Protein AF-A0A8H4ATR8-F1 (afdb_monomer_lite)

pLDDT: mean 70.96, std 16.89, range [26.23, 93.31]

InterPro domains:
  IPR001841 Zinc finger, RING-type [PS50089] (352-404)
  IPR001841 Zinc finger, RING-type [SM00184] (352-403)
  IPR001841 Zinc finger, RING-type [SM00184] (529-582)
  IPR002867 IBR domain [PF01485] (425-488)
  IPR002867 IBR domain [SM00647] (424-488)
  IPR002867 IBR domain [SM00647] (512-579)
  IPR005036 CBM21 (carbohydrate binding type-21) domain [PF03370] (214-313)
  IPR005036 CBM21 (carbohydrate binding type-21) domain [PS51159] (212-318)
  IPR013083 Zinc finger, RING/FYVE/PHD-type [G3DSA:3.30.40.10] (346-435)
  IPR031127 E3 ubiquitin ligase RBR family [PTHR11685] (187-570)
  IPR038175 CBM21 domain superfamily [G3DSA:2.60.40.2440] (1-135)
  IPR038175 CBM21 domain superfamily [G3DSA:2.60.40.2440] (190-317)
  IPR044066 TRIAD supradomain [PS51873] (348-583)

Radius of gyration: 44.38 Å; chains: 1; bounding box: 94×62×126 Å

Secondary structure (DSSP, 8-state):
---EEEEEEEEEEEEETTEEEEEEEEEEE----S-EEEEEEEEESSS-----EEEEEEEEEETTEEEEEEEEEEEE-SSSSEEEEEEEEEEETTEEEEEEEEEEEEE-TT----EE-------------HHHHHHHHHHHHHHHHHHHHHHHHHHHHHHHHHHHHHHHHHHHHHHHHHHHHHHHHHHHHHHHHHHHHHHHHTTS------PPPEEEEEEEEEEEEETTEEEEEEEEEEE---S-EEEEEEEEESSS---EEEEEEEEEEEETTEEEEEEEEEEE--SSSPEEEEEEEEEEETTEEEEEEEEEEEE-TT---EEE-------SS----S-------S--EEE-TTT--EEEGGG---S-TT--S---S-HHHHHHHHHHHHHTS--SSPBPSSTT--PBPPHHHHHHHS-HHHHHHHHHHHHHHHHHTSTTEEE-S-TT---EEE-TTGGGS-EEE-TTT--EEETTTTEEGGGT-HHHHHHHHHHHHHHHHHHHHHHHHHHHHHHHHHHHHHHHT-EE-TTT--EE---SS-SEEE--STTT--EEETTT--BHHHHHHH-GGGS-TTSTT--

Structure (mmCIF, N/CA/C/O backbone):
data_AF-A0A8H4ATR8-F1
#
_entry.id   AF-A0A8H4ATR8-F1
#
loop_
_atom_site.group_PDB
_atom_site.id
_atom_site.type_symbol
_atom_site.label_atom_id
_atom_site.label_alt_id
_atom_site.label_comp_id
_atom_site.label_asym_id
_atom_site.label_entity_id
_atom_site.label_seq_id
_atom_site.pdbx_PDB_ins_code
_atom_site.Cartn_x
_atom_site.Cartn_y
_atom_site.Cartn_z
_atom_site.occupancy
_atom_site.B_iso_or_equiv
_atom_site.auth_seq_id
_atom_site.auth_comp_id
_atom_site.auth_asym_id
_atom_site.auth_atom_id
_atom_site.pdbx_PDB_model_num
ATOM 1 N N . MET A 1 1 ? 11.439 10.332 -51.685 1.00 36.06 1 MET A N 1
ATOM 2 C CA . MET A 1 1 ? 10.010 10.001 -51.817 1.00 36.06 1 MET A CA 1
ATOM 3 C C . MET A 1 1 ? 9.707 9.067 -50.670 1.00 36.06 1 MET A C 1
ATOM 5 O O . MET A 1 1 ? 10.170 7.937 -50.706 1.00 36.06 1 MET A O 1
ATOM 9 N N . SER A 1 2 ? 9.126 9.591 -49.595 1.00 39.44 2 SER A N 1
ATOM 10 C CA . SER A 1 2 ? 8.567 8.755 -48.537 1.00 39.44 2 SER A CA 1
ATOM 11 C C . SER A 1 2 ? 7.332 8.064 -49.109 1.00 39.44 2 SER A C 1
ATOM 13 O O . SER A 1 2 ? 6.555 8.700 -49.824 1.00 39.44 2 SER A O 1
ATOM 15 N N . ASP A 1 3 ? 7.203 6.763 -48.875 1.00 50.12 3 ASP A N 1
ATOM 16 C CA . ASP A 1 3 ? 5.959 6.066 -49.171 1.00 50.12 3 ASP A CA 1
ATOM 17 C C . ASP A 1 3 ? 4.920 6.588 -48.169 1.00 50.12 3 ASP A C 1
ATOM 19 O O . ASP A 1 3 ? 5.102 6.435 -46.963 1.00 50.12 3 ASP A O 1
ATOM 23 N N . ASN A 1 4 ? 3.880 7.262 -48.658 1.00 54.47 4 ASN A N 1
ATOM 24 C CA . ASN A 1 4 ? 2.837 7.852 -47.819 1.00 54.47 4 ASN A CA 1
ATOM 25 C C . ASN A 1 4 ? 1.527 7.084 -48.035 1.00 54.47 4 ASN A C 1
ATOM 27 O O . ASN A 1 4 ? 1.194 6.711 -49.166 1.00 54.47 4 ASN A O 1
ATOM 31 N N . ILE A 1 5 ? 0.783 6.843 -46.958 1.00 59.03 5 ILE A N 1
ATOM 32 C CA . ILE A 1 5 ? -0.498 6.134 -46.988 1.00 59.03 5 ILE A CA 1
ATOM 33 C C . ILE A 1 5 ? -1.596 7.122 -46.612 1.00 59.03 5 ILE A C 1
ATOM 35 O O . ILE A 1 5 ? -1.525 7.781 -45.583 1.00 59.03 5 ILE A O 1
ATOM 39 N N . PHE A 1 6 ? -2.631 7.207 -47.439 1.00 59.56 6 PHE A N 1
ATOM 40 C CA . PHE A 1 6 ? -3.750 8.117 -47.239 1.00 59.56 6 PHE A CA 1
ATOM 41 C C . PHE A 1 6 ? -5.046 7.317 -47.181 1.00 59.56 6 PHE A C 1
ATOM 43 O O . PHE A 1 6 ? -5.407 6.642 -48.144 1.00 59.56 6 PHE A O 1
ATOM 50 N N . ILE A 1 7 ? -5.789 7.397 -46.080 1.00 61.72 7 ILE A N 1
ATOM 51 C CA . ILE A 1 7 ? -7.163 6.883 -46.053 1.00 61.72 7 ILE A CA 1
ATOM 52 C C . ILE A 1 7 ? -8.027 7.876 -46.823 1.00 61.72 7 ILE A C 1
ATOM 54 O O . ILE A 1 7 ? -8.078 9.047 -46.482 1.00 61.72 7 ILE A O 1
ATOM 58 N N . LYS A 1 8 ? -8.699 7.425 -47.880 1.00 61.16 8 LYS A N 1
ATOM 59 C CA . LYS A 1 8 ? -9.522 8.286 -48.731 1.00 61.16 8 LYS A CA 1
ATOM 60 C C . LYS A 1 8 ? -10.892 8.541 -48.112 1.00 61.16 8 LYS A C 1
ATOM 62 O O . LYS A 1 8 ? -11.341 9.686 -48.078 1.00 61.16 8 LYS A O 1
ATOM 67 N N . TYR A 1 9 ? -11.554 7.474 -47.660 1.00 61.72 9 TYR A N 1
ATOM 68 C CA . TYR A 1 9 ? -12.760 7.579 -46.845 1.00 61.72 9 TYR A CA 1
ATOM 69 C C . TYR A 1 9 ? -13.067 6.311 -46.057 1.00 61.72 9 TYR A C 1
ATOM 71 O O . TYR A 1 9 ? -12.619 5.221 -46.415 1.00 61.72 9 TYR A O 1
ATOM 79 N N . ILE A 1 10 ? -13.892 6.472 -45.022 1.00 65.44 10 ILE A N 1
ATOM 80 C CA . ILE A 1 10 ? -14.523 5.390 -44.261 1.00 65.44 10 ILE A CA 1
ATOM 81 C C . ILE A 1 10 ? -16.026 5.673 -44.187 1.00 65.44 10 ILE A C 1
ATOM 83 O O . ILE A 1 10 ? -16.443 6.821 -44.013 1.00 65.44 10 ILE A O 1
ATOM 87 N N . LYS A 1 11 ? -16.836 4.628 -44.354 1.00 64.12 11 LYS A N 1
ATOM 88 C CA . LYS A 1 11 ? -18.296 4.664 -44.339 1.00 64.12 11 LYS A CA 1
ATOM 89 C C . LYS A 1 11 ? -18.851 3.528 -43.486 1.00 64.12 11 LYS A C 1
ATOM 91 O O . LYS A 1 11 ? -18.449 2.378 -43.641 1.00 64.12 11 LYS A O 1
ATOM 96 N N . ILE A 1 12 ? -19.828 3.850 -42.644 1.00 64.44 12 ILE A N 1
ATOM 97 C CA . ILE A 1 12 ? -20.625 2.867 -41.904 1.00 64.44 12 ILE A CA 1
ATOM 98 C C . ILE A 1 12 ? -21.710 2.316 -42.830 1.00 64.44 12 ILE A C 1
ATOM 100 O O . ILE A 1 12 ? -22.433 3.085 -43.466 1.00 64.44 12 ILE A O 1
ATOM 104 N N . ILE A 1 13 ? -21.824 0.992 -42.914 1.00 64.62 13 ILE A N 1
ATOM 105 C CA . ILE A 1 13 ? -22.815 0.328 -43.775 1.00 64.62 13 ILE A CA 1
ATOM 106 C C . ILE A 1 13 ? -23.976 -0.250 -42.968 1.00 64.62 13 ILE A C 1
ATOM 108 O O . ILE A 1 13 ? -25.095 -0.311 -43.476 1.00 64.62 13 ILE A O 1
ATOM 112 N N . ASN A 1 14 ? -23.742 -0.644 -41.717 1.00 58.12 14 ASN A N 1
ATOM 113 C CA . ASN A 1 14 ? -24.756 -1.272 -40.877 1.00 58.12 14 ASN A CA 1
ATOM 114 C C . ASN A 1 14 ? -24.450 -1.037 -39.390 1.00 58.12 14 ASN A C 1
ATOM 116 O O . ASN A 1 14 ? -23.295 -1.126 -38.978 1.00 58.12 14 ASN A O 1
ATOM 120 N N . GLU A 1 15 ? -25.485 -0.761 -38.596 1.00 61.97 15 GLU A N 1
ATOM 121 C CA . GLU A 1 15 ? -25.401 -0.585 -37.143 1.00 61.97 15 GLU A CA 1
ATOM 122 C C . GLU A 1 15 ? -26.541 -1.365 -36.476 1.00 61.97 15 GLU A C 1
ATOM 124 O O . GLU A 1 15 ? -27.722 -1.116 -36.735 1.00 61.97 15 GLU A O 1
ATOM 129 N N . ARG A 1 16 ? -26.202 -2.329 -35.614 1.00 59.81 16 ARG A N 1
ATOM 130 C CA . ARG A 1 16 ? -27.176 -3.080 -34.803 1.00 59.81 16 ARG A CA 1
ATOM 131 C C . ARG A 1 16 ? -26.591 -3.380 -33.432 1.00 59.81 16 ARG A C 1
ATOM 133 O O . ARG A 1 16 ? -25.487 -3.898 -33.353 1.00 59.81 16 ARG A O 1
ATOM 140 N N . ASN A 1 17 ? -27.330 -3.114 -32.352 1.00 54.56 17 ASN A N 1
ATOM 141 C CA . ASN A 1 17 ? -26.976 -3.522 -30.980 1.00 54.56 17 ASN A CA 1
ATOM 142 C C . ASN A 1 17 ? -25.489 -3.296 -30.609 1.00 54.56 17 ASN A C 1
ATOM 144 O O . ASN A 1 17 ? -24.822 -4.218 -30.142 1.00 54.56 17 ASN A O 1
ATOM 148 N N . SER A 1 18 ? -24.964 -2.090 -30.856 1.00 58.56 18 SER A N 1
ATOM 149 C CA . SER A 1 18 ? -23.566 -1.712 -30.562 1.00 58.56 18 SER A CA 1
ATOM 150 C C . SER A 1 18 ? -22.490 -2.453 -31.377 1.00 58.56 18 SER A C 1
ATOM 152 O O . SER A 1 18 ? -21.317 -2.429 -31.008 1.00 58.56 18 SER A O 1
ATOM 154 N N . THR A 1 19 ? -22.882 -3.091 -32.485 1.00 61.25 19 THR A N 1
ATOM 155 C CA . THR A 1 19 ? -21.986 -3.576 -33.546 1.00 61.25 19 THR A CA 1
ATOM 156 C C . THR A 1 19 ? -22.098 -2.693 -34.783 1.00 61.25 19 THR A C 1
ATOM 158 O O . THR A 1 19 ? -23.214 -2.351 -35.188 1.00 61.25 19 THR A O 1
ATOM 161 N N . ILE A 1 20 ? -20.954 -2.335 -35.368 1.00 67.00 20 ILE A N 1
ATOM 162 C CA . ILE A 1 20 ? -20.853 -1.470 -36.548 1.00 67.00 20 ILE A CA 1
ATOM 163 C C . ILE A 1 20 ? -20.049 -2.183 -37.642 1.00 67.00 20 ILE A C 1
ATOM 165 O O . ILE A 1 20 ? -18.953 -2.681 -37.383 1.00 67.00 20 ILE A O 1
ATOM 169 N N . ASP A 1 21 ? -20.586 -2.209 -38.864 1.00 67.50 21 ASP A N 1
ATOM 170 C CA . ASP A 1 21 ? -19.872 -2.654 -40.066 1.00 67.50 21 ASP A CA 1
ATOM 171 C C . ASP A 1 21 ? -19.343 -1.430 -40.838 1.00 67.50 21 ASP A C 1
ATOM 173 O O . ASP A 1 21 ? -20.097 -0.495 -41.136 1.00 67.50 21 ASP A O 1
ATOM 177 N N . LEU A 1 22 ? -18.055 -1.441 -41.189 1.00 70.75 22 LEU A N 1
ATOM 178 C CA . LEU A 1 22 ? -17.342 -0.348 -41.855 1.00 70.75 22 LEU A CA 1
ATOM 179 C C . LEU A 1 22 ? -16.826 -0.787 -43.231 1.00 70.75 22 LEU A C 1
ATOM 181 O O . LEU A 1 22 ? -16.336 -1.900 -43.399 1.00 70.75 22 LEU A O 1
ATOM 185 N N . ARG A 1 23 ? -16.839 0.116 -44.213 1.00 70.88 23 ARG A N 1
ATOM 186 C CA . ARG A 1 23 ? -16.041 -0.010 -45.444 1.00 70.88 23 ARG A CA 1
ATOM 187 C C . ARG A 1 23 ? -15.253 1.253 -45.704 1.00 70.88 23 ARG A C 1
ATOM 189 O O . ARG A 1 23 ? -15.739 2.346 -45.427 1.00 70.88 23 ARG A O 1
ATOM 196 N N . GLY A 1 24 ? -14.079 1.116 -46.299 1.00 71.06 24 GLY A N 1
ATOM 197 C CA . GLY A 1 24 ? -13.259 2.266 -46.640 1.00 71.06 24 GLY A CA 1
ATOM 198 C C . GLY A 1 24 ? -12.330 2.036 -47.818 1.00 71.06 24 GLY A C 1
ATOM 199 O O . GLY A 1 24 ? -12.227 0.936 -48.361 1.00 71.06 24 GLY A O 1
ATOM 200 N N . GLN A 1 25 ? -11.667 3.119 -48.208 1.00 69.31 25 GLN A N 1
ATOM 201 C CA . GLN A 1 25 ? -10.676 3.155 -49.275 1.00 69.31 25 GLN A CA 1
ATOM 202 C C . GLN A 1 25 ? -9.355 3.709 -48.753 1.00 69.31 25 GLN A C 1
ATOM 204 O O . GLN A 1 25 ? -9.346 4.737 -48.078 1.00 69.31 25 GLN A O 1
ATOM 209 N N . VAL A 1 26 ? -8.243 3.075 -49.123 1.00 69.62 26 VAL A N 1
ATOM 210 C CA . VAL A 1 26 ? -6.881 3.523 -48.802 1.00 69.62 26 VAL A CA 1
ATOM 211 C C . VAL A 1 26 ? -6.091 3.710 -50.090 1.00 69.62 26 VAL A C 1
ATOM 213 O O . VAL A 1 26 ? -6.126 2.869 -50.986 1.00 69.62 26 VAL A O 1
ATOM 216 N N . ILE A 1 27 ? -5.380 4.826 -50.190 1.00 66.94 27 ILE A N 1
ATOM 217 C CA . ILE A 1 27 ? -4.448 5.143 -51.264 1.00 66.94 27 ILE A CA 1
ATOM 218 C C . ILE A 1 27 ? -3.039 4.971 -50.721 1.00 66.94 27 ILE A C 1
ATOM 220 O O . ILE A 1 27 ? -2.670 5.581 -49.723 1.00 66.94 27 ILE A O 1
ATOM 224 N N . ILE A 1 28 ? -2.232 4.175 -51.406 1.00 65.56 28 ILE A N 1
ATOM 225 C CA . ILE A 1 28 ? -0.817 4.021 -51.085 1.00 65.56 28 ILE A CA 1
ATOM 226 C C . ILE A 1 28 ? -0.019 4.716 -52.178 1.00 65.56 28 ILE A C 1
ATOM 228 O O . ILE A 1 28 ? -0.065 4.300 -53.340 1.00 65.56 28 ILE A O 1
ATOM 232 N N . GLN A 1 29 ? 0.719 5.762 -51.809 1.00 64.06 29 GLN A N 1
ATOM 233 C CA . GLN A 1 29 ? 1.672 6.421 -52.688 1.00 64.06 29 GLN A CA 1
ATOM 234 C C . GLN A 1 29 ? 3.008 5.679 -52.609 1.00 64.06 29 GLN A C 1
ATOM 236 O O . GLN A 1 29 ? 3.773 5.868 -51.670 1.00 64.06 29 GLN A O 1
ATOM 241 N N . ASN A 1 30 ? 3.271 4.802 -53.577 1.00 59.84 30 ASN A N 1
ATOM 242 C CA . ASN A 1 30 ? 4.488 4.002 -53.648 1.00 59.84 30 ASN A CA 1
ATOM 243 C C . ASN A 1 30 ? 4.960 3.859 -55.104 1.00 59.84 30 ASN A C 1
ATOM 245 O O . ASN A 1 30 ? 4.169 3.619 -56.016 1.00 59.84 30 ASN A O 1
ATOM 249 N N . SER A 1 31 ? 6.269 3.981 -55.315 1.00 51.47 31 SER A N 1
ATOM 250 C CA . SER A 1 31 ? 6.924 3.943 -56.633 1.00 51.47 31 SER A CA 1
ATOM 251 C C . SER A 1 31 ? 7.266 2.528 -57.146 1.00 51.47 31 SER A C 1
ATOM 253 O O . SER A 1 31 ? 7.773 2.376 -58.260 1.00 51.47 31 SER A O 1
ATOM 255 N N . CYS A 1 32 ? 6.988 1.470 -56.375 1.00 53.50 32 CYS A N 1
ATOM 256 C CA . CYS A 1 32 ? 7.328 0.087 -56.714 1.00 53.50 32 CYS A CA 1
ATOM 257 C C . CYS A 1 32 ? 6.134 -0.693 -57.313 1.00 53.50 32 CYS A C 1
ATOM 259 O O . CYS A 1 32 ? 5.079 -0.808 -56.690 1.00 53.50 32 CYS A O 1
ATOM 261 N N . ASN A 1 33 ? 6.320 -1.285 -58.502 1.00 53.16 33 ASN A N 1
ATOM 262 C CA . ASN A 1 33 ? 5.323 -2.073 -59.260 1.00 53.16 33 ASN A CA 1
ATOM 263 C C . ASN A 1 33 ? 5.272 -3.577 -58.878 1.00 53.16 33 ASN A C 1
ATOM 265 O O . ASN A 1 33 ? 4.955 -4.416 -59.720 1.00 53.16 33 ASN A O 1
ATOM 269 N N . LYS A 1 34 ? 5.648 -3.958 -57.653 1.00 54.97 34 LYS A N 1
ATOM 270 C CA . LYS A 1 34 ? 5.620 -5.369 -57.206 1.00 54.97 34 LYS A CA 1
ATOM 271 C C . LYS A 1 34 ? 4.271 -5.736 -56.574 1.00 54.97 34 LYS A C 1
ATOM 273 O O . LYS A 1 34 ? 3.508 -4.834 -56.243 1.00 54.97 34 LYS A O 1
ATOM 278 N N . GLU A 1 35 ? 3.990 -7.034 -56.414 1.00 53.81 35 GLU A N 1
ATOM 279 C CA . GLU A 1 35 ? 2.843 -7.521 -55.626 1.00 53.81 35 GLU A CA 1
ATOM 280 C C . GLU A 1 35 ? 2.943 -7.022 -54.178 1.00 53.81 35 GLU A C 1
ATOM 282 O O . GLU A 1 35 ? 4.023 -7.053 -53.581 1.00 53.81 35 GLU A O 1
ATOM 287 N N . LYS A 1 36 ? 1.819 -6.533 -53.645 1.00 61.69 36 LYS A N 1
ATOM 288 C CA . LYS A 1 36 ? 1.713 -5.925 -52.315 1.00 61.69 36 LYS A CA 1
ATOM 289 C C . LYS A 1 36 ? 0.570 -6.584 -51.564 1.00 61.69 36 LYS A C 1
ATOM 291 O O . LYS A 1 36 ? -0.520 -6.729 -52.120 1.00 61.69 36 LYS A O 1
ATOM 296 N N . THR A 1 37 ? 0.805 -6.915 -50.303 1.00 58.84 37 THR A N 1
ATOM 297 C CA . THR A 1 37 ? -0.268 -7.305 -49.384 1.00 58.84 37 THR A CA 1
ATOM 298 C C . THR A 1 37 ? -0.520 -6.143 -48.441 1.00 58.84 37 THR A C 1
ATOM 300 O O . THR A 1 37 ? 0.412 -5.680 -47.783 1.00 58.84 37 THR A O 1
ATOM 303 N N . VAL A 1 38 ? -1.761 -5.657 -48.404 1.00 62.41 38 VAL A N 1
ATOM 304 C CA . VAL A 1 38 ? -2.169 -4.542 -47.546 1.00 62.41 38 VAL A CA 1
ATOM 305 C C . VAL A 1 38 ? -3.076 -5.077 -46.448 1.00 62.41 38 VAL A C 1
ATOM 307 O O . VAL A 1 38 ? -4.172 -5.571 -46.721 1.00 62.41 38 VAL A O 1
ATOM 310 N N . THR A 1 39 ? -2.619 -4.955 -45.208 1.00 62.62 39 THR A N 1
ATOM 311 C CA . THR A 1 39 ? -3.364 -5.367 -44.016 1.00 62.62 39 THR A CA 1
ATOM 312 C C . THR A 1 39 ? -3.722 -4.133 -43.209 1.00 62.62 39 THR A C 1
ATOM 314 O O . THR A 1 39 ? -2.872 -3.278 -42.972 1.00 62.62 39 THR A O 1
ATOM 317 N N . ILE A 1 40 ? -4.978 -4.040 -42.788 1.00 66.06 40 ILE A N 1
ATOM 318 C CA . ILE A 1 40 ? -5.476 -2.966 -41.938 1.00 66.06 40 ILE A CA 1
ATOM 319 C C . ILE A 1 40 ? -5.766 -3.559 -40.566 1.00 66.06 40 ILE A C 1
ATOM 321 O O . ILE A 1 40 ? -6.562 -4.491 -40.419 1.00 66.06 40 ILE A O 1
ATOM 325 N N . GLU A 1 41 ? -5.094 -3.004 -39.570 1.00 63.62 41 GLU A N 1
ATOM 326 C CA . GLU A 1 41 ? -5.353 -3.258 -38.161 1.00 63.62 41 GLU A CA 1
ATOM 327 C C . GLU A 1 41 ? -6.098 -2.055 -37.584 1.00 63.62 41 GLU A C 1
ATOM 329 O O . GLU A 1 41 ? -5.852 -0.912 -37.979 1.00 63.62 41 GLU A O 1
ATOM 334 N N . TYR A 1 42 ? -7.036 -2.315 -36.678 1.00 65.31 42 TYR A N 1
ATOM 335 C CA . TYR A 1 42 ? -7.777 -1.268 -35.990 1.00 65.31 42 TYR A CA 1
ATOM 336 C C . TYR A 1 42 ? -7.909 -1.595 -34.505 1.00 65.31 42 TYR A C 1
ATOM 338 O O . TYR A 1 42 ? -7.971 -2.766 -34.125 1.00 65.31 42 TYR A O 1
ATOM 346 N N . THR A 1 43 ? -7.971 -0.562 -33.673 1.00 59.88 43 THR A N 1
ATOM 347 C CA . THR A 1 43 ? -8.200 -0.687 -32.229 1.00 59.88 43 THR A CA 1
ATOM 348 C C . THR A 1 43 ? -9.395 0.167 -31.801 1.00 59.88 43 THR A C 1
ATOM 350 O O . THR A 1 43 ? -9.709 1.187 -32.416 1.00 59.88 43 THR A O 1
ATOM 353 N N . THR A 1 44 ? -10.090 -0.280 -30.751 1.00 58.78 44 THR A N 1
ATOM 354 C CA . THR A 1 44 ? -11.181 0.451 -30.084 1.00 58.78 44 THR A CA 1
ATOM 355 C C . THR A 1 44 ? -10.926 0.531 -28.582 1.00 58.78 44 THR A C 1
ATOM 357 O O . THR A 1 44 ? -10.254 -0.344 -28.031 1.00 58.78 44 THR A O 1
ATOM 360 N N . ASP A 1 45 ? -11.530 1.511 -27.898 1.00 52.91 45 ASP A N 1
ATOM 361 C CA . ASP A 1 45 ? -11.468 1.709 -26.435 1.00 52.91 45 ASP A CA 1
ATOM 362 C C . ASP A 1 45 ? -12.211 0.616 -25.630 1.00 52.91 45 ASP A C 1
ATOM 364 O O . ASP A 1 45 ? -13.191 0.854 -24.924 1.00 52.91 45 ASP A O 1
ATOM 368 N N . SER A 1 46 ? -11.796 -0.635 -25.796 1.00 43.84 46 SER A N 1
ATOM 369 C CA . SER A 1 46 ? -11.952 -1.809 -24.925 1.00 43.84 46 SER A CA 1
ATOM 370 C C . SER A 1 46 ? -11.349 -2.979 -25.703 1.00 43.84 46 SER A C 1
ATOM 372 O O . SER A 1 46 ? -11.866 -3.372 -26.744 1.00 43.84 46 SER A O 1
ATOM 374 N N . TRP A 1 47 ? -10.199 -3.470 -25.249 1.00 40.38 47 TRP A N 1
ATOM 375 C CA . TRP A 1 47 ? -9.386 -4.438 -25.980 1.00 40.38 47 TRP A CA 1
ATOM 376 C C . TRP A 1 47 ? -10.076 -5.804 -26.024 1.00 40.38 47 TRP A C 1
ATOM 378 O O . TRP A 1 47 ? -10.129 -6.476 -24.999 1.00 40.38 47 TRP A O 1
ATOM 388 N N . ASP A 1 48 ? -10.597 -6.182 -27.194 1.00 44.81 48 ASP A N 1
ATOM 389 C CA . ASP A 1 48 ? -10.302 -7.462 -27.858 1.00 44.81 48 ASP A CA 1
ATOM 390 C C . ASP A 1 48 ? -10.899 -7.442 -29.280 1.00 44.81 48 ASP A C 1
ATOM 392 O O . ASP A 1 48 ? -12.094 -7.677 -29.477 1.00 44.81 48 ASP A O 1
ATOM 396 N N . THR A 1 49 ? -10.096 -7.128 -30.298 1.00 46.22 49 THR A N 1
ATOM 397 C CA . THR A 1 49 ? -10.475 -7.406 -31.692 1.00 46.22 49 THR A CA 1
ATOM 398 C C . THR A 1 49 ? -9.300 -8.027 -32.427 1.00 46.22 49 THR A C 1
ATOM 400 O O . THR A 1 49 ? -8.507 -7.344 -33.064 1.00 46.22 49 THR A O 1
ATOM 403 N N . ASP A 1 50 ? -9.251 -9.354 -32.390 1.00 45.97 50 ASP A N 1
ATOM 404 C CA . ASP A 1 50 ? -8.370 -10.240 -33.168 1.00 45.97 50 ASP A CA 1
ATOM 405 C C . ASP A 1 50 ? -8.663 -10.208 -34.694 1.00 45.97 50 ASP A C 1
ATOM 407 O O . ASP A 1 50 ? -8.279 -11.094 -35.460 1.00 45.97 50 ASP A O 1
ATOM 411 N N . ASN A 1 51 ? -9.385 -9.188 -35.169 1.00 55.56 51 ASN A N 1
ATOM 412 C CA . ASN A 1 51 ? -9.878 -9.102 -36.537 1.00 55.56 51 ASN A CA 1
ATOM 413 C C . ASN A 1 51 ? -8.949 -8.230 -37.379 1.00 55.56 51 ASN A C 1
ATOM 415 O O . ASN A 1 51 ? -9.123 -7.019 -37.498 1.00 55.56 51 ASN A O 1
ATOM 419 N N . ARG A 1 52 ? -7.977 -8.874 -38.023 1.00 56.47 52 ARG A N 1
ATOM 420 C CA . ARG A 1 52 ? -7.214 -8.268 -39.118 1.00 56.47 52 ARG A CA 1
ATOM 421 C C . ARG A 1 52 ? -8.074 -8.210 -40.371 1.00 56.47 52 ARG A C 1
ATOM 423 O O . ARG A 1 52 ? -8.604 -9.235 -40.803 1.00 56.47 52 ARG A O 1
ATOM 430 N N . VAL A 1 53 ? -8.186 -7.032 -40.979 1.00 62.16 53 VAL A N 1
ATOM 431 C CA . VAL A 1 53 ? -8.929 -6.859 -42.228 1.00 62.16 53 VAL A CA 1
ATOM 432 C C . VAL A 1 53 ? -7.956 -6.658 -43.372 1.00 62.16 53 VAL A C 1
ATOM 434 O O . VAL A 1 53 ? -7.179 -5.708 -43.402 1.00 62.16 53 VAL A O 1
ATOM 437 N N . ASN A 1 54 ? -8.013 -7.561 -44.343 1.00 62.81 54 ASN A N 1
ATOM 438 C CA . ASN A 1 54 ? -7.200 -7.450 -45.544 1.00 62.81 54 ASN A CA 1
ATOM 439 C C . ASN A 1 54 ? -7.857 -6.467 -46.513 1.00 62.81 54 ASN A C 1
ATOM 441 O O . ASN A 1 54 ? -9.047 -6.581 -46.813 1.00 62.81 54 ASN A O 1
ATOM 445 N N . ALA A 1 55 ? -7.074 -5.521 -47.023 1.00 65.06 55 ALA A N 1
ATOM 446 C CA . ALA A 1 55 ? -7.528 -4.621 -48.067 1.00 65.06 55 ALA A CA 1
ATOM 447 C C . ALA A 1 55 ? -7.282 -5.264 -49.437 1.00 65.06 55 ALA A C 1
ATOM 449 O O . ALA A 1 55 ? -6.197 -5.766 -49.737 1.00 65.06 55 ALA A O 1
ATOM 450 N N . THR A 1 56 ? -8.300 -5.250 -50.288 1.00 67.44 56 THR A N 1
ATOM 451 C CA . THR A 1 56 ? -8.221 -5.775 -51.653 1.00 67.44 56 THR A CA 1
ATOM 452 C C . THR A 1 56 ? -7.801 -4.677 -52.618 1.00 67.44 56 THR A C 1
ATOM 454 O O . THR A 1 56 ? -8.328 -3.564 -52.568 1.00 67.44 56 THR A O 1
ATOM 457 N N . TRP A 1 57 ? -6.843 -4.973 -53.501 1.00 69.12 57 TRP A N 1
ATOM 458 C CA . TRP A 1 57 ? -6.444 -4.028 -54.543 1.00 69.12 57 TRP A CA 1
ATOM 459 C C . TRP A 1 57 ? -7.624 -3.740 -55.471 1.00 69.12 57 TRP A C 1
ATOM 461 O O . TRP A 1 57 ? -8.269 -4.662 -55.970 1.00 69.12 57 TRP A O 1
ATOM 471 N N . SER A 1 58 ? -7.880 -2.456 -55.704 1.00 71.38 58 SER A N 1
ATOM 472 C CA . SER A 1 58 ? -9.005 -1.984 -56.506 1.00 71.38 58 SER A CA 1
ATOM 473 C C . SER A 1 58 ? -8.542 -1.529 -57.886 1.00 71.38 58 SER A C 1
ATOM 475 O O . SER A 1 58 ? -8.913 -2.114 -58.903 1.00 71.38 58 SER A O 1
ATOM 477 N N . ARG A 1 59 ? -7.709 -0.477 -57.943 1.00 65.81 59 ARG A N 1
ATOM 478 C CA . ARG A 1 59 ? -7.189 0.093 -59.198 1.00 65.81 59 ARG A CA 1
ATOM 479 C C . ARG A 1 59 ? -6.012 1.037 -58.972 1.00 65.81 59 ARG A C 1
ATOM 481 O O . ARG A 1 59 ? -5.823 1.564 -57.882 1.00 65.81 59 ARG A O 1
ATOM 488 N N . LYS A 1 60 ? -5.277 1.343 -60.039 1.00 67.69 60 LYS A N 1
ATOM 489 C CA . LYS A 1 60 ? -4.210 2.353 -60.036 1.00 67.69 60 LYS A CA 1
ATOM 490 C C . LYS A 1 60 ? -4.781 3.757 -60.294 1.00 67.69 60 LYS A C 1
ATOM 492 O O . LYS A 1 60 ? -5.551 3.922 -61.239 1.00 67.69 60 LYS A O 1
ATOM 497 N N . LEU A 1 61 ? -4.441 4.746 -59.459 1.00 65.06 61 LEU A N 1
ATOM 498 C CA . LEU A 1 61 ? -4.906 6.141 -59.591 1.00 65.06 61 LEU A CA 1
ATOM 499 C C . LEU A 1 61 ? -3.901 7.024 -60.343 1.00 65.06 61 LEU A C 1
ATOM 501 O O . LEU A 1 61 ? -4.304 7.851 -61.154 1.00 65.06 61 LEU A O 1
ATOM 505 N N . SER A 1 62 ? -2.602 6.823 -60.111 1.00 62.84 62 SER A N 1
ATOM 506 C CA . SER A 1 62 ? -1.505 7.525 -60.794 1.00 62.84 62 SER A CA 1
ATOM 507 C C . SER A 1 62 ? -0.265 6.611 -60.876 1.00 62.84 62 SER A C 1
ATOM 509 O O . SER A 1 62 ? -0.282 5.523 -60.293 1.00 62.84 62 SER A O 1
ATOM 511 N N . PRO A 1 63 ? 0.825 6.972 -61.592 1.00 59.25 63 PRO A N 1
ATOM 512 C CA . PRO A 1 63 ? 1.993 6.095 -61.768 1.00 59.25 63 PRO A CA 1
ATOM 513 C C . PRO A 1 63 ? 2.573 5.550 -60.455 1.00 59.25 63 PRO A C 1
ATOM 515 O O . PRO A 1 63 ? 3.058 4.416 -60.438 1.00 59.25 63 PRO A O 1
ATOM 518 N N . ASN A 1 64 ? 2.435 6.325 -59.376 1.00 63.81 64 ASN A N 1
ATOM 519 C CA . ASN A 1 64 ? 2.944 6.025 -58.042 1.00 63.81 64 ASN A CA 1
ATOM 520 C C . ASN A 1 64 ? 1.829 5.929 -56.984 1.00 63.81 64 ASN A C 1
ATOM 522 O O . ASN A 1 64 ? 2.139 6.053 -55.806 1.00 63.81 64 ASN A O 1
ATOM 526 N N . GLN A 1 65 ? 0.551 5.774 -57.355 1.00 67.50 65 GLN A N 1
ATOM 527 C CA . GLN A 1 65 ? -0.550 5.635 -56.390 1.00 67.50 65 GLN A CA 1
ATOM 528 C C . GLN A 1 65 ? -1.485 4.482 -56.749 1.00 67.50 65 GLN A C 1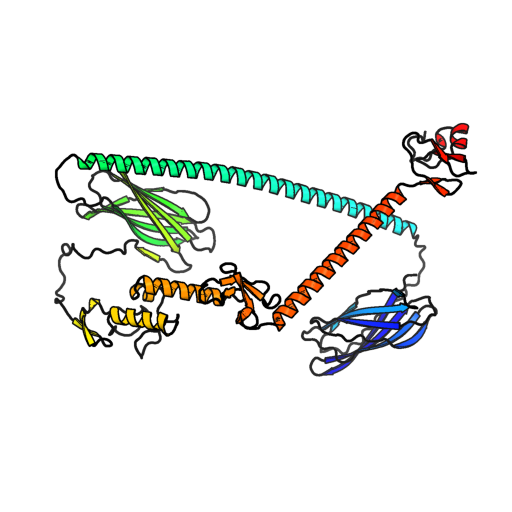
ATOM 530 O O . GLN A 1 65 ? -2.080 4.460 -57.830 1.00 67.50 65 GLN A O 1
ATOM 535 N N . ASP A 1 66 ? -1.675 3.580 -55.791 1.00 68.38 66 ASP A N 1
ATOM 536 C CA . ASP A 1 66 ? -2.591 2.445 -55.879 1.00 68.38 66 ASP A CA 1
ATOM 537 C C . ASP A 1 66 ? -3.746 2.624 -54.877 1.00 68.38 66 ASP A C 1
ATOM 539 O O . ASP A 1 66 ? -3.525 3.065 -53.749 1.00 68.38 66 ASP A O 1
ATOM 543 N N . LEU A 1 67 ? -4.973 2.285 -55.282 1.00 73.19 67 LEU A N 1
ATOM 544 C CA . LEU A 1 67 ? -6.182 2.328 -54.455 1.00 73.19 67 LEU A CA 1
ATOM 545 C C . LEU A 1 67 ? -6.574 0.916 -54.009 1.00 73.19 67 LEU A C 1
ATOM 547 O O . LEU A 1 67 ? -6.671 0.009 -54.841 1.00 73.19 67 LEU A O 1
ATOM 551 N N . TYR A 1 68 ? -6.875 0.769 -52.723 1.00 72.06 68 TYR A N 1
ATOM 552 C CA . TYR A 1 68 ? -7.341 -0.461 -52.088 1.00 72.06 68 TYR A CA 1
ATOM 553 C C . TYR A 1 68 ? -8.692 -0.229 -51.402 1.00 72.06 68 TYR A C 1
ATOM 555 O O . TYR A 1 68 ? -8.891 0.807 -50.767 1.00 72.06 68 TYR A O 1
ATOM 563 N N . ASP A 1 69 ? -9.601 -1.195 -51.520 1.00 70.75 69 ASP A N 1
ATOM 564 C CA . ASP A 1 69 ? -10.895 -1.234 -50.830 1.00 70.75 69 ASP A CA 1
ATOM 565 C C . ASP A 1 69 ? -10.829 -2.234 -49.663 1.00 70.75 69 ASP A C 1
ATOM 567 O O . ASP A 1 69 ? -10.273 -3.325 -49.816 1.00 70.75 69 ASP A O 1
ATOM 571 N N . PHE A 1 70 ? -11.414 -1.894 -48.511 1.00 74.69 70 PHE A N 1
ATOM 572 C CA . PHE A 1 70 ? -11.477 -2.780 -47.343 1.00 74.69 70 PHE A CA 1
ATOM 573 C C . PHE A 1 70 ? -12.855 -2.786 -46.670 1.00 74.69 70 PHE A C 1
ATOM 575 O O . PHE A 1 70 ? -13.614 -1.816 -46.758 1.00 74.69 70 PHE A O 1
ATOM 582 N N . GLU A 1 71 ? -13.164 -3.882 -45.973 1.00 71.81 71 GLU A N 1
ATOM 583 C CA . GLU A 1 71 ? -14.422 -4.088 -45.250 1.00 71.81 71 GLU A CA 1
ATOM 584 C C . GLU A 1 71 ? -14.173 -4.708 -43.872 1.00 71.81 71 GLU A C 1
ATOM 586 O O . GLU A 1 71 ? -13.625 -5.801 -43.769 1.00 71.81 71 GLU A O 1
ATOM 591 N N . ILE A 1 72 ? -14.606 -4.015 -42.819 1.00 71.12 72 ILE A N 1
ATOM 592 C CA . ILE A 1 72 ? -14.521 -4.457 -41.428 1.00 71.12 72 ILE A CA 1
ATOM 593 C C . ILE A 1 72 ? -15.923 -4.799 -40.945 1.00 71.12 72 ILE A C 1
ATOM 595 O O . ILE A 1 72 ? -16.805 -3.942 -40.931 1.00 71.12 72 ILE A O 1
ATOM 599 N N . LEU A 1 73 ? -16.127 -6.044 -40.530 1.00 65.69 73 LEU A N 1
ATOM 600 C CA . LEU A 1 73 ? -17.415 -6.518 -40.039 1.00 65.69 73 LEU A CA 1
ATOM 601 C C . LEU A 1 73 ? -17.397 -6.640 -38.513 1.00 65.69 73 LEU A C 1
ATOM 603 O O . LEU A 1 73 ? -16.430 -7.128 -37.931 1.00 65.69 73 LEU A O 1
ATOM 607 N N . SER A 1 74 ? -18.512 -6.273 -37.881 1.00 61.78 74 SER A N 1
ATOM 608 C CA . SER A 1 74 ? -18.806 -6.522 -36.465 1.00 61.78 74 SER A CA 1
ATOM 609 C C . SER A 1 74 ? -17.864 -5.843 -35.459 1.00 61.78 74 SER A C 1
ATOM 611 O O . SER A 1 74 ? -17.435 -6.466 -34.486 1.00 61.78 74 SER A O 1
ATOM 613 N N . VAL A 1 75 ? -17.589 -4.546 -35.629 1.00 65.69 75 VAL A N 1
ATOM 614 C CA . VAL A 1 75 ? -16.860 -3.745 -34.630 1.00 65.69 75 VAL A CA 1
ATOM 615 C C . VAL A 1 75 ? -17.759 -3.499 -33.416 1.00 65.69 75 VAL A C 1
ATOM 617 O O . VAL A 1 75 ? -18.776 -2.815 -33.532 1.00 65.69 75 VAL A O 1
ATOM 620 N N . LYS A 1 76 ? -17.411 -4.063 -32.253 1.00 57.41 76 LYS A N 1
ATOM 621 C CA . LYS A 1 76 ? -18.115 -3.840 -30.979 1.00 57.41 76 LYS A CA 1
ATOM 622 C C . LYS A 1 76 ? -17.439 -2.722 -30.197 1.00 57.41 76 LYS A C 1
ATOM 624 O O . LYS A 1 76 ? -16.245 -2.805 -29.954 1.00 57.41 76 LYS A O 1
ATOM 629 N N . SER A 1 77 ? -18.204 -1.738 -29.728 1.00 58.34 77 SER A N 1
ATOM 630 C CA . SER A 1 77 ? -17.719 -0.788 -28.719 1.00 58.34 77 SER A CA 1
ATOM 631 C C . SER A 1 77 ? -18.630 -0.767 -27.501 1.00 58.34 77 SER A C 1
ATOM 633 O O . SER A 1 77 ? -19.857 -0.779 -27.621 1.00 58.34 77 SER A O 1
ATOM 635 N N . SER A 1 78 ? -18.012 -0.723 -26.321 1.00 54.09 78 SER A N 1
ATOM 636 C CA . SER A 1 78 ? -18.690 -0.614 -25.028 1.00 54.09 78 SER A CA 1
ATOM 637 C C . SER A 1 78 ? -18.951 0.838 -24.595 1.00 54.09 78 SER A C 1
ATOM 639 O O . SER A 1 78 ? -19.706 1.056 -23.647 1.00 54.09 78 SER A O 1
ATOM 641 N N . LYS A 1 79 ? -18.365 1.835 -25.283 1.00 54.00 79 LYS A N 1
ATOM 642 C CA . LYS A 1 79 ? -18.449 3.267 -24.940 1.00 54.00 79 LYS A CA 1
ATOM 643 C C . LYS A 1 79 ? -18.731 4.140 -26.173 1.00 54.00 79 LYS A C 1
ATOM 645 O O . LYS A 1 79 ? -18.271 3.842 -27.275 1.00 54.00 79 LYS A O 1
ATOM 650 N N . LEU A 1 80 ? -19.496 5.216 -25.971 1.00 51.28 80 LEU A N 1
ATOM 651 C CA . LEU A 1 80 ? -19.719 6.302 -26.937 1.00 51.28 80 LEU A CA 1
ATOM 652 C C . LEU A 1 80 ? -19.076 7.593 -26.390 1.00 51.28 80 LEU A C 1
ATOM 654 O O . LEU A 1 80 ? -19.233 7.839 -25.189 1.00 51.28 80 LEU A O 1
ATOM 658 N N . PRO A 1 81 ? -18.403 8.422 -27.215 1.00 52.69 81 PRO A N 1
ATOM 659 C CA . PRO A 1 81 ? -18.161 8.270 -28.657 1.00 52.69 81 PRO A CA 1
ATOM 660 C C . PRO A 1 81 ? -17.152 7.157 -28.982 1.00 52.69 81 PRO A C 1
ATOM 662 O O . PRO A 1 81 ? -16.282 6.834 -28.176 1.00 52.69 81 PRO A O 1
ATOM 665 N N . LEU A 1 82 ? -17.301 6.545 -30.159 1.00 56.03 82 LEU A N 1
ATOM 666 C CA . LEU A 1 82 ? -16.391 5.499 -30.640 1.00 56.03 82 LEU A CA 1
ATOM 667 C C . LEU A 1 82 ? -15.090 6.135 -31.130 1.00 56.03 82 LEU A C 1
ATOM 669 O O . LEU A 1 82 ? -15.148 6.999 -32.005 1.00 56.03 82 LEU A O 1
ATOM 673 N N . TYR A 1 83 ? -13.957 5.666 -30.611 1.00 57.25 83 TYR A N 1
ATOM 674 C CA . TYR A 1 83 ? -12.624 6.004 -31.104 1.00 57.25 83 TYR A CA 1
ATOM 675 C C . TYR A 1 83 ? -12.054 4.816 -31.869 1.00 57.25 83 TYR A C 1
ATOM 677 O O . TYR A 1 83 ? -12.049 3.691 -31.363 1.00 57.25 83 TYR A O 1
ATOM 685 N N . LEU A 1 84 ? -11.623 5.077 -33.100 1.00 59.25 84 LEU A N 1
ATOM 686 C CA . LEU A 1 84 ? -10.970 4.104 -33.964 1.00 59.25 84 LEU A CA 1
ATOM 687 C C . LEU A 1 84 ? -9.601 4.647 -34.347 1.00 59.25 84 LEU A C 1
ATOM 689 O O . LEU A 1 84 ? -9.517 5.754 -34.881 1.00 59.25 84 LEU A O 1
ATOM 693 N N . GLU A 1 85 ? -8.567 3.855 -34.093 1.00 59.69 85 GLU A N 1
ATOM 694 C CA . GLU A 1 85 ? -7.221 4.081 -34.610 1.00 59.69 85 GLU A CA 1
ATOM 695 C C . GLU A 1 85 ? -6.928 3.011 -35.663 1.00 59.69 85 GLU A C 1
ATOM 697 O O . GLU A 1 85 ? -7.177 1.827 -35.434 1.00 59.69 85 GLU A O 1
ATOM 702 N N . PHE A 1 86 ? -6.427 3.425 -36.828 1.00 60.50 86 PHE A N 1
ATOM 703 C CA . PHE A 1 86 ? -6.102 2.527 -37.938 1.00 60.50 86 PHE A CA 1
ATOM 704 C C . PHE A 1 86 ? -4.598 2.480 -38.171 1.00 60.50 86 PHE A C 1
ATOM 706 O O . PHE A 1 86 ? -3.950 3.519 -38.249 1.00 60.50 86 PHE A O 1
ATOM 713 N N . THR A 1 87 ? -4.063 1.277 -38.362 1.00 58.31 87 THR A N 1
ATOM 714 C CA . THR A 1 87 ? -2.685 1.052 -38.809 1.00 58.31 87 THR A CA 1
ATOM 715 C C . THR A 1 87 ? -2.701 0.253 -40.105 1.00 58.31 87 THR A C 1
ATOM 717 O O . THR A 1 87 ? -3.363 -0.781 -40.200 1.00 58.31 87 THR A O 1
ATOM 720 N N . VAL A 1 88 ? -1.974 0.726 -41.121 1.00 59.62 88 VAL A N 1
ATOM 721 C CA . VAL A 1 88 ? -1.890 0.063 -42.429 1.00 59.62 88 VAL A CA 1
ATOM 722 C C . VAL A 1 88 ? -0.501 -0.539 -42.611 1.00 59.62 88 VAL A C 1
ATOM 724 O O . VAL A 1 88 ? 0.505 0.164 -42.657 1.00 59.62 88 VAL A O 1
ATOM 727 N N . LEU A 1 89 ? -0.451 -1.857 -42.754 1.00 58.31 89 LEU A N 1
ATOM 728 C CA . LEU A 1 89 ? 0.765 -2.624 -42.993 1.00 58.31 89 LEU A CA 1
ATOM 729 C C . LEU A 1 89 ? 0.847 -2.986 -44.475 1.00 58.31 89 LEU A C 1
ATOM 731 O O . LEU A 1 89 ? -0.098 -3.542 -45.036 1.00 58.31 89 LEU A O 1
ATOM 735 N N . CYS A 1 90 ? 1.981 -2.689 -45.107 1.00 57.28 90 CYS A N 1
ATOM 736 C CA . CYS A 1 90 ? 2.240 -3.032 -46.503 1.00 57.28 90 CYS A CA 1
ATOM 737 C C . CYS A 1 90 ? 3.458 -3.959 -46.586 1.00 57.28 90 CYS A C 1
ATOM 739 O O . CYS A 1 90 ? 4.583 -3.544 -46.295 1.00 57.28 90 CYS A O 1
ATOM 741 N N . ASP A 1 91 ? 3.240 -5.216 -46.978 1.00 55.91 91 ASP A N 1
ATOM 742 C CA . ASP A 1 91 ? 4.327 -6.154 -47.274 1.00 55.91 91 ASP A CA 1
ATOM 743 C C . ASP A 1 91 ? 4.677 -6.087 -48.762 1.00 55.91 91 ASP A C 1
ATOM 745 O O . ASP A 1 91 ? 3.830 -6.325 -49.631 1.00 55.91 91 ASP A O 1
ATOM 749 N N . ILE A 1 92 ? 5.938 -5.758 -49.047 1.00 54.84 92 ILE A N 1
ATOM 750 C CA . ILE A 1 92 ? 6.502 -5.729 -50.393 1.00 54.84 92 ILE A CA 1
ATOM 751 C C . ILE A 1 92 ? 7.599 -6.793 -50.455 1.00 54.84 92 ILE A C 1
ATOM 753 O O . ILE A 1 92 ? 8.725 -6.575 -50.008 1.00 54.84 92 ILE A O 1
ATOM 757 N N . ALA A 1 93 ? 7.284 -7.936 -51.067 1.00 47.41 93 ALA A N 1
ATOM 758 C CA . ALA A 1 93 ? 8.230 -9.026 -51.321 1.00 47.41 93 ALA A CA 1
ATOM 759 C C . ALA A 1 93 ? 8.997 -9.533 -50.072 1.00 47.41 93 ALA A C 1
ATOM 761 O O . ALA A 1 93 ? 10.204 -9.777 -50.147 1.00 47.41 93 ALA A O 1
ATOM 762 N N . GLY A 1 94 ? 8.305 -9.716 -48.940 1.00 46.50 94 GLY A N 1
ATOM 763 C CA . GLY A 1 94 ? 8.854 -10.340 -47.729 1.00 46.50 94 GLY A CA 1
ATOM 764 C C . GLY A 1 94 ? 9.659 -9.388 -46.842 1.00 46.50 94 GLY A C 1
ATOM 765 O O . GLY A 1 94 ? 10.425 -9.836 -45.990 1.00 46.50 94 GLY A O 1
ATOM 766 N N . SER A 1 95 ? 9.517 -8.080 -47.057 1.00 42.84 95 SER A N 1
ATOM 767 C CA . SER A 1 95 ? 10.048 -7.025 -46.193 1.00 42.84 95 SER A CA 1
ATOM 768 C C . SER A 1 95 ? 8.875 -6.191 -45.685 1.00 42.84 95 SER A C 1
ATOM 770 O O . SER A 1 95 ? 8.241 -5.472 -46.456 1.00 42.84 95 SER A O 1
ATOM 772 N N . ILE A 1 96 ? 8.591 -6.294 -44.385 1.00 45.75 96 ILE A N 1
ATOM 773 C CA . ILE A 1 96 ? 7.513 -5.547 -43.730 1.00 45.75 96 ILE A CA 1
ATOM 774 C C . ILE A 1 96 ? 7.983 -4.102 -43.537 1.00 45.75 96 ILE A C 1
ATOM 776 O O . ILE A 1 96 ? 8.867 -3.834 -42.720 1.00 45.75 96 ILE A O 1
ATOM 780 N N . LEU A 1 97 ? 7.400 -3.172 -44.291 1.00 44.06 97 LEU A N 1
ATOM 781 C CA . LEU A 1 97 ? 7.552 -1.740 -44.055 1.00 44.06 97 LEU A CA 1
ATOM 782 C C . LEU A 1 97 ? 6.434 -1.285 -43.113 1.00 44.06 97 LEU A C 1
ATOM 784 O O . LEU A 1 97 ? 5.252 -1.370 -43.441 1.00 44.06 97 LEU A O 1
ATOM 788 N N . TRP A 1 98 ? 6.824 -0.813 -41.929 1.00 45.12 98 TRP A N 1
ATOM 789 C CA . TRP A 1 98 ? 5.917 -0.192 -40.967 1.00 45.12 98 TRP A CA 1
ATOM 790 C C . TRP A 1 98 ? 5.701 1.264 -41.371 1.00 45.12 98 TRP A C 1
ATOM 792 O O . TRP A 1 98 ? 6.638 2.060 -41.317 1.00 45.12 98 TRP A O 1
ATOM 802 N N . ILE A 1 99 ? 4.483 1.615 -41.774 1.00 49.34 99 ILE A N 1
ATOM 803 C CA . ILE A 1 99 ? 4.075 3.008 -41.962 1.00 49.34 99 ILE A CA 1
ATOM 804 C C . ILE A 1 99 ? 2.871 3.221 -41.046 1.00 49.34 99 ILE A C 1
ATOM 806 O O . ILE A 1 99 ? 1.737 2.918 -41.400 1.00 49.34 99 ILE A O 1
ATOM 810 N N . SER A 1 100 ? 3.139 3.662 -39.817 1.00 40.75 100 SER A N 1
ATOM 811 C CA . SER A 1 100 ? 2.103 4.019 -38.851 1.00 40.75 100 SER A CA 1
ATOM 812 C C . SER A 1 100 ? 1.726 5.485 -39.048 1.00 40.75 100 SER A C 1
ATOM 814 O O . SER A 1 100 ? 2.350 6.363 -38.455 1.00 40.75 100 SER A O 1
ATOM 816 N N . ASP A 1 101 ? 0.727 5.752 -39.881 1.00 47.59 101 ASP A N 1
ATOM 817 C CA . ASP A 1 101 ? -0.059 6.979 -39.743 1.00 47.59 101 ASP A CA 1
ATOM 818 C C . ASP A 1 101 ? -1.357 6.590 -39.036 1.00 47.59 101 ASP A C 1
ATOM 820 O O . ASP A 1 101 ? -2.256 5.995 -39.632 1.00 47.59 101 ASP A O 1
ATOM 824 N N . GLY A 1 102 ? -1.397 6.847 -37.728 1.00 42.88 102 GLY A N 1
ATOM 825 C CA . GLY A 1 102 ? -2.576 6.634 -36.900 1.00 42.88 102 GLY A CA 1
ATOM 826 C C . GLY A 1 102 ? -3.578 7.756 -37.145 1.00 42.88 102 GLY A C 1
ATOM 827 O O . GLY A 1 102 ? -3.280 8.930 -36.922 1.00 42.88 102 GLY A O 1
ATOM 828 N N . PHE A 1 103 ? -4.772 7.405 -37.613 1.00 52.22 103 PHE A N 1
ATOM 829 C CA . PHE A 1 103 ? -5.868 8.357 -37.780 1.00 52.22 103 PHE A CA 1
ATOM 830 C C . PHE A 1 103 ? -6.904 8.133 -36.686 1.00 52.22 103 PHE A C 1
ATOM 832 O O . PHE A 1 103 ? -7.515 7.070 -36.645 1.00 52.22 103 PHE A O 1
ATOM 839 N N . ASN A 1 104 ? -7.128 9.150 -35.850 1.00 49.59 104 ASN A N 1
ATOM 840 C CA . ASN A 1 104 ? -8.151 9.132 -34.806 1.00 49.59 104 ASN A CA 1
ATOM 841 C C . ASN A 1 104 ? -9.438 9.778 -35.325 1.00 49.59 104 ASN A C 1
ATOM 843 O O . ASN A 1 104 ? -9.443 10.964 -35.666 1.00 49.59 104 ASN A O 1
ATOM 847 N N . CYS A 1 105 ? -10.542 9.031 -35.350 1.00 53.59 105 CYS A N 1
ATOM 848 C CA . CYS A 1 105 ? -11.868 9.590 -35.615 1.00 53.59 105 CYS A CA 1
ATOM 849 C C . CYS A 1 105 ? -12.841 9.296 -34.467 1.00 53.59 105 CYS A C 1
ATOM 851 O O . CYS A 1 105 ? -12.833 8.202 -33.906 1.00 53.59 105 CYS A O 1
ATOM 853 N N . SER A 1 106 ? -13.667 10.290 -34.116 1.00 51.69 106 SER A N 1
ATOM 854 C CA . SER A 1 106 ? -14.755 10.155 -33.144 1.00 51.69 106 SER A CA 1
ATOM 855 C C . SER A 1 106 ? -16.103 10.035 -33.860 1.00 51.69 106 SER A C 1
ATOM 857 O O . SER A 1 106 ? -16.402 10.790 -34.793 1.00 51.69 106 SER A O 1
ATOM 859 N N . TYR A 1 107 ? -16.923 9.072 -33.438 1.00 53.75 107 TYR A N 1
ATOM 860 C CA . TYR A 1 107 ? -18.263 8.846 -33.988 1.00 53.75 107 TYR A CA 1
ATOM 861 C C . TYR A 1 107 ? -19.376 9.130 -32.967 1.00 53.75 107 TYR A C 1
ATOM 863 O O . TYR A 1 107 ? -19.347 8.588 -31.861 1.00 53.75 107 TYR A O 1
ATOM 871 N N . ASP A 1 108 ? -20.386 9.900 -33.403 1.00 52.47 108 ASP A N 1
ATOM 872 C CA . ASP A 1 108 ? -21.645 10.174 -32.696 1.00 52.47 108 ASP A CA 1
ATOM 873 C C . ASP A 1 108 ? -22.852 9.656 -33.502 1.00 52.47 108 ASP A C 1
ATOM 875 O O . ASP A 1 108 ? -22.955 9.881 -34.714 1.00 52.47 108 ASP A O 1
ATOM 879 N N . LYS A 1 109 ? -23.783 9.000 -32.795 1.00 44.47 109 LYS A N 1
ATOM 880 C CA . LYS A 1 109 ? -24.897 8.169 -33.306 1.00 44.47 109 LYS A CA 1
ATOM 881 C C . LYS A 1 109 ? -25.845 8.834 -34.318 1.00 44.47 109 LYS A C 1
ATOM 883 O O . LYS A 1 109 ? -26.514 8.142 -35.076 1.00 44.47 109 LYS A O 1
ATOM 888 N N . ASP A 1 110 ? -25.892 10.163 -34.363 1.00 41.53 110 ASP A N 1
ATOM 889 C CA . ASP A 1 110 ? -26.935 10.912 -35.080 1.00 41.53 110 ASP A CA 1
ATOM 890 C C . ASP A 1 110 ? -26.492 11.494 -36.435 1.00 41.53 110 ASP A C 1
ATOM 892 O O . ASP A 1 110 ? -27.241 12.240 -37.067 1.00 41.53 110 ASP A O 1
ATOM 896 N N . THR A 1 111 ? -25.291 11.160 -36.931 1.00 40.38 111 THR A N 1
ATOM 897 C CA . THR A 1 111 ? -24.836 11.634 -38.253 1.00 40.38 111 THR A CA 1
ATOM 898 C C . THR A 1 111 ? -24.256 10.515 -39.127 1.00 40.38 111 THR A C 1
ATOM 900 O O . THR A 1 111 ? -23.167 10.021 -38.838 1.00 40.38 111 THR A O 1
ATOM 903 N N . PRO A 1 112 ? -24.910 10.125 -40.242 1.00 36.84 112 PRO A N 1
ATOM 904 C CA . PRO A 1 112 ? -24.254 9.311 -41.258 1.00 36.84 112 PRO A CA 1
ATOM 905 C C . PRO A 1 112 ? -23.174 10.163 -41.938 1.00 36.84 112 PRO A C 1
ATOM 907 O O . PRO A 1 112 ? -23.485 11.125 -42.641 1.00 36.84 112 PRO A O 1
ATOM 910 N N . LYS A 1 113 ? -21.898 9.842 -41.704 1.00 47.69 113 LYS A N 1
ATOM 911 C CA . LYS A 1 113 ? -20.759 10.571 -42.276 1.00 47.69 113 LYS A CA 1
ATOM 912 C C . LYS A 1 113 ? -19.942 9.662 -43.186 1.00 47.69 113 LYS A C 1
ATOM 914 O O . LYS A 1 113 ? -19.439 8.625 -42.766 1.00 47.69 113 LYS A O 1
ATOM 919 N N . GLU A 1 114 ? -19.811 10.073 -44.442 1.00 45.00 114 GLU A N 1
ATOM 920 C CA . GLU A 1 114 ? -18.671 9.702 -45.275 1.00 45.00 114 GLU A CA 1
ATOM 921 C C . GLU A 1 114 ? -17.536 10.657 -44.896 1.00 45.00 114 GLU A C 1
ATOM 923 O O . GLU A 1 114 ? -17.664 11.874 -45.046 1.00 45.00 114 GLU A O 1
ATOM 928 N N . PHE A 1 115 ? -16.452 10.128 -44.332 1.00 46.84 115 PHE A N 1
ATOM 929 C CA . PHE A 1 115 ? -15.299 10.945 -43.959 1.00 46.84 115 PHE A CA 1
ATOM 930 C C . PHE A 1 115 ? -14.391 11.097 -45.174 1.00 46.84 115 PHE A C 1
ATOM 932 O O . PHE A 1 115 ? -13.670 10.167 -45.502 1.00 46.84 115 PHE A O 1
ATOM 939 N N . PHE A 1 116 ? -14.449 12.231 -45.871 1.00 41.66 116 PHE A N 1
ATOM 940 C CA . PHE A 1 116 ? -13.537 12.515 -46.981 1.00 41.66 116 PHE A CA 1
ATOM 941 C C . PHE A 1 116 ? -12.264 13.171 -46.457 1.00 41.66 116 PHE A C 1
ATOM 943 O O . PHE A 1 116 ? -12.322 14.242 -45.853 1.00 41.66 116 PHE A O 1
ATOM 950 N N . PHE A 1 117 ? -11.114 12.567 -46.737 1.00 48.53 117 PHE A N 1
ATOM 951 C CA . PHE A 1 117 ? -9.814 13.171 -46.465 1.00 48.53 117 PHE A CA 1
ATOM 952 C C . PHE A 1 117 ? -9.278 13.745 -47.782 1.00 48.53 117 PHE A C 1
ATOM 954 O O . PHE A 1 117 ? -8.664 13.042 -48.584 1.00 48.53 117 PHE A O 1
ATOM 961 N N . ASN A 1 118 ? -9.585 15.015 -48.059 1.00 33.19 118 ASN A N 1
ATOM 962 C CA . ASN A 1 118 ? -9.049 15.704 -49.233 1.00 33.19 118 ASN A CA 1
ATOM 963 C C . ASN A 1 118 ? -7.666 16.270 -48.904 1.00 33.19 118 ASN A C 1
ATOM 965 O O . ASN A 1 118 ? -7.551 17.200 -48.109 1.00 33.19 118 ASN A O 1
ATOM 969 N N . TYR A 1 119 ? -6.635 15.744 -49.561 1.00 35.75 119 TYR A N 1
ATOM 970 C CA . TYR A 1 119 ? -5.372 16.452 -49.725 1.00 35.75 119 TYR A CA 1
ATOM 971 C C . TYR A 1 119 ? -5.517 17.357 -50.951 1.00 35.75 119 TYR A C 1
ATOM 973 O O . TYR A 1 119 ? -5.679 16.868 -52.069 1.00 35.75 119 TYR A O 1
ATOM 981 N N . THR A 1 120 ? -5.546 18.671 -50.747 1.00 29.64 120 THR A N 1
ATOM 982 C CA . THR A 1 120 ? -5.366 19.630 -51.838 1.00 29.64 120 THR A CA 1
ATOM 983 C C . THR A 1 120 ? -3.891 19.623 -52.218 1.00 29.64 120 THR A C 1
ATOM 985 O O . THR A 1 120 ? -3.039 19.930 -51.388 1.00 29.64 120 THR A O 1
ATOM 988 N N . GLU A 1 121 ? -3.596 19.227 -53.457 1.00 37.41 121 GLU A N 1
ATOM 989 C CA . GLU A 1 121 ? -2.296 19.470 -54.080 1.00 37.41 121 GLU A CA 1
ATOM 990 C C . GLU A 1 121 ? -2.109 20.988 -54.184 1.00 37.41 121 GLU A C 1
ATOM 992 O O . GLU A 1 121 ? -2.663 21.627 -55.076 1.00 37.41 121 GLU A O 1
ATOM 997 N N . ASP A 1 122 ? -1.361 21.575 -53.250 1.00 29.92 122 ASP A N 1
ATOM 998 C CA . ASP A 1 122 ? -0.760 22.888 -53.465 1.00 29.92 122 ASP A CA 1
ATOM 999 C C . ASP A 1 122 ? 0.408 22.706 -54.447 1.00 29.92 122 ASP A C 1
ATOM 1001 O O . ASP A 1 122 ? 1.566 22.502 -54.072 1.00 29.92 122 ASP A O 1
ATOM 1005 N N . ASP A 1 123 ? 0.071 22.749 -55.735 1.00 35.72 123 ASP A N 1
ATOM 1006 C CA . ASP A 1 123 ? 0.978 23.224 -56.774 1.00 35.72 123 ASP A CA 1
ATOM 1007 C C . ASP A 1 123 ? 1.336 24.683 -56.444 1.00 35.72 123 ASP A C 1
ATOM 1009 O O . ASP A 1 123 ? 0.487 25.565 -56.523 1.00 35.72 123 ASP A O 1
ATOM 1013 N N . ASP A 1 124 ? 2.578 24.938 -56.026 1.00 33.09 124 ASP A N 1
ATOM 1014 C CA . ASP A 1 124 ? 3.451 25.904 -56.706 1.00 33.09 124 ASP A CA 1
ATOM 1015 C C . ASP A 1 124 ? 4.791 26.095 -55.964 1.00 33.09 124 ASP A C 1
ATOM 1017 O O . ASP A 1 124 ? 4.935 26.808 -54.974 1.00 33.09 124 ASP A O 1
ATOM 1021 N N . ASN A 1 125 ? 5.826 25.485 -56.544 1.00 40.50 125 ASN A N 1
ATOM 1022 C CA . ASN A 1 125 ? 7.042 26.193 -56.938 1.00 40.50 125 ASN A CA 1
ATOM 1023 C C . ASN A 1 125 ? 7.748 27.049 -55.858 1.00 40.50 125 ASN A C 1
ATOM 1025 O O . ASN A 1 125 ? 7.772 28.278 -55.920 1.00 40.50 125 ASN A O 1
ATOM 1029 N N . SER A 1 126 ? 8.472 26.411 -54.934 1.00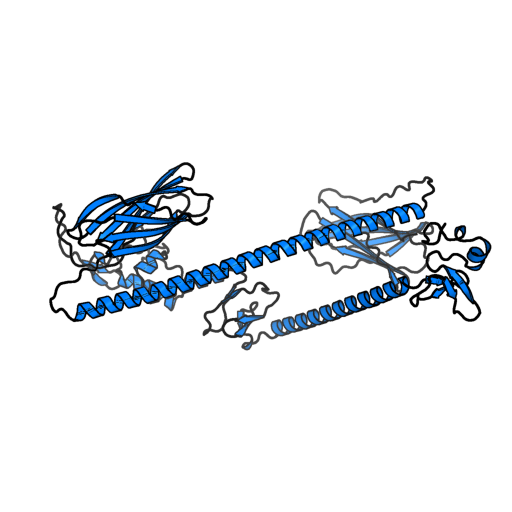 36.44 126 SER A N 1
ATOM 1030 C CA . SER A 1 126 ? 9.645 27.065 -54.344 1.00 36.44 126 SER A CA 1
ATOM 1031 C C . SER A 1 126 ? 10.790 26.083 -54.125 1.00 36.44 126 SER A C 1
ATOM 1033 O O . SER A 1 126 ? 10.633 24.946 -53.691 1.00 36.44 126 SER A O 1
ATOM 1035 N N . ASN A 1 127 ? 11.968 26.542 -54.518 1.00 42.53 127 ASN A N 1
ATOM 1036 C CA . ASN A 1 127 ? 13.240 25.845 -54.513 1.00 42.53 127 ASN A CA 1
ATOM 1037 C C . ASN A 1 127 ? 13.671 25.549 -53.057 1.00 42.53 127 ASN A C 1
ATOM 1039 O O . ASN A 1 127 ? 14.417 26.323 -52.462 1.00 42.53 127 ASN A O 1
ATOM 1043 N N . TYR A 1 128 ? 13.152 24.476 -52.453 1.00 39.56 128 TYR A N 1
ATOM 1044 C CA . TYR A 1 128 ? 13.437 24.102 -51.065 1.00 39.56 128 TYR A CA 1
ATOM 1045 C C . TYR A 1 128 ? 14.758 23.324 -50.983 1.00 39.56 128 TYR A C 1
ATOM 1047 O O . TYR A 1 128 ? 14.872 22.172 -51.403 1.00 39.56 128 TYR A O 1
ATOM 1055 N N . SER A 1 129 ? 15.798 23.981 -50.471 1.00 51.62 129 SER A N 1
ATOM 1056 C CA . SER A 1 129 ? 17.121 23.385 -50.297 1.00 51.62 129 SER A CA 1
ATOM 1057 C C . SER A 1 129 ? 17.149 22.488 -49.055 1.00 51.62 129 SER A C 1
ATOM 1059 O O . SER A 1 129 ? 17.112 22.975 -47.925 1.00 51.62 129 SER A O 1
ATOM 1061 N N . MET A 1 130 ? 17.287 21.174 -49.262 1.00 45.09 130 MET A N 1
ATOM 1062 C CA . MET A 1 130 ? 17.467 20.151 -48.212 1.00 45.09 130 MET A CA 1
ATOM 1063 C C . MET A 1 130 ? 18.608 20.468 -47.221 1.00 45.09 130 MET A C 1
ATOM 1065 O O . MET A 1 130 ? 18.624 19.961 -46.097 1.00 45.09 130 MET A O 1
ATOM 1069 N N . ASP A 1 131 ? 19.565 21.317 -47.610 1.00 51.03 131 ASP A N 1
ATOM 1070 C CA . ASP A 1 131 ? 20.665 21.754 -46.747 1.00 51.03 131 ASP A CA 1
ATOM 1071 C C . ASP A 1 131 ? 20.219 22.742 -45.659 1.00 51.03 131 ASP A C 1
ATOM 1073 O O . ASP A 1 131 ? 20.825 22.784 -44.585 1.00 51.03 131 ASP A O 1
ATOM 1077 N N . GLU A 1 132 ? 19.168 23.533 -45.894 1.00 56.22 132 GLU A N 1
ATOM 1078 C CA . GLU A 1 132 ? 18.631 24.444 -44.877 1.00 56.22 132 GLU A CA 1
ATOM 1079 C C . GLU A 1 132 ? 17.829 23.695 -43.817 1.00 56.22 132 GLU A C 1
ATOM 1081 O O . GLU A 1 132 ? 17.983 23.975 -42.628 1.00 56.22 132 GLU A O 1
ATOM 1086 N N . GLU A 1 133 ? 17.038 22.698 -44.209 1.00 58.94 133 GLU A N 1
ATOM 1087 C CA . GLU A 1 133 ? 16.333 21.838 -43.254 1.00 58.94 133 GLU A CA 1
ATOM 1088 C C . GLU A 1 133 ? 17.296 20.970 -42.448 1.00 58.94 133 GLU A C 1
ATOM 1090 O O . GLU A 1 133 ? 17.137 20.853 -41.235 1.00 58.94 133 GLU A O 1
ATOM 1095 N N . ARG A 1 134 ? 18.358 20.439 -43.070 1.00 60.75 134 ARG A N 1
ATOM 1096 C CA . ARG A 1 134 ? 19.406 19.709 -42.344 1.00 60.75 134 ARG A CA 1
ATOM 1097 C C . ARG A 1 134 ? 20.113 20.601 -41.319 1.00 60.75 134 ARG A C 1
ATOM 1099 O O . ARG A 1 134 ? 20.340 20.160 -40.198 1.00 60.75 134 ARG A O 1
ATOM 1106 N N . LYS A 1 135 ? 20.397 21.866 -41.654 1.00 68.75 135 LYS A N 1
ATOM 1107 C CA . LYS A 1 135 ? 20.952 22.842 -40.696 1.00 68.75 135 LYS A CA 1
ATOM 1108 C C . LYS A 1 135 ? 19.977 23.174 -39.569 1.00 68.75 135 LYS A C 1
ATOM 1110 O O . LYS A 1 135 ? 20.408 23.258 -38.424 1.00 68.75 135 LYS A O 1
ATOM 1115 N N . LYS A 1 136 ? 18.684 23.337 -39.873 1.00 74.88 136 LYS A N 1
ATOM 1116 C CA . LYS A 1 136 ? 17.639 23.555 -38.858 1.00 74.88 136 LYS A CA 1
ATOM 1117 C C . LYS A 1 136 ? 17.509 22.348 -37.927 1.00 74.88 136 LYS A C 1
ATOM 1119 O O . LYS A 1 136 ? 17.402 22.531 -36.721 1.00 74.88 136 LYS A O 1
ATOM 1124 N N . LEU A 1 137 ? 17.586 21.129 -38.461 1.00 67.56 137 LEU A N 1
ATOM 1125 C CA . LEU A 1 137 ? 17.528 19.897 -37.678 1.00 67.56 137 LEU A CA 1
ATOM 1126 C C . LEU A 1 137 ? 18.772 19.712 -36.799 1.00 67.56 137 LEU A C 1
ATOM 1128 O O . LEU A 1 137 ? 18.643 19.335 -35.638 1.00 67.56 137 LEU A O 1
ATOM 1132 N N . ASP A 1 138 ? 19.966 19.995 -37.321 1.00 72.94 138 ASP A N 1
ATOM 1133 C CA . ASP A 1 138 ? 21.208 19.944 -36.542 1.00 72.94 138 ASP A CA 1
ATOM 1134 C C . ASP A 1 138 ? 21.221 21.004 -35.428 1.00 72.94 138 ASP A C 1
ATOM 1136 O O . ASP A 1 138 ? 21.706 20.738 -34.329 1.00 72.94 138 ASP A O 1
ATOM 1140 N N . GLU A 1 139 ? 20.653 22.185 -35.681 1.00 81.81 139 GLU A N 1
ATOM 1141 C CA . GLU A 1 139 ? 20.494 23.230 -34.668 1.00 81.81 139 GLU A CA 1
ATOM 1142 C C . GLU A 1 139 ? 19.480 22.829 -33.590 1.00 81.81 139 GLU A C 1
ATOM 1144 O O . GLU A 1 139 ? 19.765 22.952 -32.400 1.00 81.81 139 GLU A O 1
ATOM 1149 N N . LEU A 1 140 ? 18.344 22.246 -33.982 1.00 82.06 140 LEU A N 1
ATOM 1150 C CA . LEU A 1 140 ? 17.347 21.729 -33.044 1.00 82.06 140 LEU A CA 1
ATOM 1151 C C . LEU A 1 140 ? 17.917 20.589 -32.183 1.00 82.06 140 LEU A C 1
ATOM 1153 O O . LEU A 1 140 ? 17.671 20.529 -30.981 1.00 82.06 140 LEU A O 1
ATOM 1157 N N . ARG A 1 141 ? 18.737 19.706 -32.769 1.00 75.69 141 ARG A N 1
ATOM 1158 C CA . ARG A 1 141 ? 19.440 18.644 -32.031 1.00 75.69 141 ARG A CA 1
ATOM 1159 C C . ARG A 1 141 ? 20.399 19.208 -30.985 1.00 75.69 141 ARG A C 1
ATOM 1161 O O . ARG A 1 141 ? 20.441 18.676 -29.880 1.00 75.69 141 ARG A O 1
ATOM 1168 N N . ARG A 1 142 ? 21.126 20.290 -31.295 1.00 84.44 142 ARG A N 1
ATOM 1169 C CA . ARG A 1 142 ? 21.978 20.975 -30.306 1.00 84.44 142 ARG A CA 1
ATOM 1170 C C . ARG A 1 142 ? 21.158 21.593 -29.182 1.00 84.44 142 ARG A C 1
ATOM 1172 O O . ARG A 1 142 ? 21.518 21.426 -28.024 1.00 84.44 142 ARG A O 1
ATOM 1179 N N . GLN A 1 143 ? 20.049 22.252 -29.515 1.00 86.56 143 GLN A N 1
ATOM 1180 C CA . GLN A 1 143 ? 19.158 22.844 -28.515 1.00 86.56 143 GLN A CA 1
ATOM 1181 C C . GLN A 1 143 ? 18.597 21.781 -27.563 1.00 86.56 143 GLN A C 1
ATOM 1183 O O . GLN A 1 143 ? 18.639 21.969 -26.349 1.00 86.56 143 GLN A O 1
ATOM 1188 N N . LEU A 1 144 ? 18.171 20.633 -28.097 1.00 81.50 144 LEU A N 1
ATOM 1189 C CA . LEU A 1 144 ? 17.699 19.503 -27.296 1.00 81.50 144 LEU A CA 1
ATOM 1190 C C . LEU A 1 144 ? 18.809 18.880 -26.436 1.00 81.50 144 LEU A C 1
ATOM 1192 O O . LEU A 1 144 ? 18.556 18.490 -25.298 1.00 81.50 144 LEU A O 1
ATOM 1196 N N . GLU A 1 145 ? 20.044 18.783 -26.936 1.00 84.94 145 GLU A N 1
ATOM 1197 C CA . GLU A 1 145 ? 21.177 18.318 -26.123 1.00 84.94 145 GLU A CA 1
ATOM 1198 C C . GLU A 1 145 ? 21.524 19.289 -24.989 1.00 84.94 145 GLU A C 1
ATOM 1200 O O . GLU A 1 145 ? 21.844 18.841 -23.884 1.00 84.94 145 GLU A O 1
ATOM 1205 N N . ASP A 1 146 ? 21.436 20.595 -25.230 1.00 89.81 146 ASP A N 1
ATOM 1206 C CA . ASP A 1 146 ? 21.674 21.614 -24.209 1.00 89.81 146 ASP A CA 1
ATOM 1207 C C . ASP A 1 146 ? 20.547 21.653 -23.165 1.00 89.81 146 ASP A C 1
ATOM 1209 O O . ASP A 1 146 ? 20.830 21.764 -21.970 1.00 89.81 146 ASP A O 1
ATOM 1213 N N . GLU A 1 147 ? 19.283 21.487 -23.564 1.00 87.31 147 GLU A N 1
ATOM 1214 C CA . GLU A 1 147 ? 18.173 21.297 -22.620 1.00 87.31 147 GLU A CA 1
ATOM 1215 C C . GLU A 1 147 ? 18.337 20.024 -21.793 1.00 87.31 147 GLU A C 1
ATOM 1217 O O . GLU A 1 147 ? 18.178 20.066 -20.572 1.00 87.31 147 GLU A O 1
ATOM 1222 N N . ARG A 1 148 ? 18.728 18.905 -22.417 1.00 83.31 148 ARG A N 1
ATOM 1223 C CA . ARG A 1 148 ? 18.956 17.645 -21.698 1.00 83.31 148 ARG A CA 1
ATOM 1224 C C . ARG A 1 148 ? 20.043 17.794 -20.635 1.00 83.31 148 ARG A C 1
ATOM 1226 O O . ARG A 1 148 ? 19.859 17.310 -19.522 1.00 83.31 148 ARG A O 1
ATOM 1233 N N . LYS A 1 149 ? 21.140 18.498 -20.945 1.00 88.38 149 LYS A N 1
ATOM 1234 C CA . LYS A 1 149 ? 22.207 18.795 -19.972 1.00 88.38 149 LYS A CA 1
ATOM 1235 C C . LYS A 1 149 ? 21.709 19.658 -18.817 1.00 88.38 149 LYS A C 1
ATOM 1237 O O . LYS A 1 149 ? 21.992 19.328 -17.671 1.00 88.38 149 LYS A O 1
ATOM 1242 N N . LYS A 1 150 ? 20.930 20.710 -19.093 1.00 89.50 150 LYS A N 1
ATOM 1243 C CA . LYS A 1 150 ? 20.331 21.552 -18.040 1.00 89.50 150 LYS A CA 1
ATOM 1244 C C . LYS A 1 150 ? 19.416 20.743 -17.121 1.00 89.50 150 LYS A C 1
ATOM 1246 O O . LYS A 1 150 ? 19.449 20.918 -15.906 1.00 89.50 150 LYS A O 1
ATOM 1251 N N . LEU A 1 151 ? 18.623 19.834 -17.690 1.00 81.62 151 LEU A N 1
ATOM 1252 C CA . LEU A 1 151 ? 17.732 18.963 -16.924 1.00 81.62 151 LEU A CA 1
ATOM 1253 C C . LEU A 1 151 ? 18.516 17.961 -16.061 1.00 81.62 151 LEU A C 1
ATOM 1255 O O . LEU A 1 151 ? 18.147 17.684 -14.921 1.00 81.62 151 LEU A O 1
ATOM 1259 N N . GLU A 1 152 ? 19.616 17.428 -16.592 1.00 85.75 152 GLU A N 1
ATOM 1260 C CA . GLU A 1 152 ? 20.513 16.522 -15.875 1.00 85.75 152 GLU A CA 1
ATOM 1261 C C . GLU A 1 152 ? 21.241 17.234 -14.722 1.00 85.75 152 GLU A C 1
ATOM 1263 O O . GLU A 1 152 ? 21.319 16.693 -13.619 1.00 85.75 152 GLU A O 1
ATOM 1268 N N . GLU A 1 153 ? 21.696 18.473 -14.927 1.00 89.06 153 GLU A N 1
ATOM 1269 C CA . GLU A 1 153 ? 22.261 19.329 -13.876 1.00 89.06 153 GLU A CA 1
ATOM 1270 C C . GLU A 1 153 ? 21.240 19.624 -12.769 1.00 89.06 153 GLU A C 1
ATOM 1272 O O . GLU A 1 153 ? 21.545 19.415 -11.593 1.00 89.06 153 GLU A O 1
ATOM 1277 N N . TYR A 1 154 ? 20.009 20.002 -13.130 1.00 84.62 154 TYR A N 1
ATOM 1278 C CA . TYR A 1 154 ? 18.922 20.235 -12.174 1.00 84.62 154 TYR A CA 1
ATOM 1279 C C . TYR A 1 154 ? 18.603 18.984 -11.338 1.00 84.62 154 TYR A C 1
ATOM 1281 O O . TYR A 1 154 ? 18.514 19.044 -10.110 1.00 84.62 154 TYR A O 1
ATOM 1289 N N . ASN A 1 155 ? 18.505 17.819 -11.985 1.00 78.62 155 ASN A N 1
ATOM 1290 C CA . ASN A 1 155 ? 18.262 16.549 -11.299 1.00 78.62 155 ASN A CA 1
ATOM 1291 C C . ASN A 1 155 ? 19.421 16.156 -10.372 1.00 78.62 155 ASN A C 1
ATOM 1293 O O . ASN A 1 155 ? 19.195 15.635 -9.276 1.00 78.62 155 ASN A O 1
ATOM 1297 N N . ASN A 1 156 ? 20.665 16.413 -10.779 1.00 83.56 156 ASN A N 1
ATOM 1298 C CA . ASN A 1 156 ? 21.840 16.163 -9.948 1.00 83.56 156 ASN A CA 1
ATOM 1299 C C . ASN A 1 156 ? 21.890 17.098 -8.731 1.00 83.56 156 ASN A C 1
ATOM 1301 O O . ASN A 1 156 ? 22.256 16.656 -7.639 1.00 83.56 156 ASN A O 1
ATOM 1305 N N . GLU A 1 157 ? 21.476 18.357 -8.883 1.00 89.75 157 GLU A N 1
ATOM 1306 C CA . GLU A 1 157 ? 21.342 19.296 -7.768 1.00 89.75 157 GLU A CA 1
ATOM 1307 C C . GLU A 1 157 ? 20.242 18.859 -6.788 1.00 89.75 157 GLU A C 1
ATOM 1309 O O . GLU A 1 157 ? 20.477 18.823 -5.579 1.00 89.75 157 GLU A O 1
ATOM 1314 N N . GLY A 1 158 ? 19.079 18.427 -7.291 1.00 85.38 158 GLY A N 1
ATOM 1315 C CA . GLY A 1 158 ? 18.008 17.860 -6.465 1.00 85.38 158 GLY A CA 1
ATOM 1316 C C . GLY A 1 158 ? 18.467 16.632 -5.671 1.00 85.38 158 GLY A C 1
ATOM 1317 O O . GLY A 1 158 ? 18.233 16.536 -4.466 1.00 85.38 158 GLY A O 1
ATOM 1318 N N . ARG A 1 159 ? 19.224 15.727 -6.309 1.00 80.25 159 ARG A N 1
ATOM 1319 C CA . ARG A 1 159 ? 19.836 14.568 -5.634 1.00 80.25 159 ARG A CA 1
ATOM 1320 C C . ARG A 1 159 ? 20.853 14.970 -4.565 1.00 80.25 159 ARG A C 1
ATOM 1322 O O . ARG A 1 159 ? 20.943 14.286 -3.546 1.00 80.25 159 ARG A O 1
ATOM 1329 N N . ARG A 1 160 ? 21.621 16.049 -4.766 1.00 87.56 160 ARG A N 1
ATOM 1330 C CA . ARG A 1 160 ? 22.533 16.576 -3.734 1.00 87.56 160 ARG A CA 1
ATOM 1331 C C . ARG A 1 160 ? 21.768 17.112 -2.528 1.00 87.56 160 ARG A C 1
ATOM 1333 O O . ARG A 1 160 ? 22.114 16.726 -1.417 1.00 87.56 160 ARG A O 1
ATOM 1340 N N . LYS A 1 161 ? 20.721 17.914 -2.750 1.00 89.25 161 LYS A N 1
ATOM 1341 C CA . LYS A 1 161 ? 19.879 18.469 -1.676 1.00 89.25 161 LYS A CA 1
ATOM 1342 C C . LYS A 1 161 ? 19.238 17.364 -0.836 1.00 89.25 161 LYS A C 1
ATOM 1344 O O . LYS A 1 161 ? 19.416 17.355 0.374 1.00 89.25 161 LYS A O 1
ATOM 1349 N N . LEU A 1 162 ? 18.638 16.359 -1.479 1.00 82.81 162 LEU A N 1
ATOM 1350 C CA . LEU A 1 162 ? 18.070 15.192 -0.784 1.00 82.81 162 LEU A CA 1
ATOM 1351 C C . LEU A 1 162 ? 19.117 14.403 0.016 1.00 82.81 162 LEU A C 1
ATOM 1353 O O . LEU A 1 162 ? 18.828 13.869 1.084 1.00 82.81 162 LEU A O 1
ATOM 1357 N N . LYS A 1 163 ? 20.353 14.307 -0.488 1.00 88.62 163 LYS A N 1
ATOM 1358 C CA . LYS A 1 163 ? 21.442 13.629 0.225 1.00 88.62 163 LYS A CA 1
ATOM 1359 C C . LYS A 1 163 ? 21.913 14.424 1.447 1.00 88.62 163 LYS A C 1
ATOM 1361 O O . LYS A 1 163 ? 22.271 13.807 2.448 1.00 88.62 163 LYS A O 1
ATOM 1366 N N . GLU A 1 164 ? 21.932 15.751 1.361 1.00 91.31 164 GLU A N 1
ATOM 1367 C CA . GLU A 1 164 ? 22.256 16.647 2.479 1.00 91.31 164 GLU A CA 1
ATOM 1368 C C . GLU A 1 164 ? 21.148 16.628 3.544 1.00 91.31 164 GLU A C 1
ATOM 1370 O O . GLU A 1 164 ? 21.454 16.433 4.716 1.00 91.31 164 GLU A O 1
ATOM 1375 N N . GLU A 1 165 ? 19.878 16.689 3.142 1.00 90.38 165 GLU A N 1
ATOM 1376 C CA . GLU A 1 165 ? 18.714 16.582 4.035 1.00 90.38 165 GLU A CA 1
ATOM 1377 C C . GLU A 1 165 ? 18.669 15.227 4.757 1.00 90.38 165 GLU A C 1
ATOM 1379 O O . GLU A 1 165 ? 18.553 15.165 5.979 1.00 90.38 165 GLU A O 1
ATOM 1384 N N . ARG A 1 166 ? 18.892 14.120 4.035 1.00 85.50 166 ARG A N 1
ATOM 1385 C CA . ARG A 1 166 ? 18.999 12.789 4.652 1.00 85.50 166 ARG A CA 1
ATOM 1386 C C . ARG A 1 166 ? 20.136 12.715 5.673 1.00 85.50 166 ARG A C 1
ATOM 1388 O O . ARG A 1 166 ? 20.012 12.008 6.667 1.00 85.50 166 ARG A O 1
ATOM 1395 N N . LYS A 1 167 ? 21.250 13.409 5.425 1.00 92.25 167 LYS A N 1
ATOM 1396 C CA . LYS A 1 167 ? 22.371 13.456 6.368 1.00 92.25 167 LYS A CA 1
ATOM 1397 C C . LYS A 1 167 ? 21.996 14.237 7.632 1.00 92.25 167 LYS A C 1
ATOM 1399 O O . LYS A 1 167 ? 22.333 13.784 8.718 1.00 92.25 167 LYS A O 1
ATOM 1404 N N . GLN A 1 168 ? 21.281 15.353 7.492 1.00 92.19 168 GLN A N 1
ATOM 1405 C CA . GLN A 1 168 ? 20.783 16.133 8.629 1.00 92.19 168 GLN A CA 1
ATOM 1406 C C . GLN A 1 168 ? 19.798 15.327 9.481 1.00 92.19 168 GLN A C 1
ATOM 1408 O O . GLN A 1 168 ? 19.972 15.257 10.692 1.00 92.19 168 GLN A O 1
ATOM 1413 N N . LEU A 1 169 ? 18.842 14.636 8.854 1.00 86.31 169 LEU A N 1
ATOM 1414 C CA . LEU A 1 169 ? 17.890 13.773 9.566 1.00 86.31 169 LEU A CA 1
ATOM 1415 C C . LEU A 1 169 ? 18.580 12.616 10.301 1.00 86.31 169 LEU A C 1
ATOM 1417 O O . LEU A 1 169 ? 18.170 12.231 11.392 1.00 86.31 169 LEU A O 1
ATOM 1421 N N . GLU A 1 170 ? 19.643 12.055 9.723 1.00 90.62 170 GLU A N 1
ATOM 1422 C CA . GLU A 1 170 ? 20.441 11.017 10.380 1.00 90.62 170 GLU A CA 1
ATOM 1423 C C . GLU A 1 170 ? 21.207 11.570 11.596 1.00 90.62 170 GLU A C 1
ATOM 1425 O O . GLU A 1 170 ? 21.287 10.908 12.630 1.00 90.62 170 GLU A O 1
ATOM 1430 N N . GLU A 1 171 ? 21.756 12.786 11.489 1.00 93.31 171 GLU A N 1
ATOM 1431 C CA . GLU A 1 171 ? 22.413 13.487 12.600 1.00 93.31 171 GLU A CA 1
ATOM 1432 C C . GLU A 1 171 ? 21.408 13.796 13.729 1.00 93.31 171 GLU A C 1
ATOM 1434 O O . GLU A 1 171 ? 21.706 13.522 14.891 1.00 93.31 171 GLU A O 1
ATOM 1439 N N . GLU A 1 172 ? 20.199 14.260 13.401 1.00 91.38 172 GLU A N 1
ATOM 1440 C CA . GLU A 1 172 ? 19.114 14.513 14.361 1.00 91.38 172 GLU A CA 1
ATOM 1441 C C . GLU A 1 172 ? 18.628 13.225 15.043 1.00 91.38 172 GLU A C 1
ATOM 1443 O O . GLU A 1 172 ? 18.497 13.178 16.267 1.00 91.38 172 GLU A O 1
ATOM 1448 N N . ARG A 1 173 ? 18.453 12.132 14.286 1.00 87.69 173 ARG A N 1
ATOM 1449 C CA . ARG A 1 173 ? 18.089 10.823 14.854 1.00 87.69 173 ARG A CA 1
ATOM 1450 C C . ARG A 1 173 ? 19.125 10.345 15.870 1.00 87.69 173 ARG A C 1
ATOM 1452 O O . ARG A 1 173 ? 18.754 9.849 16.930 1.00 87.69 173 ARG A O 1
ATOM 1459 N N . ASN A 1 174 ? 20.412 10.504 15.563 1.00 90.75 174 ASN A N 1
ATOM 1460 C CA . ASN A 1 174 ? 21.482 10.106 16.477 1.00 90.75 174 ASN A CA 1
ATOM 1461 C C . ASN A 1 174 ? 21.478 10.950 17.763 1.00 90.75 174 ASN A C 1
ATOM 1463 O O . ASN A 1 174 ? 21.688 10.395 18.839 1.00 90.75 174 ASN A O 1
ATOM 1467 N N . GLN A 1 175 ? 21.188 12.254 17.670 1.00 91.69 175 GLN A N 1
ATOM 1468 C CA . GLN A 1 175 ? 21.030 13.120 18.846 1.00 91.69 175 GLN A CA 1
ATOM 1469 C C . GLN A 1 175 ? 19.838 12.691 19.710 1.00 91.69 175 GLN A C 1
ATOM 1471 O O . GLN A 1 175 ? 19.970 12.566 20.926 1.00 91.69 175 GLN A O 1
ATOM 1476 N N . LEU A 1 176 ? 18.687 12.398 19.096 1.00 84.94 176 LEU A N 1
ATOM 1477 C CA . LEU A 1 176 ? 17.507 11.905 19.815 1.00 84.94 176 LEU A CA 1
ATOM 1478 C C . LEU A 1 176 ? 17.769 10.561 20.506 1.00 84.94 176 LEU A C 1
ATOM 1480 O O . LEU A 1 176 ? 17.291 10.321 21.614 1.00 84.94 176 LEU A O 1
ATOM 1484 N N . GLU A 1 177 ? 18.551 9.685 19.880 1.00 90.38 177 GLU A N 1
ATOM 1485 C CA . GLU A 1 177 ? 18.915 8.399 20.466 1.00 90.38 177 GLU A CA 1
ATOM 1486 C C . GLU A 1 177 ? 19.876 8.542 21.658 1.00 90.38 177 GLU A C 1
ATOM 1488 O O . GLU A 1 177 ? 19.791 7.772 22.616 1.00 90.38 177 GLU A O 1
ATOM 1493 N N . GLU A 1 178 ? 20.745 9.555 21.648 1.00 92.88 178 GLU A N 1
ATOM 1494 C CA . GLU A 1 178 ? 21.585 9.915 22.794 1.00 92.88 178 GLU A CA 1
ATOM 1495 C C . GLU A 1 178 ? 20.746 10.469 23.957 1.00 92.88 178 GLU A C 1
ATOM 1497 O O . GLU A 1 178 ? 20.881 9.996 25.086 1.00 92.88 178 GLU A O 1
ATOM 1502 N N . VAL A 1 179 ? 19.792 11.365 23.675 1.00 90.69 179 VAL A N 1
ATOM 1503 C CA . VAL A 1 179 ? 18.835 11.875 24.677 1.00 90.69 179 VAL A CA 1
ATOM 1504 C C . VAL A 1 179 ? 18.011 10.738 25.285 1.00 90.69 179 VAL A C 1
ATOM 1506 O O . VAL A 1 179 ? 17.848 10.671 26.503 1.00 90.69 179 VAL A O 1
ATOM 1509 N N . ARG A 1 180 ? 17.533 9.794 24.465 1.00 87.25 180 ARG A N 1
ATOM 1510 C CA . ARG A 1 180 ? 16.789 8.620 24.944 1.00 87.25 180 ARG A CA 1
ATOM 1511 C C . ARG A 1 180 ? 17.619 7.765 25.903 1.00 87.25 180 ARG A C 1
ATOM 1513 O O . ARG A 1 180 ? 17.090 7.311 26.914 1.00 87.25 180 ARG A O 1
ATOM 1520 N N . LYS A 1 181 ? 18.900 7.537 25.595 1.00 90.56 181 LYS A N 1
ATOM 1521 C CA . LYS A 1 181 ? 19.806 6.781 26.476 1.00 90.56 181 LYS A CA 1
ATOM 1522 C C . LYS A 1 181 ? 20.022 7.497 27.803 1.00 90.56 181 LYS A C 1
ATOM 1524 O O . LYS A 1 181 ? 19.981 6.834 28.835 1.00 90.56 181 LYS A O 1
ATOM 1529 N N . GLN A 1 182 ? 20.183 8.820 27.775 1.00 88.88 182 GLN A N 1
ATOM 1530 C CA . GLN A 1 182 ? 20.308 9.617 28.994 1.00 88.88 182 GLN A CA 1
ATOM 1531 C C . GLN A 1 182 ? 19.052 9.502 29.864 1.00 88.88 182 GLN A C 1
ATOM 1533 O O . GLN A 1 182 ? 19.159 9.180 31.040 1.00 88.88 182 GLN A O 1
ATOM 1538 N N . LEU A 1 183 ? 17.861 9.656 29.277 1.00 84.06 183 LEU A N 1
ATOM 1539 C CA . LEU A 1 183 ? 16.589 9.503 29.994 1.00 84.06 183 LEU A CA 1
ATOM 1540 C C . LEU A 1 183 ? 16.418 8.107 30.607 1.00 84.06 183 LEU A C 1
ATOM 1542 O O . LEU A 1 183 ? 15.872 7.960 31.698 1.00 84.06 183 LEU A O 1
ATOM 1546 N N . GLU A 1 184 ? 16.879 7.065 29.919 1.00 86.50 184 GLU A N 1
ATOM 1547 C CA . GLU A 1 184 ? 16.822 5.697 30.430 1.00 86.50 184 GLU A CA 1
ATOM 1548 C C . GLU A 1 184 ? 17.814 5.456 31.580 1.00 86.50 184 GLU A C 1
ATOM 1550 O O . GLU A 1 184 ? 17.521 4.694 32.505 1.00 86.50 184 GLU A O 1
ATOM 1555 N N . GLU A 1 185 ? 18.966 6.125 31.559 1.00 89.94 185 GLU A N 1
ATOM 1556 C CA . GLU A 1 185 ? 19.925 6.115 32.662 1.00 89.94 185 GLU A CA 1
ATOM 1557 C C . GLU A 1 185 ? 19.413 6.912 33.867 1.00 89.94 185 GLU A C 1
ATOM 1559 O O . GLU A 1 185 ? 19.464 6.401 34.988 1.00 89.94 185 GLU A O 1
ATOM 1564 N N . ASP A 1 186 ? 18.817 8.082 33.639 1.00 82.94 186 ASP A N 1
ATOM 1565 C CA . ASP A 1 186 ? 18.164 8.892 34.671 1.00 82.94 186 ASP A CA 1
ATOM 1566 C C . ASP A 1 186 ? 17.006 8.116 35.318 1.00 82.94 186 ASP A C 1
ATOM 1568 O O . ASP A 1 186 ? 16.904 8.065 36.545 1.00 82.94 186 ASP A O 1
ATOM 1572 N N . ARG A 1 187 ? 16.194 7.402 34.519 1.00 79.31 187 ARG A N 1
ATOM 1573 C CA . ARG A 1 187 ? 15.142 6.504 35.027 1.00 79.31 187 ARG A CA 1
ATOM 1574 C C . ARG A 1 187 ? 15.721 5.411 35.924 1.00 79.31 187 ARG A C 1
ATOM 1576 O O . ARG A 1 187 ? 15.203 5.180 37.011 1.00 79.31 187 ARG A O 1
ATOM 1583 N N . ARG A 1 188 ? 16.819 4.763 35.517 1.00 82.94 188 ARG A N 1
ATOM 1584 C CA . ARG A 1 188 ? 17.486 3.733 36.338 1.00 82.94 188 ARG A CA 1
ATOM 1585 C C . ARG A 1 188 ? 18.084 4.300 37.622 1.00 82.94 188 ARG A C 1
ATOM 1587 O O . ARG A 1 188 ? 18.091 3.612 38.641 1.00 82.94 188 ARG A O 1
ATOM 1594 N N . GLN A 1 189 ? 18.632 5.513 37.585 1.00 81.44 189 GLN A N 1
ATOM 1595 C CA . GLN A 1 189 ? 19.136 6.182 38.785 1.00 81.44 189 GLN A CA 1
ATOM 1596 C C . GLN A 1 189 ? 17.993 6.522 39.741 1.00 81.44 189 GLN A C 1
ATOM 1598 O O . GLN A 1 189 ? 18.117 6.272 40.938 1.00 81.44 189 GLN A O 1
ATOM 1603 N N . PHE A 1 190 ? 16.869 7.001 39.210 1.00 72.69 190 PHE A N 1
ATOM 1604 C CA . PHE A 1 190 ? 15.662 7.265 39.983 1.00 72.69 190 PHE A CA 1
ATOM 1605 C C . PHE A 1 190 ? 15.096 5.982 40.612 1.00 72.69 190 PHE A C 1
ATOM 1607 O O . PHE A 1 190 ? 14.850 5.946 41.813 1.00 72.69 190 PHE A O 1
ATOM 1614 N N . GLU A 1 191 ? 14.985 4.888 39.851 1.00 71.06 191 GLU A N 1
ATOM 1615 C CA . GLU A 1 191 ? 14.564 3.573 40.364 1.00 71.06 191 GLU A CA 1
ATOM 1616 C C . GLU A 1 191 ? 15.480 3.069 41.493 1.00 71.06 191 GLU A C 1
ATOM 1618 O O . GLU A 1 191 ? 14.997 2.551 42.501 1.00 71.06 191 GLU A O 1
ATOM 1623 N N . LYS A 1 192 ? 16.802 3.259 41.368 1.00 75.75 192 LYS A N 1
ATOM 1624 C CA . LYS A 1 192 ? 17.762 2.918 42.431 1.00 75.75 192 LYS A CA 1
ATOM 1625 C C . LYS A 1 192 ? 17.596 3.787 43.674 1.00 75.75 192 LYS A C 1
ATOM 1627 O O . LYS A 1 192 ? 17.601 3.242 44.772 1.00 75.75 192 LYS A O 1
ATOM 1632 N N . GLN A 1 193 ? 17.418 5.099 43.515 1.00 71.88 193 GLN A N 1
ATOM 1633 C CA . GLN A 1 193 ? 17.144 5.996 44.642 1.00 71.88 193 GLN A CA 1
ATOM 1634 C C . GLN A 1 193 ? 15.846 5.607 45.359 1.00 71.88 193 GLN A C 1
ATOM 1636 O O . GLN A 1 193 ? 15.818 5.571 46.584 1.00 71.88 193 GLN A O 1
ATOM 1641 N N . MET A 1 194 ? 14.801 5.228 44.619 1.00 59.94 194 MET A N 1
ATOM 1642 C CA . MET A 1 194 ? 13.540 4.752 45.199 1.00 59.94 194 MET A CA 1
ATOM 1643 C C . MET A 1 194 ? 13.710 3.422 45.954 1.00 59.94 194 MET A C 1
ATOM 1645 O O . MET A 1 194 ? 13.117 3.240 47.016 1.00 59.94 194 MET A O 1
ATOM 1649 N N . MET A 1 195 ? 14.559 2.507 45.469 1.00 62.38 195 MET A N 1
ATOM 1650 C CA . MET A 1 195 ? 14.908 1.284 46.210 1.00 62.38 195 MET A CA 1
ATOM 1651 C C . MET A 1 195 ? 15.729 1.567 47.478 1.00 62.38 195 MET A C 1
ATOM 1653 O O . MET A 1 195 ? 15.513 0.910 48.494 1.00 62.38 195 MET A O 1
ATOM 1657 N N . GLU A 1 196 ? 16.649 2.535 47.450 1.00 62.28 196 GLU A N 1
ATOM 1658 C CA . GLU A 1 196 ? 17.436 2.940 48.626 1.00 62.28 196 GLU A CA 1
ATOM 1659 C C . GLU A 1 196 ? 16.580 3.653 49.686 1.00 62.28 196 GLU A C 1
ATOM 1661 O O . GLU A 1 196 ? 16.795 3.444 50.881 1.00 62.28 196 GLU A O 1
ATOM 1666 N N . ILE A 1 197 ? 15.572 4.429 49.268 1.00 58.22 197 ILE A N 1
ATOM 1667 C CA . ILE A 1 197 ? 14.576 5.032 50.167 1.00 58.22 197 ILE A CA 1
ATOM 1668 C C . ILE A 1 197 ? 13.750 3.937 50.858 1.00 58.22 197 ILE A C 1
ATOM 1670 O O . ILE A 1 197 ? 13.657 3.935 52.085 1.00 58.22 197 ILE A O 1
ATOM 1674 N N . ASN A 1 198 ? 13.257 2.945 50.108 1.00 50.03 198 ASN A N 1
ATOM 1675 C CA . ASN A 1 198 ? 12.504 1.821 50.680 1.00 50.03 198 ASN A CA 1
ATOM 1676 C C . ASN A 1 198 ? 13.350 0.962 51.644 1.00 50.03 198 ASN A C 1
ATOM 1678 O O . ASN A 1 198 ? 12.837 0.476 52.646 1.00 50.03 198 ASN A O 1
ATOM 1682 N N . TYR A 1 199 ? 14.660 0.819 51.407 1.00 44.09 199 TYR A N 1
ATOM 1683 C CA . TYR A 1 199 ? 15.556 0.061 52.296 1.00 44.09 199 TYR A CA 1
ATOM 1684 C C . TYR A 1 199 ? 15.836 0.770 53.637 1.00 44.09 199 TYR A C 1
ATOM 1686 O O . TYR A 1 199 ? 16.201 0.127 54.624 1.00 44.09 199 TYR A O 1
ATOM 1694 N N . HIS A 1 200 ? 15.671 2.096 53.698 1.00 45.59 200 HIS A N 1
ATOM 1695 C CA . HIS A 1 200 ? 15.822 2.864 54.936 1.00 45.59 200 HIS A CA 1
ATOM 1696 C C . HIS A 1 200 ? 14.538 2.937 55.778 1.00 45.59 200 HIS A C 1
ATOM 1698 O O . HIS A 1 200 ? 14.643 3.148 56.988 1.00 45.59 200 HIS A O 1
ATOM 1704 N N . GLU A 1 201 ? 13.362 2.695 55.192 1.00 45.12 201 GLU A N 1
ATOM 1705 C CA . GLU A 1 201 ? 12.090 2.619 55.930 1.00 45.12 201 GLU A CA 1
ATOM 1706 C C . GLU A 1 201 ? 11.914 1.291 56.693 1.00 45.12 201 GLU A C 1
ATOM 1708 O O . GLU A 1 201 ? 11.280 1.268 57.749 1.00 45.12 201 GLU A O 1
ATOM 1713 N N . ASP A 1 202 ? 12.582 0.213 56.267 1.00 39.59 202 ASP A N 1
ATOM 1714 C CA . ASP A 1 202 ? 12.481 -1.119 56.891 1.00 39.59 202 ASP A CA 1
ATOM 1715 C C . ASP A 1 202 ? 13.178 -1.252 58.265 1.00 39.59 202 ASP A C 1
ATOM 1717 O O . ASP A 1 202 ? 13.090 -2.298 58.912 1.00 39.59 202 ASP A O 1
ATOM 1721 N N . ASN A 1 203 ? 13.866 -0.211 58.758 1.00 42.50 203 ASN A N 1
ATOM 1722 C CA . ASN A 1 203 ? 14.609 -0.263 60.028 1.00 42.50 203 ASN A CA 1
ATOM 1723 C C . ASN A 1 203 ? 14.157 0.730 61.110 1.00 42.50 203 ASN A C 1
ATOM 1725 O O . ASN A 1 203 ? 14.826 0.876 62.137 1.00 42.50 203 ASN A O 1
ATOM 1729 N N . THR A 1 204 ? 12.989 1.355 60.958 1.00 38.47 204 THR A N 1
ATOM 1730 C CA . THR A 1 204 ? 12.336 2.085 62.055 1.00 38.47 204 THR A CA 1
ATOM 1731 C C . THR A 1 204 ? 10.907 1.603 62.243 1.00 38.47 204 THR A C 1
ATOM 1733 O O . THR A 1 204 ? 9.982 1.976 61.535 1.00 38.47 204 THR A O 1
ATOM 1736 N N . ASN A 1 205 ? 10.751 0.742 63.241 1.00 40.09 205 ASN A N 1
ATOM 1737 C CA . ASN A 1 205 ? 9.502 0.124 63.641 1.00 40.09 205 ASN A CA 1
ATOM 1738 C C . ASN A 1 205 ? 8.548 1.148 64.290 1.00 40.09 205 ASN A C 1
ATOM 1740 O O . ASN A 1 205 ? 8.722 1.496 65.459 1.00 40.09 205 ASN A O 1
ATOM 1744 N N . SER A 1 206 ? 7.525 1.585 63.552 1.00 35.00 206 SER A N 1
ATOM 1745 C CA . SER A 1 206 ? 6.231 2.032 64.093 1.00 35.00 206 SER A CA 1
ATOM 1746 C C . SER A 1 206 ? 5.190 2.152 62.969 1.00 35.00 206 SER A C 1
ATOM 1748 O O . SER A 1 206 ? 5.370 2.960 62.065 1.00 35.00 206 SER A O 1
ATOM 1750 N N . ASN A 1 207 ? 4.100 1.374 63.051 1.00 40.66 207 ASN A N 1
ATOM 1751 C CA . ASN A 1 207 ? 2.885 1.499 62.221 1.00 40.66 207 ASN A CA 1
ATOM 1752 C C . ASN A 1 207 ? 2.451 2.969 62.054 1.00 40.66 207 ASN A C 1
ATOM 1754 O O . ASN A 1 207 ? 2.389 3.687 63.058 1.00 40.66 207 ASN A O 1
ATOM 1758 N N . PRO A 1 208 ? 2.067 3.396 60.836 1.00 36.88 208 PRO A N 1
ATOM 1759 C CA . PRO A 1 208 ? 0.634 3.523 60.540 1.00 36.88 208 PRO A CA 1
ATOM 1760 C C . PRO A 1 208 ? 0.251 3.240 59.067 1.00 36.88 208 PRO A C 1
ATOM 1762 O O . PRO A 1 208 ? 1.072 3.246 58.160 1.00 36.88 208 PRO A O 1
ATOM 1765 N N . SER A 1 209 ? -1.046 3.022 58.852 1.00 44.59 209 SER A N 1
ATOM 1766 C CA . SER A 1 209 ? -1.789 3.130 57.587 1.00 44.59 209 SER A CA 1
ATOM 1767 C C . SER A 1 209 ? -1.171 4.076 56.538 1.00 44.59 209 SER A C 1
ATOM 1769 O O . SER A 1 209 ? -1.260 5.295 56.686 1.00 44.59 209 SER A O 1
ATOM 1771 N N . GLN A 1 210 ? -0.600 3.532 55.461 1.00 41.16 210 GLN A N 1
ATOM 1772 C CA . GLN A 1 210 ? -0.143 4.314 54.308 1.00 41.16 210 GLN A CA 1
ATOM 1773 C C . GLN A 1 210 ? -1.304 4.517 53.322 1.00 41.16 210 GLN A C 1
ATOM 1775 O O . GLN A 1 210 ? -1.634 3.631 52.537 1.00 41.16 210 GLN A O 1
ATOM 1780 N N . LEU A 1 211 ? -1.927 5.697 53.369 1.00 42.28 211 LEU A N 1
ATOM 1781 C CA . LEU A 1 211 ? -2.640 6.257 52.222 1.00 42.28 211 LEU A CA 1
ATOM 1782 C C . LEU A 1 211 ? -1.590 6.716 51.204 1.00 42.28 211 LEU A C 1
ATOM 1784 O O . LEU A 1 211 ? -0.724 7.531 51.521 1.00 42.28 211 LEU A O 1
ATOM 1788 N N . SER A 1 212 ? -1.636 6.172 49.991 1.00 53.53 212 SER A N 1
ATOM 1789 C CA . SER A 1 212 ? -0.724 6.548 48.912 1.00 53.53 212 SER A CA 1
ATOM 1790 C C . SER A 1 212 ? -1.030 7.967 48.430 1.00 53.53 212 SER A C 1
ATOM 1792 O O . SER A 1 212 ? -2.127 8.227 47.930 1.00 53.53 212 SER A O 1
ATOM 1794 N N . ASN A 1 213 ? -0.054 8.869 48.539 1.00 62.03 213 ASN A N 1
ATOM 1795 C CA . ASN A 1 213 ? -0.105 10.180 47.897 1.00 62.03 213 ASN A CA 1
ATOM 1796 C C . ASN A 1 213 ? -0.326 10.002 46.385 1.00 62.03 213 ASN A C 1
ATOM 1798 O O . ASN A 1 213 ? 0.496 9.371 45.721 1.00 62.03 213 ASN A O 1
ATOM 1802 N N . SER A 1 214 ? -1.413 10.544 45.835 1.00 65.81 214 SER A N 1
ATOM 1803 C CA . SER A 1 214 ? -1.755 10.386 44.417 1.00 65.81 214 SER A CA 1
ATOM 1804 C C . SER A 1 214 ? -2.259 11.688 43.796 1.00 65.81 214 SER A C 1
ATOM 1806 O O . SER A 1 214 ? -2.821 12.554 44.469 1.00 65.81 214 SER A O 1
ATOM 1808 N N . ILE A 1 215 ? -2.021 11.846 42.496 1.00 70.81 215 ILE A N 1
ATOM 1809 C CA . ILE A 1 215 ? -2.598 12.906 41.672 1.00 70.81 215 ILE A CA 1
ATOM 1810 C C . ILE A 1 215 ? -3.292 12.255 40.487 1.00 70.81 215 ILE A C 1
ATOM 1812 O O . ILE A 1 215 ? -2.726 11.384 39.830 1.00 70.81 215 ILE A O 1
ATOM 1816 N N . PHE A 1 216 ? -4.515 12.680 40.211 1.00 69.12 216 PHE A N 1
ATOM 1817 C CA . PHE A 1 216 ? -5.261 12.230 39.048 1.00 69.12 216 PHE A CA 1
ATOM 1818 C C . PHE A 1 216 ? -6.090 13.379 38.497 1.00 69.12 216 PHE A C 1
ATOM 1820 O O . PHE A 1 216 ? -6.546 14.276 39.218 1.00 69.12 216 PHE A O 1
ATOM 1827 N N . VAL A 1 217 ? -6.264 13.374 37.183 1.00 70.88 217 VAL A N 1
ATOM 1828 C CA . VAL A 1 217 ? -7.179 14.306 36.540 1.00 70.88 217 VAL A CA 1
ATOM 1829 C C . VAL A 1 217 ? -8.581 13.750 36.710 1.00 70.88 217 VAL A C 1
ATOM 1831 O O . VAL A 1 217 ? -8.796 12.550 36.661 1.00 70.88 217 VAL A O 1
ATOM 1834 N N . LYS A 1 218 ? -9.532 14.616 37.037 1.00 70.62 218 LYS A N 1
ATOM 1835 C CA . LYS A 1 218 ? -10.913 14.225 37.310 1.00 70.62 218 LYS A CA 1
ATOM 1836 C C . LYS A 1 218 ? -11.792 14.467 36.102 1.00 70.62 218 LYS A C 1
ATOM 1838 O O . LYS A 1 218 ? -12.596 13.601 35.779 1.00 70.62 218 LYS A O 1
ATOM 1843 N N . SER A 1 219 ? -11.644 15.612 35.440 1.00 73.06 219 SER A N 1
ATOM 1844 C CA . SER A 1 219 ? -12.399 15.896 34.223 1.00 73.06 219 SER A CA 1
ATOM 1845 C C . SER A 1 219 ? -11.760 16.945 33.324 1.00 73.06 219 SER A C 1
ATOM 1847 O O . SER A 1 219 ? -10.993 17.784 33.795 1.00 73.06 219 SER A O 1
ATOM 1849 N N . ILE A 1 220 ? -12.108 16.915 32.035 1.00 72.38 220 ILE A N 1
ATOM 1850 C CA . ILE A 1 220 ? -11.817 17.963 31.047 1.00 72.38 220 ILE A CA 1
ATOM 1851 C C . ILE A 1 220 ? -13.063 18.196 30.194 1.00 72.38 220 ILE A C 1
ATOM 1853 O O . ILE A 1 220 ? -13.681 17.260 29.698 1.00 72.38 220 ILE A O 1
ATOM 1857 N N . LYS A 1 221 ? -13.431 19.458 30.006 1.00 71.12 221 LYS A N 1
ATOM 1858 C CA . LYS A 1 221 ? -14.622 19.904 29.289 1.00 71.12 221 LYS A CA 1
ATOM 1859 C C . LYS A 1 221 ? -14.272 20.967 28.261 1.00 71.12 221 LYS A C 1
ATOM 1861 O O . LYS A 1 221 ? -13.553 21.919 28.565 1.00 71.12 221 LYS A O 1
ATOM 1866 N N . VAL A 1 222 ? -14.880 20.867 27.081 1.00 71.94 222 VAL A N 1
ATOM 1867 C CA . VAL A 1 222 ? -14.931 21.963 26.104 1.00 71.94 222 VAL A CA 1
ATOM 1868 C C . VAL A 1 222 ? -16.010 22.967 26.519 1.00 71.94 222 VAL A C 1
ATOM 1870 O O . VAL A 1 222 ? -17.186 22.620 26.624 1.00 71.94 222 VAL A O 1
ATOM 1873 N N . VAL A 1 223 ? -15.618 24.215 26.772 1.00 69.06 223 VAL A N 1
ATOM 1874 C CA . VAL A 1 223 ? -16.513 25.259 27.308 1.00 69.06 223 VAL A CA 1
ATOM 1875 C C . VAL A 1 223 ? -16.917 26.280 26.251 1.00 69.06 223 VAL A C 1
ATOM 1877 O O . VAL A 1 223 ? -18.013 26.832 26.331 1.00 69.06 223 VAL A O 1
ATOM 1880 N N . ASN A 1 224 ? -16.063 26.541 25.261 1.00 67.31 224 ASN A N 1
ATOM 1881 C CA . ASN A 1 224 ? -16.372 27.468 24.177 1.00 67.31 224 ASN A CA 1
ATOM 1882 C C . ASN A 1 224 ? -15.596 27.114 22.903 1.00 67.31 224 ASN A C 1
ATOM 1884 O O . ASN A 1 224 ? -14.458 26.655 22.980 1.00 67.31 224 ASN A O 1
ATOM 1888 N N . GLU A 1 225 ? -16.196 27.391 21.749 1.00 68.44 225 GLU A N 1
ATOM 1889 C CA . GLU A 1 225 ? -15.558 27.307 20.439 1.00 68.44 225 GLU A CA 1
ATOM 1890 C C . GLU A 1 225 ? -15.923 28.557 19.632 1.00 68.44 225 GLU A C 1
ATOM 1892 O O . GLU A 1 225 ? -17.089 28.797 19.317 1.00 68.44 225 GLU A O 1
ATOM 1897 N N . TYR A 1 226 ? -14.925 29.379 19.303 1.00 66.50 226 TYR A N 1
ATOM 1898 C CA . TYR A 1 226 ? -15.131 30.577 18.493 1.00 66.50 226 TYR A CA 1
ATOM 1899 C C . TYR A 1 226 ? -13.927 30.829 17.586 1.00 66.50 226 TYR A C 1
ATOM 1901 O O . TYR A 1 226 ? -12.791 30.883 18.052 1.00 66.50 226 TYR A O 1
ATOM 1909 N N . ASN A 1 227 ? -14.166 31.002 16.282 1.00 65.00 227 ASN A N 1
ATOM 1910 C CA . ASN A 1 227 ? -13.132 31.291 15.277 1.00 65.00 227 ASN A CA 1
ATOM 1911 C C . ASN A 1 227 ? -11.937 30.311 15.282 1.00 65.00 227 ASN A C 1
ATOM 1913 O O . ASN A 1 227 ? -10.793 30.725 15.109 1.00 65.00 227 ASN A O 1
ATOM 1917 N N . GLY A 1 228 ? -12.190 29.015 15.493 1.00 65.12 228 GLY A N 1
ATOM 1918 C CA . GLY A 1 228 ? -11.137 27.992 15.536 1.00 65.12 228 GLY A CA 1
ATOM 1919 C C . GLY A 1 228 ? -10.308 27.987 16.825 1.00 65.12 228 GLY A C 1
ATOM 1920 O O . GLY A 1 228 ? -9.331 27.250 16.902 1.00 65.12 228 GLY A O 1
ATOM 1921 N N . VAL A 1 229 ? -10.683 28.772 17.841 1.00 69.50 229 VAL A N 1
ATOM 1922 C CA . VAL A 1 229 ? -10.135 28.687 19.202 1.00 69.50 229 VAL A CA 1
ATOM 1923 C C . VAL A 1 229 ? -11.093 27.886 20.080 1.00 69.50 229 VAL A C 1
ATOM 1925 O O . VAL A 1 229 ? -12.287 28.187 20.126 1.00 69.50 229 VAL A O 1
ATOM 1928 N N . ILE A 1 230 ? -10.561 26.881 20.772 1.00 72.62 230 ILE A N 1
ATOM 1929 C CA . ILE A 1 230 ? -11.281 25.985 21.677 1.00 72.62 230 ILE A CA 1
ATOM 1930 C C . ILE A 1 230 ? -10.818 26.272 23.111 1.00 72.62 230 ILE A C 1
ATOM 1932 O O . ILE A 1 230 ? -9.633 26.154 23.425 1.00 72.62 230 ILE A O 1
ATOM 1936 N N . ASP A 1 231 ? -11.759 26.642 23.981 1.00 72.69 231 ASP A N 1
ATOM 1937 C CA . ASP A 1 231 ? -11.526 26.819 25.416 1.00 72.69 231 ASP A CA 1
ATOM 1938 C C . ASP A 1 231 ? -11.834 25.515 26.162 1.00 72.69 231 ASP A C 1
ATOM 1940 O O . ASP A 1 231 ? -12.974 25.042 26.173 1.00 72.69 231 ASP A O 1
ATOM 1944 N N . LEU A 1 232 ? -10.829 24.979 26.846 1.00 74.19 232 LEU A N 1
ATOM 1945 C CA . LEU A 1 232 ? -10.905 23.800 27.698 1.00 74.19 232 LEU A CA 1
ATOM 1946 C C . LEU A 1 232 ? -10.874 24.210 29.171 1.00 74.19 232 LEU A C 1
ATOM 1948 O O . LEU A 1 232 ? -10.096 25.078 29.571 1.00 74.19 232 LEU A O 1
ATOM 1952 N N . GLN A 1 233 ? -11.692 23.560 29.991 1.00 76.06 233 GLN A N 1
ATOM 1953 C CA . GLN A 1 233 ? -11.598 23.615 31.447 1.00 76.06 233 GLN A CA 1
ATOM 1954 C C . GLN A 1 233 ? -11.453 22.211 31.998 1.00 76.06 233 GLN A C 1
ATOM 1956 O O . GLN A 1 233 ? -12.141 21.310 31.537 1.00 76.06 233 GLN A O 1
ATOM 1961 N N . GLY A 1 234 ? -10.609 22.023 33.004 1.00 75.44 234 GLY A N 1
ATOM 1962 C CA . GLY A 1 234 ? -10.499 20.728 33.661 1.00 75.44 234 GLY A CA 1
ATOM 1963 C C . GLY A 1 234 ? -10.301 20.826 35.161 1.00 75.44 234 GLY A C 1
ATOM 1964 O O . GLY A 1 234 ? -9.992 21.894 35.699 1.00 75.44 234 GLY A O 1
ATOM 1965 N N . GLN A 1 235 ? -10.516 19.696 35.825 1.00 76.25 235 GLN A N 1
ATOM 1966 C CA . GLN A 1 235 ? -10.390 19.512 37.262 1.00 76.25 235 GLN A CA 1
ATOM 1967 C C . GLN A 1 235 ? -9.309 18.469 37.543 1.00 76.25 235 GLN A C 1
ATOM 1969 O O . GLN A 1 235 ? -9.355 17.369 36.999 1.00 76.25 235 GLN A O 1
ATOM 1974 N N . VAL A 1 236 ? -8.368 18.794 38.425 1.00 75.50 236 VAL A N 1
ATOM 1975 C CA . VAL A 1 236 ? -7.335 17.886 38.939 1.00 75.50 236 VAL A CA 1
ATOM 1976 C C . VAL A 1 236 ? -7.549 17.709 40.432 1.00 75.50 236 VAL A C 1
ATOM 1978 O O . VAL A 1 236 ? -7.796 18.686 41.143 1.00 75.50 236 VAL A O 1
ATOM 1981 N N . VAL A 1 237 ? -7.462 16.471 40.908 1.00 75.06 237 VAL A N 1
ATOM 1982 C CA . VAL A 1 237 ? -7.570 16.152 42.330 1.00 75.06 237 VAL A CA 1
ATOM 1983 C C . VAL A 1 237 ? -6.227 15.636 42.819 1.00 75.06 237 VAL A C 1
ATOM 1985 O O . VAL A 1 237 ? -5.604 14.768 42.209 1.00 75.06 237 VAL A O 1
ATOM 1988 N N . VAL A 1 238 ? -5.777 16.210 43.928 1.00 72.50 238 VAL A N 1
ATOM 1989 C CA . VAL A 1 238 ? -4.526 15.853 44.588 1.00 72.50 238 VAL A CA 1
ATOM 1990 C C . VAL A 1 238 ? -4.869 15.263 45.945 1.00 72.50 238 VAL A C 1
ATOM 1992 O O . VAL A 1 238 ? -5.398 15.965 46.805 1.00 72.50 238 VAL A O 1
ATOM 1995 N N . GLN A 1 239 ? -4.554 13.987 46.141 1.00 73.31 239 GLN A N 1
ATOM 1996 C CA . GLN A 1 239 ? -4.695 13.284 47.409 1.00 73.31 239 GLN A CA 1
ATOM 1997 C C . GLN A 1 239 ? -3.349 13.289 48.138 1.00 73.31 239 GLN A C 1
ATOM 1999 O O . GLN A 1 239 ? -2.516 12.420 47.892 1.00 73.31 239 GLN A O 1
ATOM 2004 N N . THR A 1 240 ? -3.102 14.297 48.981 1.00 63.62 240 THR A N 1
ATOM 2005 C CA . THR A 1 240 ? -1.840 14.449 49.731 1.00 63.62 240 THR A CA 1
ATOM 2006 C C . THR A 1 240 ? -2.006 15.207 51.050 1.00 63.62 240 THR A C 1
ATOM 2008 O O . THR A 1 240 ? -2.877 16.071 51.191 1.00 63.62 240 THR A O 1
ATOM 2011 N N . ILE A 1 241 ? -1.096 14.952 51.997 1.00 55.09 241 ILE A N 1
ATOM 2012 C CA . ILE A 1 241 ? -0.991 15.651 53.288 1.00 55.09 241 ILE A CA 1
ATOM 2013 C C . ILE A 1 241 ? 0.117 16.721 53.197 1.00 55.09 241 ILE A C 1
ATOM 2015 O O . ILE A 1 241 ? 1.283 16.388 53.007 1.00 55.09 241 ILE A O 1
ATOM 2019 N N . GLY A 1 242 ? -0.225 18.011 53.324 1.00 55.19 242 GLY A N 1
ATOM 2020 C CA . GLY A 1 242 ? 0.743 19.124 53.295 1.00 55.19 242 GLY A CA 1
ATOM 2021 C C . GLY A 1 242 ? 0.107 20.483 52.967 1.00 55.19 242 GLY A C 1
ATOM 2022 O O . GLY A 1 242 ? -0.985 20.521 52.412 1.00 55.19 242 GLY A O 1
ATOM 2023 N N . SER A 1 243 ? 0.763 21.597 53.325 1.00 53.56 243 SER A N 1
ATOM 2024 C CA . SER A 1 243 ? 0.192 22.957 53.222 1.00 53.56 243 SER A CA 1
ATOM 2025 C C . SER A 1 243 ? 0.555 23.733 51.949 1.00 53.56 243 SER A C 1
ATOM 2027 O O . SER A 1 243 ? -0.217 24.599 51.550 1.00 53.56 243 SER A O 1
ATOM 2029 N N . ASP A 1 244 ? 1.682 23.420 51.300 1.00 56.75 244 ASP A N 1
ATOM 2030 C CA . ASP A 1 244 ? 2.133 24.106 50.081 1.00 56.75 244 ASP A CA 1
ATOM 2031 C C . ASP A 1 244 ? 2.074 23.158 48.885 1.00 56.75 244 ASP A C 1
ATOM 2033 O O . ASP A 1 244 ? 2.865 22.219 48.774 1.00 56.75 244 ASP A O 1
ATOM 2037 N N . LYS A 1 245 ? 1.103 23.410 48.004 1.00 66.50 245 LYS A N 1
ATOM 2038 C CA . LYS A 1 245 ? 0.805 22.592 46.829 1.00 66.50 245 LYS A CA 1
ATOM 2039 C C . LYS A 1 245 ? 0.664 23.501 45.611 1.00 66.50 245 LYS A C 1
ATOM 2041 O O . LYS A 1 245 ? -0.290 24.276 45.521 1.00 66.50 245 LYS A O 1
ATOM 2046 N N . SER A 1 246 ? 1.599 23.407 44.671 1.00 68.38 246 SER A N 1
ATOM 2047 C CA . SER A 1 246 ? 1.452 24.008 43.342 1.00 68.38 246 SER A CA 1
ATOM 2048 C C . SER A 1 246 ? 1.138 22.915 42.332 1.00 68.38 246 SER A C 1
ATOM 2050 O O . SER A 1 246 ? 1.810 21.885 42.306 1.00 68.38 246 SER A O 1
ATOM 2052 N N . VAL A 1 247 ? 0.098 23.132 41.525 1.00 70.62 247 VAL A N 1
ATOM 2053 C CA . VAL A 1 247 ? -0.301 22.213 40.456 1.00 70.62 247 VAL A CA 1
ATOM 2054 C C . VAL A 1 247 ? -0.075 22.899 39.116 1.00 70.62 247 VAL A C 1
ATOM 2056 O O . VAL A 1 247 ? -0.624 23.972 38.857 1.00 70.62 247 VAL A O 1
ATOM 2059 N N . ILE A 1 248 ? 0.756 22.287 38.282 1.00 73.25 248 ILE A N 1
ATOM 2060 C CA . ILE A 1 248 ? 1.121 22.760 36.947 1.00 73.25 248 ILE A CA 1
ATOM 2061 C C . ILE A 1 248 ? 0.641 21.718 35.950 1.00 73.25 248 ILE A C 1
ATOM 2063 O O . ILE A 1 248 ? 0.814 20.524 36.172 1.00 73.25 248 ILE A O 1
ATOM 2067 N N . ILE A 1 249 ? 0.029 22.169 34.864 1.00 73.62 249 ILE A N 1
ATOM 2068 C CA . ILE A 1 249 ? -0.468 21.295 33.809 1.00 73.62 249 ILE A CA 1
ATOM 2069 C C . ILE A 1 249 ? 0.270 21.632 32.534 1.00 73.62 249 ILE A C 1
ATOM 2071 O O . ILE A 1 249 ? 0.221 22.771 32.072 1.00 73.62 249 ILE A O 1
ATOM 2075 N N . GLU A 1 250 ? 0.950 20.638 31.985 1.00 72.81 250 GLU A N 1
ATOM 2076 C CA . GLU A 1 250 ? 1.583 20.707 30.676 1.00 72.81 250 GLU A CA 1
ATOM 2077 C C . GLU A 1 250 ? 0.674 20.024 29.662 1.00 72.81 250 GLU A C 1
ATOM 2079 O O . GLU A 1 250 ? 0.071 18.998 29.972 1.00 72.81 250 GLU A O 1
ATOM 2084 N N . TYR A 1 251 ? 0.547 20.598 28.467 1.00 71.19 251 TYR A N 1
ATOM 2085 C CA . TYR A 1 251 ? -0.232 19.990 27.394 1.00 71.19 251 TYR A CA 1
ATOM 2086 C C . TYR A 1 251 ? 0.436 20.153 26.029 1.00 71.19 251 TYR A C 1
ATOM 2088 O O . TYR A 1 251 ? 1.152 21.131 25.791 1.00 71.19 251 TYR A O 1
ATOM 2096 N N . THR A 1 252 ? 0.170 19.209 25.127 1.00 67.00 252 THR A N 1
ATOM 2097 C CA . THR A 1 252 ? 0.650 19.214 23.736 1.00 67.00 252 THR A CA 1
ATOM 2098 C C . THR A 1 252 ? -0.489 18.878 22.768 1.00 67.00 252 THR A C 1
ATOM 2100 O O . THR A 1 252 ? -1.468 18.234 23.143 1.00 67.00 252 THR A O 1
ATOM 2103 N N . THR A 1 253 ? -0.386 19.348 21.520 1.00 64.69 253 THR A N 1
ATOM 2104 C CA . THR A 1 253 ? -1.355 19.074 20.442 1.00 64.69 253 THR A CA 1
ATOM 2105 C C . THR A 1 253 ? -0.642 18.623 19.173 1.00 64.69 253 THR A C 1
ATOM 2107 O O . THR A 1 253 ? 0.512 19.001 18.956 1.00 64.69 253 THR A O 1
ATOM 2110 N N . ASP A 1 254 ? -1.346 17.926 18.279 1.00 60.31 254 ASP A N 1
ATOM 2111 C CA . ASP A 1 254 ? -0.828 17.529 16.962 1.00 60.31 254 ASP A CA 1
ATOM 2112 C C . ASP A 1 254 ? -0.585 18.737 16.040 1.00 60.31 254 ASP A C 1
ATOM 2114 O O . ASP A 1 254 ? -1.433 19.126 15.237 1.00 60.31 254 ASP A O 1
ATOM 2118 N N . SER A 1 255 ? 0.586 19.356 16.197 1.00 47.75 255 SER A N 1
ATOM 2119 C CA . SER A 1 255 ? 1.374 20.168 15.254 1.00 47.75 255 SER A CA 1
ATOM 2120 C C . SER A 1 255 ? 2.443 20.918 16.065 1.00 47.75 255 SER A C 1
ATOM 2122 O O . SER A 1 255 ? 2.319 22.113 16.304 1.00 47.75 255 SER A O 1
ATOM 2124 N N . TRP A 1 256 ? 3.507 20.197 16.436 1.00 39.81 256 TRP A N 1
ATOM 2125 C CA . TRP A 1 256 ? 4.765 20.684 17.032 1.00 39.81 256 TRP A CA 1
ATOM 2126 C C . TRP A 1 256 ? 4.709 21.290 18.452 1.00 39.81 256 TRP A C 1
ATOM 2128 O O . TRP A 1 256 ? 3.727 21.861 18.911 1.00 39.81 256 TRP A O 1
ATOM 2138 N N . ILE A 1 257 ? 5.838 21.108 19.146 1.00 46.81 257 ILE A N 1
ATOM 2139 C CA . ILE A 1 257 ? 6.072 21.297 20.582 1.00 46.81 257 ILE A CA 1
ATOM 2140 C C . ILE A 1 257 ? 5.954 22.776 20.975 1.00 46.81 257 ILE A C 1
ATOM 2142 O O . ILE A 1 257 ? 6.884 23.560 20.789 1.00 46.81 257 ILE A O 1
ATOM 2146 N N . THR A 1 258 ? 4.849 23.140 21.614 1.00 44.00 258 THR A N 1
ATOM 2147 C CA . THR A 1 258 ? 4.851 24.207 22.618 1.00 44.00 258 THR A CA 1
ATOM 2148 C C . THR A 1 258 ? 4.233 23.639 23.885 1.00 44.00 258 THR A C 1
ATOM 2150 O O . THR A 1 258 ? 3.010 23.580 23.992 1.00 44.00 258 THR A O 1
ATOM 2153 N N . ASN A 1 259 ? 5.076 23.192 24.823 1.00 51.72 259 ASN A N 1
ATOM 2154 C CA . ASN A 1 259 ? 4.663 22.824 26.177 1.00 51.72 259 ASN A CA 1
ATOM 2155 C C . ASN A 1 259 ? 4.197 24.097 26.884 1.00 51.72 259 ASN A C 1
ATOM 2157 O O . ASN A 1 259 ? 4.966 24.774 27.568 1.00 51.72 259 ASN A O 1
ATOM 2161 N N . ASN A 1 260 ? 2.946 24.472 26.660 1.00 64.00 260 ASN A N 1
ATOM 2162 C CA . ASN A 1 260 ? 2.356 25.581 27.378 1.00 64.00 260 ASN A CA 1
ATOM 2163 C C . ASN A 1 260 ? 1.957 25.054 28.752 1.00 64.00 260 ASN A C 1
ATOM 2165 O O . ASN A 1 260 ? 1.103 24.178 28.870 1.00 64.00 260 ASN A O 1
ATOM 2169 N N . SER A 1 261 ? 2.595 25.577 29.793 1.00 65.12 261 SER A N 1
ATOM 2170 C CA . SER A 1 261 ? 2.234 25.257 31.164 1.00 65.12 261 SER A CA 1
ATOM 2171 C C . SER A 1 261 ? 1.132 26.193 31.653 1.00 65.12 261 SER A C 1
ATOM 2173 O O . SER A 1 261 ? 1.177 27.411 31.458 1.00 65.12 261 SER A O 1
ATOM 2175 N N . VAL A 1 262 ? 0.117 25.621 32.293 1.00 73.38 262 VAL A N 1
ATOM 2176 C CA . VAL A 1 262 ? -0.951 26.364 32.962 1.00 73.38 262 VAL A CA 1
ATOM 2177 C C . VAL A 1 262 ? -0.944 26.004 34.435 1.00 73.38 262 VAL A C 1
ATOM 2179 O O . VAL A 1 262 ? -1.018 24.836 34.808 1.00 73.38 262 VAL A O 1
ATOM 2182 N N . ASN A 1 263 ? -0.885 27.024 35.287 1.00 74.12 263 ASN A N 1
ATOM 2183 C CA . ASN A 1 263 ? -1.049 26.835 36.721 1.00 74.12 263 ASN A CA 1
ATOM 2184 C C . ASN A 1 263 ? -2.522 26.564 37.013 1.00 74.12 263 ASN A C 1
ATOM 2186 O O . ASN A 1 263 ? -3.384 27.397 36.716 1.00 74.12 263 ASN A O 1
ATOM 2190 N N . ALA A 1 264 ? -2.805 25.416 37.617 1.00 76.12 264 ALA A N 1
ATOM 2191 C CA . ALA A 1 264 ? -4.140 25.123 38.089 1.00 76.12 264 ALA A CA 1
ATOM 2192 C C . ALA A 1 264 ? -4.398 25.926 39.371 1.00 76.12 264 ALA A C 1
ATOM 2194 O O . ALA A 1 264 ? -3.602 25.939 40.312 1.00 76.12 264 ALA A O 1
ATOM 2195 N N . THR A 1 265 ? -5.519 26.632 39.401 1.00 75.00 265 THR A N 1
ATOM 2196 C CA . THR A 1 265 ? -5.951 27.407 40.557 1.00 75.00 265 THR A CA 1
ATOM 2197 C C . THR A 1 265 ? -6.606 26.480 41.567 1.00 75.00 265 THR A C 1
ATOM 2199 O O . THR A 1 265 ? -7.553 25.766 41.225 1.00 75.00 265 THR A O 1
ATOM 2202 N N . TRP A 1 266 ? -6.117 26.498 42.808 1.00 76.38 266 TRP A N 1
ATOM 2203 C CA . TRP A 1 266 ? -6.785 25.820 43.915 1.00 76.38 266 TRP A CA 1
ATOM 2204 C C . TRP A 1 266 ? -8.211 26.350 44.047 1.00 76.38 266 TRP A C 1
ATOM 2206 O O . TRP A 1 266 ? -8.440 27.560 43.994 1.00 76.38 266 TRP A O 1
ATOM 2216 N N . SER A 1 267 ? -9.165 25.438 44.197 1.00 73.69 267 SER A N 1
ATOM 2217 C CA . SER A 1 267 ? -10.566 25.791 44.389 1.00 73.69 267 SER A CA 1
ATOM 2218 C C . SER A 1 267 ? -11.009 25.528 45.815 1.00 73.69 267 SER A C 1
ATOM 2220 O O . SER A 1 267 ? -11.451 26.458 46.483 1.00 73.69 267 SER A O 1
ATOM 2222 N N . HIS A 1 268 ? -10.932 24.274 46.258 1.00 60.00 268 HIS A N 1
ATOM 2223 C CA . HIS A 1 268 ? -11.360 23.872 47.591 1.00 60.00 268 HIS A CA 1
ATOM 2224 C C . HIS A 1 268 ? -10.865 22.466 47.931 1.00 60.00 268 HIS A C 1
ATOM 2226 O O . HIS A 1 268 ? -10.495 21.675 47.061 1.00 60.00 268 HIS A O 1
ATOM 2232 N N . THR A 1 269 ? -10.922 22.161 49.217 1.00 68.50 269 THR A N 1
ATOM 2233 C CA . THR A 1 269 ? -10.608 20.858 49.792 1.00 68.50 269 THR A CA 1
ATOM 2234 C C . THR A 1 269 ? -11.851 19.961 49.742 1.00 68.50 269 THR A C 1
ATOM 2236 O O . THR A 1 269 ? -12.906 20.342 50.250 1.00 68.50 269 THR A O 1
ATOM 2239 N N . LEU A 1 270 ? -11.748 18.797 49.094 1.00 61.84 270 LEU A N 1
ATOM 2240 C CA . LEU A 1 270 ? -12.824 17.804 48.945 1.00 61.84 270 LEU A CA 1
ATOM 2241 C C . LEU A 1 270 ? -12.955 16.905 50.188 1.00 61.84 270 LEU A C 1
ATOM 2243 O O . LEU A 1 270 ? -14.058 16.490 50.534 1.00 61.84 270 LEU A O 1
ATOM 2247 N N . SER A 1 271 ? -11.843 16.614 50.867 1.00 61.09 271 SER A N 1
ATOM 2248 C CA . SER A 1 271 ? -11.783 15.837 52.116 1.00 61.09 271 SER A CA 1
ATOM 2249 C C . SER A 1 271 ? -10.543 16.232 52.925 1.00 61.09 271 SER A C 1
ATOM 2251 O O . SER A 1 271 ? -9.724 16.998 52.433 1.00 61.09 271 SER A O 1
ATOM 2253 N N . SER A 1 272 ? -10.344 15.702 54.139 1.00 56.97 272 SER A N 1
ATOM 2254 C CA . SER A 1 272 ? -9.162 16.020 54.970 1.00 56.97 272 SER A CA 1
ATOM 2255 C C . SER A 1 272 ? -7.808 15.792 54.280 1.00 56.97 272 SER A C 1
ATOM 2257 O O . SER A 1 272 ? -6.796 16.289 54.765 1.00 56.97 272 SER A O 1
ATOM 2259 N N . GLU A 1 273 ? -7.788 15.052 53.169 1.00 64.31 273 GLU A N 1
ATOM 2260 C CA . GLU A 1 273 ? -6.582 14.640 52.451 1.00 64.31 273 GLU A CA 1
ATOM 2261 C C . GLU A 1 273 ? -6.663 14.876 50.931 1.00 64.31 273 GLU A C 1
ATOM 2263 O O . GLU A 1 273 ? -5.709 14.562 50.224 1.00 64.31 273 GLU A O 1
ATOM 2268 N N . GLN A 1 274 ? -7.769 15.425 50.404 1.00 72.31 274 GLN A N 1
ATOM 2269 C CA . GLN A 1 274 ? -7.950 15.679 48.968 1.00 72.31 274 GLN A CA 1
ATOM 2270 C C . GLN A 1 274 ? -8.236 17.148 48.675 1.00 72.31 274 GLN A C 1
ATOM 2272 O O . GLN A 1 274 ? -9.198 17.716 49.188 1.00 72.31 274 GLN A O 1
ATOM 2277 N N . ASP A 1 275 ? -7.468 17.726 47.757 1.00 73.19 275 ASP A N 1
ATOM 2278 C CA . ASP A 1 275 ? -7.671 19.078 47.243 1.00 73.19 275 ASP A CA 1
ATOM 2279 C C . ASP A 1 275 ? -8.031 19.065 45.760 1.00 73.19 275 ASP A C 1
ATOM 2281 O O . ASP A 1 275 ? -7.494 18.286 44.973 1.00 73.19 275 ASP A O 1
ATOM 2285 N N . SER A 1 276 ? -8.932 19.967 45.373 1.00 76.88 276 SER A N 1
ATOM 2286 C CA . SER A 1 276 ? -9.347 20.173 43.990 1.00 76.88 276 SER A CA 1
ATOM 2287 C C . SER A 1 276 ? -8.715 21.431 43.404 1.00 76.88 276 SER A C 1
ATOM 2289 O O . SER A 1 276 ? -8.839 22.531 43.951 1.00 76.88 276 SER A O 1
ATOM 2291 N N . TYR A 1 277 ? -8.162 21.283 42.206 1.00 76.56 277 TYR A N 1
ATOM 2292 C CA . TYR A 1 277 ? -7.587 22.349 41.394 1.00 76.56 277 TYR A CA 1
ATOM 2293 C C . TYR A 1 277 ? -8.300 22.419 40.047 1.00 76.56 277 TYR A C 1
ATOM 2295 O O . TYR A 1 277 ? -8.662 21.389 39.484 1.00 76.56 277 TYR A O 1
ATOM 2303 N N . TYR A 1 278 ? -8.497 23.626 39.523 1.00 73.81 278 TYR A N 1
ATOM 2304 C CA . TYR A 1 278 ? -9.086 23.843 38.201 1.00 73.81 278 TYR A CA 1
ATOM 2305 C C . TYR A 1 278 ? -8.132 24.593 37.295 1.00 73.81 278 TYR A C 1
ATOM 2307 O O . TYR A 1 278 ? -7.382 25.455 37.746 1.00 73.81 278 TYR A O 1
ATOM 2315 N N . PHE A 1 279 ? -8.207 24.312 36.003 1.00 77.81 279 PHE A N 1
ATOM 2316 C CA . PHE A 1 279 ? -7.408 24.988 34.993 1.00 77.81 279 PHE A CA 1
ATOM 2317 C C . PHE A 1 279 ? -8.255 25.378 33.792 1.00 77.81 279 PHE A C 1
ATOM 2319 O O . PHE A 1 279 ? -9.294 24.773 33.524 1.00 77.81 279 PHE A O 1
ATOM 2326 N N . LYS A 1 280 ? -7.791 26.398 33.067 1.00 78.31 280 LYS A N 1
ATOM 2327 C CA . LYS A 1 280 ? -8.357 26.811 31.786 1.00 78.31 280 LYS A CA 1
ATOM 2328 C C . LYS A 1 280 ? -7.248 26.888 30.742 1.00 78.31 280 LYS A C 1
ATOM 2330 O O . LYS A 1 280 ? -6.247 27.562 30.965 1.00 78.31 280 LYS A O 1
ATOM 2335 N N . ILE A 1 281 ? -7.453 26.227 29.611 1.00 76.06 281 ILE A N 1
ATOM 2336 C CA . ILE A 1 281 ? -6.546 26.215 28.462 1.00 76.06 281 ILE A CA 1
ATOM 2337 C C . ILE A 1 281 ? -7.315 26.734 27.245 1.00 76.06 281 ILE A C 1
ATOM 2339 O O . ILE A 1 281 ? -8.483 26.404 27.073 1.00 76.06 281 ILE A O 1
ATOM 2343 N N . SER A 1 282 ? -6.670 27.528 26.396 1.00 74.19 282 SER A N 1
ATOM 2344 C CA . SER A 1 282 ? -7.226 27.957 25.109 1.00 74.19 282 SER A CA 1
ATOM 2345 C C . SER A 1 282 ? -6.291 27.486 24.000 1.00 74.19 282 SER A C 1
ATOM 2347 O O . SER A 1 282 ? -5.120 27.860 23.991 1.00 74.19 282 SER A O 1
ATOM 2349 N N . VAL A 1 283 ? -6.796 26.663 23.080 1.00 71.44 283 VAL A N 1
ATOM 2350 C CA . VAL A 1 283 ? -6.019 26.044 21.992 1.00 71.44 283 VAL A CA 1
ATOM 2351 C C . VAL A 1 283 ? -6.601 26.411 20.631 1.00 71.44 283 VAL A C 1
ATOM 2353 O O . VAL A 1 283 ? -7.815 26.432 20.453 1.00 71.44 283 VAL A O 1
ATOM 2356 N N . SER A 1 284 ? -5.744 26.719 19.654 1.00 67.25 284 SER A N 1
ATOM 2357 C CA . SER A 1 284 ? -6.167 27.051 18.288 1.00 67.25 284 SER A CA 1
ATOM 2358 C C . SER A 1 284 ? -6.061 25.849 17.356 1.00 67.25 284 SER A C 1
ATOM 2360 O O . SER A 1 284 ? -4.989 25.265 17.207 1.00 67.25 284 SER A O 1
ATOM 2362 N N . LYS A 1 285 ? -7.156 25.530 16.674 1.00 65.25 285 LYS A N 1
ATOM 2363 C CA . LYS A 1 285 ? -7.263 24.474 15.671 1.00 65.25 285 LYS A CA 1
ATOM 2364 C C . LYS A 1 285 ? -6.743 24.978 14.319 1.00 65.25 285 LYS A C 1
ATOM 2366 O O . LYS A 1 285 ? -7.293 25.914 13.744 1.00 65.25 285 LYS A O 1
ATOM 2371 N N . SER A 1 286 ? -5.677 24.360 13.809 1.00 58.31 286 SER A N 1
ATOM 2372 C CA . SER A 1 286 ? -5.009 24.758 12.557 1.00 58.31 286 SER A CA 1
ATOM 2373 C C . SER A 1 286 ? -5.649 24.173 11.288 1.00 58.31 286 SER A C 1
ATOM 2375 O O . SER A 1 286 ? -5.433 24.694 10.195 1.00 58.31 286 SER A O 1
ATOM 2377 N N . SER A 1 287 ? -6.436 23.098 11.403 1.00 59.19 287 SER A N 1
ATOM 2378 C CA . SER A 1 287 ? -7.033 22.374 10.271 1.00 59.19 287 SER A CA 1
ATOM 2379 C C . SER A 1 287 ? -8.358 21.708 10.660 1.00 59.19 287 SER A C 1
ATOM 2381 O O . SER A 1 287 ? -8.658 21.590 11.840 1.00 59.19 287 SER A O 1
ATOM 2383 N N . ASN A 1 288 ? -9.146 21.212 9.697 1.00 58.38 288 ASN A N 1
ATOM 2384 C CA . ASN A 1 288 ? -10.384 20.453 9.967 1.00 58.38 288 ASN A CA 1
ATOM 2385 C C . ASN A 1 288 ? -10.152 19.060 10.596 1.00 58.38 288 ASN A C 1
ATOM 2387 O O . ASN A 1 288 ? -11.098 18.287 10.718 1.00 58.38 288 ASN A O 1
ATOM 2391 N N . LEU A 1 289 ? -8.922 18.735 10.998 1.00 57.25 289 LEU A N 1
ATOM 2392 C CA . LEU A 1 289 ? -8.567 17.471 11.637 1.00 57.25 289 LEU A CA 1
ATOM 2393 C C . LEU A 1 289 ? -9.062 17.404 13.098 1.00 57.25 289 LEU A C 1
ATOM 2395 O O . LEU A 1 289 ? -9.350 18.444 13.703 1.00 57.25 289 LEU A O 1
ATOM 2399 N N . PRO A 1 290 ? -9.208 16.195 13.667 1.00 57.94 290 PRO A N 1
ATOM 2400 C CA . PRO A 1 290 ? -9.490 16.027 15.090 1.00 57.94 290 PRO A CA 1
ATOM 2401 C C . PRO A 1 290 ? -8.396 16.649 15.966 1.00 57.94 290 PRO A C 1
ATOM 2403 O O . PRO A 1 290 ? -7.225 16.671 15.589 1.00 57.94 290 PRO A O 1
ATOM 2406 N N . LEU A 1 291 ? -8.791 17.166 17.133 1.00 62.44 291 LEU A N 1
ATOM 2407 C CA . LEU A 1 291 ? -7.853 17.700 18.120 1.00 62.44 291 LEU A CA 1
ATOM 2408 C C . LEU A 1 291 ? -7.469 16.590 19.103 1.00 62.44 291 LEU A C 1
ATOM 2410 O O . LEU A 1 291 ? -8.315 16.115 19.866 1.00 62.44 291 LEU A O 1
ATOM 2414 N N . TYR A 1 292 ? -6.188 16.236 19.109 1.00 65.19 292 TYR A N 1
ATOM 2415 C CA . TYR A 1 292 ? -5.578 15.390 20.131 1.00 65.19 292 TYR A CA 1
ATOM 2416 C C . TYR A 1 292 ? -4.890 16.276 21.165 1.00 65.19 292 TYR A C 1
ATOM 2418 O O . TYR A 1 292 ? -4.188 17.220 20.793 1.00 65.19 292 TYR A O 1
ATOM 2426 N N . LEU A 1 293 ? -5.121 15.990 22.447 1.00 66.50 293 LEU A N 1
ATOM 2427 C CA . LEU A 1 293 ? -4.454 16.665 23.552 1.00 66.50 293 LEU A CA 1
ATOM 2428 C C . LEU A 1 293 ? -3.870 15.614 24.489 1.00 66.50 293 LEU A C 1
ATOM 2430 O O . LEU A 1 293 ? -4.597 14.790 25.043 1.00 66.50 293 LEU A O 1
ATOM 2434 N N . GLU A 1 294 ? -2.564 15.675 24.689 1.00 66.50 294 GLU A N 1
ATOM 2435 C CA . GLU A 1 294 ? -1.906 14.989 25.794 1.00 66.50 294 GLU A CA 1
ATOM 2436 C C . GLU A 1 294 ? -1.750 15.993 26.932 1.00 66.50 294 GLU A C 1
ATOM 2438 O O . GLU A 1 294 ? -1.350 17.134 26.684 1.00 66.50 294 GLU A O 1
ATOM 2443 N N . PHE A 1 295 ? -2.090 15.603 28.162 1.00 72.56 295 PHE A N 1
ATOM 2444 C CA . PHE A 1 295 ? -1.892 16.455 29.328 1.00 72.56 295 PHE A CA 1
ATOM 2445 C C . PHE A 1 295 ? -1.196 15.712 30.468 1.00 72.56 295 PHE A C 1
ATOM 2447 O O . PHE A 1 295 ? -1.472 14.546 30.760 1.00 72.56 295 PHE A O 1
ATOM 2454 N N . THR A 1 296 ? -0.323 16.448 31.147 1.00 67.88 296 THR A N 1
ATOM 2455 C CA . THR A 1 296 ? 0.461 15.991 32.290 1.00 67.88 296 THR A CA 1
ATOM 2456 C C . THR A 1 296 ? 0.213 16.936 33.453 1.00 67.88 296 THR A C 1
ATOM 2458 O O . THR A 1 296 ? 0.505 18.128 33.354 1.00 67.88 296 THR A O 1
ATOM 2461 N N . ALA A 1 297 ? -0.331 16.431 34.561 1.00 71.19 297 ALA A N 1
ATOM 2462 C CA . ALA A 1 297 ? -0.514 17.220 35.776 1.00 71.19 297 ALA A CA 1
ATOM 2463 C C . ALA A 1 297 ? 0.619 16.926 36.762 1.00 71.19 297 ALA A C 1
ATOM 2465 O O . ALA A 1 297 ? 0.808 15.787 37.177 1.00 71.19 297 ALA A O 1
ATOM 2466 N N . LEU A 1 298 ? 1.353 17.968 37.141 1.00 68.56 298 LEU A N 1
ATOM 2467 C CA . LEU A 1 298 ? 2.479 17.955 38.069 1.00 68.56 298 LEU A CA 1
ATOM 2468 C C . LEU A 1 298 ? 2.049 18.636 39.367 1.00 68.56 298 LEU A C 1
ATOM 2470 O O . LEU A 1 298 ? 1.577 19.771 39.331 1.00 68.56 298 LEU A O 1
ATOM 2474 N N . CYS A 1 299 ? 2.244 17.995 40.516 1.00 70.94 299 CYS A N 1
ATOM 2475 C CA . CYS A 1 299 ? 2.052 18.622 41.819 1.00 70.94 299 CYS A CA 1
ATOM 2476 C C . CYS A 1 299 ? 3.317 18.531 42.661 1.00 70.94 299 CYS A C 1
ATOM 2478 O O . CYS A 1 299 ? 3.819 17.441 42.921 1.00 70.94 299 CYS A O 1
ATOM 2480 N N . ASN A 1 300 ? 3.816 19.682 43.110 1.00 63.66 300 ASN A N 1
ATOM 2481 C CA . ASN A 1 300 ? 4.914 19.737 44.065 1.00 63.66 300 ASN A CA 1
ATOM 2482 C C . ASN A 1 300 ? 4.345 19.793 45.484 1.00 63.66 300 ASN A C 1
ATOM 2484 O O . ASN A 1 300 ? 3.668 20.760 45.839 1.00 63.66 300 ASN A O 1
ATOM 2488 N N . VAL A 1 301 ? 4.630 18.762 46.278 1.00 64.25 301 VAL A N 1
ATOM 2489 C CA . VAL A 1 301 ? 4.267 18.675 47.693 1.00 64.25 301 VAL A CA 1
ATOM 2490 C C . VAL A 1 301 ? 5.545 18.517 48.501 1.00 64.25 301 VAL A C 1
ATOM 2492 O O . VAL A 1 301 ? 6.194 17.475 48.451 1.00 64.25 301 VAL A O 1
ATOM 2495 N N . ALA A 1 302 ? 5.922 19.563 49.240 1.00 57.50 302 ALA A N 1
ATOM 2496 C CA . ALA A 1 302 ? 7.066 19.550 50.159 1.00 57.50 302 ALA A CA 1
ATOM 2497 C C . ALA A 1 302 ? 8.383 18.987 49.560 1.00 57.50 302 ALA A C 1
ATOM 2499 O O . ALA A 1 302 ? 9.156 18.334 50.258 1.00 57.50 302 ALA A O 1
ATOM 2500 N N . GLY A 1 303 ? 8.650 19.236 48.269 1.00 54.38 303 GLY A N 1
ATOM 2501 C CA . GLY A 1 303 ? 9.860 18.773 47.575 1.00 54.38 303 GLY A CA 1
ATOM 2502 C C . GLY A 1 303 ? 9.720 17.435 46.841 1.00 54.38 303 GLY A C 1
ATOM 2503 O O . GLY A 1 303 ? 10.654 17.035 46.153 1.00 54.38 303 GLY A O 1
ATOM 2504 N N . THR A 1 304 ? 8.561 16.775 46.931 1.00 54.31 304 THR A N 1
ATOM 2505 C CA . THR A 1 304 ? 8.218 15.594 46.125 1.00 54.31 304 THR A CA 1
ATOM 2506 C C . THR A 1 304 ? 7.301 16.012 44.981 1.00 54.31 304 THR A C 1
ATOM 2508 O O . THR A 1 304 ? 6.244 16.601 45.213 1.00 54.31 304 THR A O 1
ATOM 2511 N N . VAL A 1 305 ? 7.700 15.717 43.743 1.00 60.59 305 VAL A N 1
ATOM 2512 C CA . VAL A 1 305 ? 6.881 15.980 42.553 1.00 60.59 305 VAL A CA 1
ATOM 2513 C C . VAL A 1 305 ? 6.080 14.729 42.219 1.00 60.59 305 VAL A C 1
ATOM 2515 O O . VAL A 1 305 ? 6.640 13.703 41.842 1.00 60.59 305 VAL A O 1
ATOM 2518 N N . LEU A 1 306 ? 4.763 14.823 42.363 1.00 64.56 306 LEU A N 1
ATOM 2519 C CA . LEU A 1 306 ? 3.817 13.835 41.860 1.00 64.56 306 LEU A CA 1
ATOM 2520 C C . LEU A 1 306 ? 3.414 14.223 40.444 1.00 64.56 306 LEU A C 1
ATOM 2522 O O . LEU A 1 306 ? 3.247 15.407 40.152 1.00 64.56 306 LEU A O 1
ATOM 2526 N N . TRP A 1 307 ? 3.232 13.236 39.576 1.00 60.91 307 TRP A N 1
ATOM 2527 C CA . TRP A 1 307 ? 2.834 13.471 38.198 1.00 60.91 307 TRP A CA 1
ATOM 2528 C C . TRP A 1 307 ? 1.855 12.404 37.724 1.00 60.91 307 TRP A C 1
ATOM 2530 O O . TRP A 1 307 ? 1.890 11.265 38.188 1.00 60.91 307 TRP A O 1
ATOM 2540 N N . THR A 1 308 ? 0.961 12.795 36.825 1.00 67.31 308 THR A N 1
ATOM 2541 C CA . THR A 1 308 ? 0.037 11.893 36.139 1.00 67.31 308 THR A CA 1
ATOM 2542 C C . THR A 1 308 ? -0.087 12.320 34.688 1.00 67.31 308 THR A C 1
ATOM 2544 O O . THR A 1 308 ? -0.155 13.520 34.404 1.00 67.31 308 THR A O 1
ATOM 2547 N N . ASN A 1 309 ? -0.114 11.336 33.794 1.00 57.28 309 ASN A N 1
ATOM 2548 C CA . ASN A 1 309 ? -0.297 11.539 32.367 1.00 57.28 309 ASN A CA 1
ATOM 2549 C C . ASN A 1 309 ? -1.635 10.948 31.965 1.00 57.28 309 ASN A C 1
ATOM 2551 O O . ASN A 1 309 ? -2.026 9.871 32.420 1.00 57.28 309 ASN A O 1
ATOM 2555 N N . SER A 1 310 ? -2.324 11.625 31.067 1.00 61.44 310 SER A N 1
ATOM 2556 C CA . SER A 1 310 ? -3.503 11.074 30.423 1.00 61.44 310 SER A CA 1
ATOM 2557 C C . SER A 1 310 ? -3.533 11.558 28.981 1.00 61.44 310 SER A C 1
ATOM 2559 O O . SER A 1 310 ? -3.228 12.712 28.673 1.00 61.44 310 SER A O 1
ATOM 2561 N N . TYR A 1 311 ? -3.849 10.625 28.092 1.00 52.62 311 TYR A N 1
ATOM 2562 C CA . TYR A 1 311 ? -3.916 10.831 26.656 1.00 52.62 311 TYR A CA 1
ATOM 2563 C C . TYR A 1 311 ? -5.359 10.579 26.249 1.00 52.62 311 TYR A C 1
ATOM 2565 O O . TYR A 1 311 ? -5.895 9.517 26.557 1.00 52.62 311 TYR A O 1
ATOM 2573 N N . GLU A 1 312 ? -6.019 11.526 25.583 1.00 57.75 312 GLU A N 1
ATOM 2574 C CA . GLU A 1 312 ? -7.326 11.197 25.021 1.00 57.75 312 GLU A CA 1
ATOM 2575 C C . GLU A 1 312 ? -7.766 12.096 23.872 1.00 57.75 312 GLU A C 1
ATOM 2577 O O . GLU A 1 312 ? -7.370 13.255 23.723 1.00 57.75 312 GLU A O 1
ATOM 2582 N N . TYR A 1 313 ? -8.619 11.515 23.034 1.00 53.19 313 TYR A N 1
ATOM 2583 C CA . TYR A 1 313 ? -9.275 12.183 21.925 1.00 53.19 313 TYR A CA 1
ATOM 2584 C C . TYR A 1 313 ? -10.318 13.169 22.463 1.00 53.19 313 TYR A C 1
ATOM 2586 O O . TYR A 1 313 ? -11.378 12.765 22.947 1.00 53.19 313 TYR A O 1
ATOM 2594 N N . LEU A 1 314 ? -10.042 14.473 22.371 1.00 57.62 314 LEU A N 1
ATOM 2595 C CA . LEU A 1 314 ? -10.915 15.481 22.979 1.00 57.62 314 LEU A CA 1
ATOM 2596 C C . LEU A 1 314 ? -12.041 15.972 22.057 1.00 57.62 314 LEU A C 1
ATOM 2598 O O . LEU A 1 314 ? -13.028 16.510 22.562 1.00 57.62 314 LEU A O 1
ATOM 2602 N N . TYR A 1 315 ? -11.933 15.829 20.728 1.00 53.06 315 TYR A N 1
ATOM 2603 C CA . TYR A 1 315 ? -12.881 16.498 19.826 1.00 53.06 315 TYR A CA 1
ATOM 2604 C C . TYR A 1 315 ? -13.112 15.802 18.474 1.00 53.06 315 TYR A C 1
ATOM 2606 O O . TYR A 1 315 ? -12.181 15.685 17.674 1.00 53.06 315 TYR A O 1
ATOM 2614 N N . ASP A 1 316 ? -14.385 15.484 18.192 1.00 49.00 316 ASP A N 1
ATOM 2615 C CA . ASP A 1 316 ? -14.926 15.215 16.848 1.00 49.00 316 ASP A CA 1
ATOM 2616 C C . ASP A 1 316 ? -15.871 16.358 16.449 1.00 49.00 316 ASP A C 1
ATOM 2618 O O . ASP A 1 316 ? -16.505 16.980 17.307 1.00 49.00 316 ASP A O 1
ATOM 2622 N N . VAL A 1 317 ? -15.950 16.655 15.155 1.00 43.25 317 VAL A N 1
ATOM 2623 C CA . VAL A 1 317 ? -16.691 17.792 14.599 1.00 43.25 317 VAL A CA 1
ATOM 2624 C C . VAL A 1 317 ? -18.163 17.747 15.033 1.00 43.25 317 VAL A C 1
ATOM 2626 O O . VAL A 1 317 ? -18.925 16.907 14.567 1.00 43.25 317 VAL A O 1
ATOM 2629 N N . GLY A 1 318 ? -18.581 18.701 15.876 1.00 49.09 318 GLY A N 1
ATOM 2630 C CA . GLY A 1 318 ? -19.999 19.021 16.092 1.00 49.09 318 GLY A CA 1
ATOM 2631 C C . GLY A 1 318 ? -20.601 18.744 17.474 1.00 49.09 318 GLY A C 1
ATOM 2632 O O . GLY A 1 318 ? -21.763 19.095 17.672 1.00 49.09 318 GLY A O 1
ATOM 2633 N N . THR A 1 319 ? -19.866 18.196 18.449 1.00 51.12 319 THR A N 1
ATOM 2634 C CA . THR A 1 319 ? -20.378 18.055 19.832 1.00 51.12 319 THR A CA 1
ATOM 2635 C C . THR A 1 319 ? -19.295 18.319 20.887 1.00 51.12 319 THR A C 1
ATOM 2637 O O . THR A 1 319 ? -18.313 17.574 20.920 1.00 51.12 319 THR A O 1
ATOM 2640 N N . PRO A 1 320 ? -19.461 19.316 21.784 1.00 54.41 320 PRO A N 1
ATOM 2641 C CA . PRO A 1 320 ? -18.603 19.488 22.958 1.00 54.41 320 PRO A CA 1
ATOM 2642 C C . PRO A 1 320 ? -18.657 18.233 23.838 1.00 54.41 320 PRO A C 1
ATOM 2644 O O . PRO A 1 320 ? -19.749 17.787 24.190 1.00 54.41 320 PRO A O 1
ATOM 2647 N N . LYS A 1 321 ? -17.501 17.667 24.197 1.00 58.78 321 LYS A N 1
ATOM 2648 C CA . LYS A 1 321 ? -17.409 16.518 25.111 1.00 58.78 321 LYS A CA 1
ATOM 2649 C C . LYS A 1 321 ? -16.951 16.963 26.504 1.00 58.78 321 LYS A C 1
ATOM 2651 O O . LYS A 1 321 ? -16.123 17.867 26.645 1.00 58.78 321 LYS A O 1
ATOM 2656 N N . GLU A 1 322 ? -17.520 16.321 27.519 1.00 59.81 322 GLU A N 1
ATOM 2657 C CA . GLU A 1 322 ? -17.004 16.276 28.889 1.00 59.81 322 GLU A CA 1
ATOM 2658 C C . GLU A 1 322 ? -16.376 14.901 29.092 1.00 59.81 322 GLU A C 1
ATOM 2660 O O . GLU A 1 322 ? -17.013 13.889 28.802 1.00 59.81 322 GLU A O 1
ATOM 2665 N N . LEU A 1 323 ? -15.134 14.865 29.554 1.00 56.97 323 LEU A N 1
ATOM 2666 C CA . LEU A 1 323 ? -14.389 13.643 29.829 1.00 56.97 323 LEU A CA 1
ATOM 2667 C C . LEU A 1 323 ? -14.116 13.559 31.319 1.00 56.97 323 LEU A C 1
ATOM 2669 O O . LEU A 1 323 ? -13.790 14.575 31.933 1.00 56.97 323 LEU A O 1
ATOM 2673 N N . PHE A 1 324 ? -14.238 12.360 31.877 1.00 55.91 324 PHE A N 1
ATOM 2674 C CA . PHE A 1 324 ? -13.921 12.043 33.263 1.00 55.91 324 PHE A CA 1
ATOM 2675 C C . PHE A 1 324 ? -12.856 10.947 33.269 1.00 55.91 324 PHE A C 1
ATOM 2677 O O . PHE A 1 324 ? -12.986 9.973 32.540 1.00 55.91 324 PHE A O 1
ATOM 2684 N N . PHE A 1 325 ? -11.802 11.117 34.065 1.00 53.00 325 PHE A N 1
ATOM 2685 C CA . PHE A 1 325 ? -10.584 10.294 33.967 1.00 53.00 325 PHE A CA 1
ATOM 2686 C C . PHE A 1 325 ? -10.435 9.273 35.112 1.00 53.00 325 PHE A C 1
ATOM 2688 O O . PHE A 1 325 ? -9.391 8.640 35.234 1.00 53.00 325 PHE A O 1
ATOM 2695 N N . ASN A 1 326 ? -11.483 9.065 35.921 1.00 53.00 326 ASN A N 1
ATOM 2696 C CA . ASN A 1 326 ? -11.484 8.111 37.033 1.00 53.00 326 ASN A CA 1
ATOM 2697 C C . ASN A 1 326 ? -12.687 7.155 36.978 1.00 53.00 326 ASN A C 1
ATOM 2699 O O . ASN A 1 326 ? -13.703 7.422 37.615 1.00 53.00 326 ASN A O 1
ATOM 2703 N N . ASP A 1 327 ? -12.515 6.015 36.307 1.00 39.56 327 ASP A N 1
ATOM 2704 C CA . ASP A 1 327 ? -13.368 4.824 36.427 1.00 39.56 327 ASP A CA 1
ATOM 2705 C C . ASP A 1 327 ? -12.514 3.617 36.866 1.00 39.56 327 ASP A C 1
ATOM 2707 O O . ASP A 1 327 ? -12.278 2.683 36.103 1.00 39.56 327 ASP A O 1
ATOM 2711 N N . THR A 1 328 ? -12.022 3.618 38.112 1.00 30.52 328 THR A N 1
ATOM 2712 C CA . THR A 1 32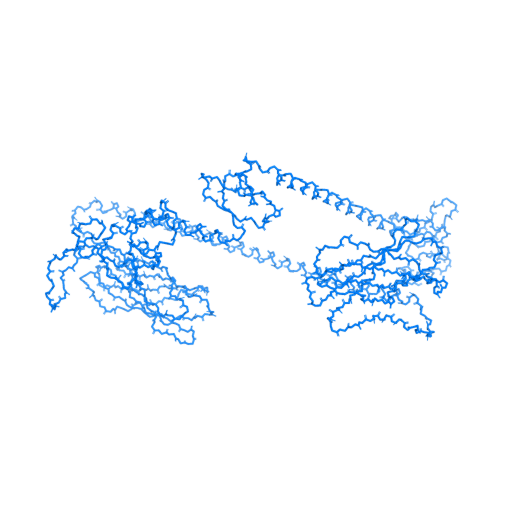8 ? -11.542 2.385 38.768 1.00 30.52 328 THR A CA 1
ATOM 2713 C C . THR A 1 328 ? -11.923 2.342 40.248 1.00 30.52 328 THR A C 1
ATOM 2715 O O . THR A 1 328 ? -11.526 3.188 41.045 1.00 30.52 328 THR A O 1
ATOM 2718 N N . PHE A 1 329 ? -12.701 1.309 40.566 1.00 27.92 329 PHE A N 1
ATOM 2719 C CA . PHE A 1 329 ? -13.206 0.821 41.846 1.00 27.92 329 PHE A CA 1
ATOM 2720 C C . PHE A 1 329 ? -12.266 0.930 43.063 1.00 27.92 329 PHE A C 1
ATOM 2722 O O . PHE A 1 329 ? -11.190 0.342 43.076 1.00 27.92 329 PHE A O 1
ATOM 2729 N N . THR A 1 330 ? -12.799 1.475 44.161 1.00 27.84 330 THR A N 1
ATOM 2730 C CA . THR A 1 330 ? -13.055 0.693 45.386 1.00 27.84 330 THR A CA 1
ATOM 2731 C C . THR A 1 330 ? -14.392 1.125 45.998 1.00 27.84 330 THR A C 1
ATOM 2733 O O . THR A 1 330 ? -14.518 2.167 46.637 1.00 27.84 330 THR A O 1
ATOM 2736 N N . GLU A 1 331 ? -15.421 0.294 45.819 1.00 34.84 331 GLU A N 1
ATOM 2737 C CA . GLU A 1 331 ? -16.598 0.291 46.688 1.00 34.84 331 GLU A CA 1
ATOM 2738 C C . GLU A 1 331 ? -16.180 -0.193 48.083 1.00 34.84 331 GLU A C 1
ATOM 2740 O O . GLU A 1 331 ? -16.083 -1.387 48.343 1.00 34.84 331 GLU A O 1
ATOM 2745 N N . SER A 1 332 ? -15.881 0.738 48.985 1.00 38.12 332 SER A N 1
ATOM 2746 C CA . SER A 1 332 ? -16.251 0.696 50.409 1.00 38.12 332 SER A CA 1
ATOM 2747 C C . SER A 1 332 ? -15.670 1.946 51.074 1.00 38.12 332 SER A C 1
ATOM 2749 O O . SER A 1 332 ? -14.499 2.231 50.862 1.00 38.12 332 SER A O 1
ATOM 2751 N N . TYR A 1 333 ? -16.468 2.669 51.876 1.00 36.28 333 TYR A N 1
ATOM 2752 C CA . TYR A 1 333 ? -16.164 3.998 52.452 1.00 36.28 333 TYR A CA 1
ATOM 2753 C C . TYR A 1 333 ? -16.118 5.114 51.386 1.00 36.28 333 TYR A C 1
ATOM 2755 O O . TYR A 1 333 ? -15.133 5.279 50.690 1.00 36.28 333 TYR A O 1
ATOM 2763 N N . ILE A 1 334 ? -17.135 5.952 51.186 1.00 32.75 334 ILE A N 1
ATOM 2764 C CA . ILE A 1 334 ? -17.669 6.926 52.144 1.00 32.75 334 ILE A CA 1
ATOM 2765 C C . ILE A 1 334 ? -19.161 7.100 51.850 1.00 32.75 334 ILE A C 1
ATOM 2767 O O . ILE A 1 334 ? -19.573 7.833 50.956 1.00 32.75 334 ILE A O 1
ATOM 2771 N N . ASP A 1 335 ? -19.962 6.425 52.661 1.00 32.06 335 ASP A N 1
ATOM 2772 C CA . ASP A 1 335 ? -21.364 6.742 52.878 1.00 32.06 335 ASP A CA 1
ATOM 2773 C C . ASP A 1 335 ? -21.425 7.559 54.177 1.00 32.06 335 ASP A C 1
ATOM 2775 O O . ASP A 1 335 ? -21.695 7.037 55.254 1.00 32.06 335 ASP A O 1
ATOM 2779 N N . SER A 1 336 ? -21.008 8.828 54.112 1.00 38.25 336 SER A N 1
ATOM 2780 C CA . SER A 1 336 ? -21.247 9.836 55.157 1.00 38.25 336 SER A CA 1
ATOM 2781 C C . SER A 1 336 ? -20.686 11.185 54.708 1.00 38.25 336 SER A C 1
ATOM 2783 O O . SER A 1 336 ? -19.482 11.371 54.799 1.00 38.25 336 SER A O 1
ATOM 2785 N N . PHE A 1 337 ? -21.541 12.085 54.207 1.00 31.59 337 PHE A N 1
ATOM 2786 C CA . PHE A 1 337 ? -21.472 13.566 54.274 1.00 31.59 337 PHE A CA 1
ATOM 2787 C C . PHE A 1 337 ? -22.222 14.240 53.100 1.00 31.59 337 PHE A C 1
ATOM 2789 O O . PHE A 1 337 ? -21.690 15.104 52.417 1.00 31.59 337 PHE A O 1
ATOM 2796 N N . PHE A 1 338 ? -23.508 13.924 52.922 1.00 28.39 338 PHE A N 1
ATOM 2797 C CA . PHE A 1 338 ? -24.501 14.910 52.472 1.00 28.39 338 PHE A CA 1
ATOM 2798 C C . PHE A 1 338 ? -25.776 14.754 53.328 1.00 28.39 338 PHE A C 1
ATOM 2800 O O . PHE A 1 338 ? -26.210 13.624 53.559 1.00 28.39 338 PHE A O 1
ATOM 2807 N N . PRO A 1 339 ? -26.353 15.847 53.874 1.00 27.52 339 PRO A N 1
ATOM 2808 C CA . PRO A 1 339 ? -27.589 15.805 54.656 1.00 27.52 339 PRO A CA 1
ATOM 2809 C C . PRO A 1 339 ? -28.827 15.632 53.745 1.00 27.52 339 PRO A C 1
ATOM 2811 O O . PRO A 1 339 ? -28.731 15.782 52.527 1.00 27.52 339 PRO A O 1
ATOM 2814 N N . PRO A 1 340 ? -29.991 15.274 54.317 1.00 34.47 340 PRO A N 1
ATOM 2815 C CA . PRO A 1 340 ? -30.851 14.230 53.771 1.00 34.47 340 PRO A CA 1
ATOM 2816 C C . PRO A 1 340 ? -31.961 14.768 52.871 1.00 34.47 340 PRO A C 1
ATOM 2818 O O . PRO A 1 340 ? -32.594 15.762 53.210 1.00 34.47 340 PRO A O 1
ATOM 2821 N N . THR A 1 341 ? -32.301 14.024 51.817 1.00 26.23 341 THR A N 1
ATOM 2822 C CA . THR A 1 341 ? -33.674 13.918 51.285 1.00 26.23 341 THR A CA 1
ATOM 2823 C C . THR A 1 341 ? -33.862 12.518 50.664 1.00 26.23 341 THR A C 1
ATOM 2825 O O . THR A 1 341 ? -32.875 11.841 50.398 1.00 26.23 341 THR A O 1
ATOM 2828 N N . PRO A 1 342 ? -35.096 12.008 50.554 1.00 35.62 342 PRO A N 1
ATOM 2829 C CA . PRO A 1 342 ? -35.760 11.171 51.546 1.00 35.62 342 PRO A CA 1
ATOM 2830 C C . PRO A 1 342 ? -35.724 9.674 51.182 1.00 35.62 342 PRO A C 1
ATOM 2832 O O . PRO A 1 342 ? -35.815 9.319 50.017 1.00 35.62 342 PRO A O 1
ATOM 2835 N N . ASN A 1 343 ? -35.662 8.830 52.221 1.00 41.59 343 ASN A N 1
ATOM 2836 C CA . ASN A 1 343 ? -36.030 7.403 52.275 1.00 41.59 343 ASN A CA 1
ATOM 2837 C C . ASN A 1 343 ? -36.256 6.690 50.925 1.00 41.59 343 ASN A C 1
ATOM 2839 O O . ASN A 1 343 ? -37.364 6.717 50.389 1.00 41.59 343 ASN A O 1
ATOM 2843 N N . ILE A 1 344 ? -35.253 5.933 50.478 1.00 33.56 344 ILE A N 1
ATOM 2844 C CA . ILE A 1 344 ? -35.466 4.765 49.620 1.00 33.56 344 ILE A CA 1
ATOM 2845 C C . ILE A 1 344 ? -34.972 3.549 50.407 1.00 33.56 344 ILE A C 1
ATOM 2847 O O . ILE A 1 344 ? -33.868 3.533 50.951 1.00 33.56 344 ILE A O 1
ATOM 2851 N N . SER A 1 345 ? -35.881 2.597 50.574 1.00 38.91 345 SER A N 1
ATOM 2852 C CA . SER A 1 345 ? -35.749 1.367 51.346 1.00 38.91 345 SER A CA 1
ATOM 2853 C C . SER A 1 345 ? -34.621 0.468 50.841 1.00 38.91 345 SER A C 1
ATOM 2855 O O . SER A 1 345 ? -34.377 0.360 49.646 1.00 38.91 345 SER A O 1
ATOM 2857 N N . LYS A 1 346 ? -33.962 -0.200 51.793 1.00 44.28 346 LYS A N 1
ATOM 2858 C CA . LYS A 1 346 ? -32.977 -1.264 51.578 1.00 44.28 346 LYS A CA 1
ATOM 2859 C C . LYS A 1 346 ? -33.587 -2.460 50.831 1.00 44.28 346 LYS A C 1
ATOM 2861 O O . LYS A 1 346 ? -34.686 -2.885 51.181 1.00 44.28 346 LYS A O 1
ATOM 2866 N N . ASP A 1 347 ? -32.796 -3.005 49.908 1.00 54.56 347 ASP A N 1
ATOM 2867 C CA . ASP A 1 347 ? -32.875 -4.337 49.293 1.00 54.56 347 ASP A CA 1
ATOM 2868 C C . ASP A 1 347 ? -34.171 -4.678 48.538 1.00 54.56 347 ASP A C 1
ATOM 2870 O O . ASP A 1 347 ? -34.915 -5.586 48.911 1.00 54.56 347 ASP A O 1
ATOM 2874 N N . GLU A 1 348 ? -34.414 -3.998 47.418 1.00 63.69 348 GLU A N 1
ATOM 2875 C CA . GLU A 1 348 ? -35.342 -4.496 46.401 1.00 63.69 348 GLU A CA 1
ATOM 2876 C C . GLU A 1 348 ? -34.593 -5.466 45.466 1.00 63.69 348 GLU A C 1
ATOM 2878 O O . GLU A 1 348 ? -33.626 -5.096 44.799 1.00 63.69 348 GLU A O 1
ATOM 2883 N N . LYS A 1 349 ? -35.017 -6.734 45.457 1.00 77.75 349 LYS A N 1
ATOM 2884 C CA . LYS A 1 349 ? -34.546 -7.774 44.530 1.00 77.75 349 LYS A CA 1
ATOM 2885 C C . LYS A 1 349 ? -35.572 -7.972 43.420 1.00 77.75 349 LYS A C 1
ATOM 2887 O O . LYS A 1 349 ? -36.772 -7.842 43.663 1.00 77.75 349 LYS A O 1
ATOM 2892 N N . LYS A 1 350 ? -35.103 -8.298 42.220 1.00 80.56 350 LYS A N 1
ATOM 2893 C CA . LYS A 1 350 ? -35.916 -8.544 41.028 1.00 80.56 350 LYS A CA 1
ATOM 2894 C C . LYS A 1 350 ? -35.510 -9.881 40.405 1.00 80.56 350 LYS A C 1
ATOM 2896 O O . LYS A 1 350 ? -34.328 -10.210 40.359 1.00 80.56 350 LYS A O 1
ATOM 2901 N N . GLU A 1 351 ? -36.490 -10.642 39.929 1.00 84.31 351 GLU A N 1
ATOM 2902 C CA . GLU A 1 351 ? -36.272 -11.930 39.263 1.00 84.31 351 GLU A CA 1
ATOM 2903 C C . GLU A 1 351 ? -35.761 -11.722 37.825 1.00 84.31 351 GLU A C 1
ATOM 2905 O O . GLU A 1 351 ? -36.301 -10.909 37.067 1.00 84.31 351 GLU A O 1
ATOM 2910 N N . CYS A 1 352 ? -34.708 -12.445 37.441 1.00 84.44 352 CYS A N 1
ATOM 2911 C CA . CYS A 1 352 ? -34.167 -12.431 36.081 1.00 84.44 352 CYS A CA 1
ATOM 2912 C C . CYS A 1 352 ? -34.976 -13.333 35.135 1.00 84.44 352 CYS A C 1
ATOM 2914 O O . CYS A 1 352 ? -35.195 -14.505 35.417 1.00 84.44 352 CYS A O 1
ATOM 2916 N N . SER A 1 353 ? -35.335 -12.826 33.955 1.00 82.31 353 SER A N 1
ATOM 2917 C CA . SER A 1 353 ? -36.106 -13.570 32.941 1.00 82.31 353 SER A CA 1
ATOM 2918 C C . SER A 1 353 ? -35.375 -14.758 32.294 1.00 82.31 353 SER A C 1
ATOM 2920 O O . SER A 1 353 ? -36.035 -15.615 31.712 1.00 82.31 353 SER A O 1
ATOM 2922 N N . ILE A 1 354 ? -34.040 -14.826 32.394 1.00 82.19 354 ILE A N 1
ATOM 2923 C CA . ILE A 1 354 ? -33.231 -15.909 31.807 1.00 82.19 354 ILE A CA 1
ATOM 2924 C C . ILE A 1 354 ? -32.878 -16.973 32.851 1.00 82.19 354 ILE A C 1
ATOM 2926 O O . ILE A 1 354 ? -33.174 -18.147 32.641 1.00 82.19 354 ILE A O 1
ATOM 2930 N N . CYS A 1 355 ? -32.264 -16.587 33.976 1.00 84.44 355 CYS A N 1
ATOM 2931 C CA . CYS A 1 355 ? -31.848 -17.545 35.008 1.00 84.44 355 CYS A CA 1
ATOM 2932 C C . CYS A 1 355 ? -32.909 -17.823 36.085 1.00 84.44 355 CYS A C 1
ATOM 2934 O O . CYS A 1 355 ? -32.734 -18.766 36.852 1.00 84.44 355 CYS A O 1
ATOM 2936 N N . ALA A 1 356 ? -34.004 -17.051 36.138 1.00 84.19 356 ALA A N 1
ATOM 2937 C CA . ALA A 1 356 ? -35.052 -17.145 37.164 1.00 84.19 356 ALA A CA 1
ATOM 2938 C C . ALA A 1 356 ? -34.541 -16.976 38.614 1.00 84.19 356 ALA A C 1
ATOM 2940 O O . ALA A 1 356 ? -35.150 -17.470 39.562 1.00 84.19 356 ALA A O 1
ATOM 2941 N N . GLU A 1 357 ? -33.410 -16.286 38.798 1.00 83.44 357 GLU A N 1
ATOM 2942 C CA . GLU A 1 357 ? -32.846 -15.978 40.116 1.00 83.44 357 GLU A CA 1
ATOM 2943 C C . GLU A 1 357 ? -33.232 -14.564 40.579 1.00 83.44 357 GLU A C 1
ATOM 2945 O O . GLU A 1 357 ? -33.312 -13.632 39.773 1.00 83.44 357 GLU A O 1
ATOM 2950 N N . ASP A 1 358 ? -33.446 -14.400 41.891 1.00 82.12 358 ASP A N 1
ATOM 2951 C CA . ASP A 1 358 ? -33.694 -13.108 42.541 1.00 82.12 358 ASP A CA 1
ATOM 2952 C C . ASP A 1 358 ? -32.379 -12.342 42.741 1.00 82.12 358 ASP A C 1
ATOM 2954 O O . ASP A 1 358 ? -31.641 -12.570 43.710 1.00 82.12 358 ASP A O 1
ATOM 2958 N N . VAL A 1 359 ? -32.103 -11.396 41.844 1.00 81.81 359 VAL A N 1
ATOM 2959 C CA . VAL A 1 359 ? -30.874 -10.593 41.840 1.00 81.81 359 VAL A CA 1
ATOM 2960 C C . VAL A 1 359 ? -31.169 -9.173 42.340 1.00 81.81 359 VAL A C 1
ATOM 2962 O O . VAL A 1 359 ? -32.294 -8.684 42.247 1.00 81.81 359 VAL A O 1
ATOM 2965 N N . ASP A 1 360 ? -30.175 -8.499 42.920 1.00 79.31 360 ASP A N 1
ATOM 2966 C CA . ASP A 1 360 ? -30.277 -7.077 43.279 1.00 79.31 360 ASP A CA 1
ATOM 2967 C C . ASP A 1 360 ? -30.668 -6.250 42.039 1.00 79.31 360 ASP A C 1
ATOM 2969 O O . ASP A 1 360 ? -30.114 -6.462 40.958 1.00 79.31 360 ASP A O 1
ATOM 2973 N N . ILE A 1 361 ? -31.602 -5.301 42.185 1.00 74.75 361 ILE A N 1
ATOM 2974 C CA . ILE A 1 361 ? -32.012 -4.391 41.103 1.00 74.75 361 ILE A CA 1
ATOM 2975 C C . ILE A 1 361 ? -30.807 -3.706 40.438 1.00 74.75 361 ILE A C 1
ATOM 2977 O O . ILE A 1 361 ? -30.835 -3.469 39.233 1.00 74.75 361 ILE A O 1
ATOM 2981 N N . LYS A 1 362 ? -29.717 -3.459 41.172 1.00 72.94 362 LYS A N 1
ATOM 2982 C CA . LYS A 1 362 ? -28.475 -2.881 40.627 1.00 72.94 362 LYS A CA 1
ATOM 2983 C C . LYS A 1 362 ? -27.806 -3.736 39.545 1.00 72.94 362 LYS A C 1
ATOM 2985 O O . LYS A 1 362 ? -27.061 -3.202 38.731 1.00 72.94 362 LYS A O 1
ATOM 2990 N N . ALA A 1 363 ? -28.055 -5.045 39.524 1.00 73.50 363 ALA A N 1
ATOM 2991 C CA . ALA A 1 363 ? -27.511 -5.955 38.517 1.00 73.50 363 ALA A CA 1
ATOM 2992 C C . ALA A 1 363 ? -28.299 -5.939 37.194 1.00 73.50 363 ALA A C 1
ATOM 2994 O O . ALA A 1 363 ? -27.882 -6.584 36.228 1.00 73.50 363 ALA A O 1
ATOM 2995 N N . PHE A 1 364 ? -29.432 -5.230 37.145 1.00 78.81 364 PHE A N 1
ATOM 2996 C CA . PHE A 1 364 ? -30.234 -5.026 35.943 1.00 78.81 364 PHE A CA 1
ATOM 2997 C C . PHE A 1 364 ? -29.818 -3.712 35.284 1.00 78.81 364 PHE A C 1
ATOM 2999 O O . PHE A 1 364 ? -30.371 -2.648 35.558 1.00 78.81 364 PHE A O 1
ATOM 3006 N N . LEU A 1 365 ? -28.816 -3.800 34.416 1.00 75.38 365 LEU A N 1
ATOM 3007 C CA . LEU A 1 365 ? -28.340 -2.684 33.606 1.00 75.38 365 LEU A CA 1
ATOM 3008 C C . LEU A 1 365 ? -28.969 -2.749 32.215 1.00 75.38 365 LEU A C 1
ATOM 3010 O O . LEU A 1 365 ? -29.186 -3.838 31.680 1.00 75.38 365 LEU A O 1
ATOM 3014 N N . ASN A 1 366 ? -29.213 -1.581 31.618 1.00 77.81 366 ASN A N 1
ATOM 3015 C CA . ASN A 1 366 ? -29.610 -1.498 30.215 1.00 77.81 366 ASN A CA 1
ATOM 3016 C C . ASN A 1 366 ? -28.520 -2.081 29.323 1.00 77.81 366 ASN A C 1
ATOM 3018 O O . ASN A 1 366 ? -27.364 -1.683 29.408 1.00 77.81 366 ASN A O 1
ATOM 3022 N N . VAL A 1 367 ? -28.918 -3.037 28.477 1.00 75.69 367 VAL A N 1
ATOM 3023 C CA . VAL A 1 367 ? -28.013 -3.757 27.569 1.00 75.69 367 VAL A CA 1
ATOM 3024 C C . VAL A 1 367 ? -27.308 -2.789 26.616 1.00 75.69 367 VAL A C 1
ATOM 3026 O O . VAL A 1 367 ? -26.139 -2.971 26.310 1.00 75.69 367 VAL A O 1
ATOM 3029 N N . THR A 1 368 ? -28.012 -1.759 26.151 1.00 75.81 368 THR A N 1
ATOM 3030 C CA . THR A 1 368 ? -27.431 -0.616 25.443 1.00 75.81 368 THR A CA 1
ATOM 3031 C C . THR A 1 368 ? -28.280 0.625 25.707 1.00 75.81 368 THR A C 1
ATOM 3033 O O . THR A 1 368 ? -29.489 0.520 25.930 1.00 75.81 368 THR A O 1
ATOM 3036 N N . ASP A 1 369 ? -27.675 1.812 25.649 1.00 75.19 369 ASP A N 1
ATOM 3037 C CA . ASP A 1 369 ? -28.369 3.102 25.807 1.00 75.19 369 ASP A CA 1
ATOM 3038 C C . ASP A 1 369 ? -29.434 3.355 24.718 1.00 75.19 369 ASP A C 1
ATOM 3040 O O . ASP A 1 369 ? -30.240 4.279 24.826 1.00 75.19 369 ASP A O 1
ATOM 3044 N N . LEU A 1 370 ? -29.425 2.555 23.646 1.00 73.75 370 LEU A N 1
ATOM 3045 C CA . LEU A 1 370 ? -30.389 2.609 22.543 1.00 73.75 370 LEU A CA 1
ATOM 3046 C C . LEU A 1 370 ? -31.649 1.767 22.787 1.00 73.75 370 LEU A C 1
ATOM 3048 O O . LEU A 1 370 ? -32.626 1.889 22.049 1.00 73.75 370 LEU A O 1
ATOM 3052 N N . CYS A 1 371 ? -31.644 0.913 23.809 1.00 80.62 371 CYS A N 1
ATOM 3053 C CA . CYS A 1 371 ? -32.791 0.091 24.159 1.00 80.62 371 CYS A CA 1
ATOM 3054 C C . CYS A 1 371 ? -33.909 0.951 24.764 1.00 80.62 371 CYS A C 1
ATOM 3056 O O . CYS A 1 371 ? -33.737 1.555 25.819 1.00 80.62 371 CYS A O 1
ATOM 3058 N N . ASN A 1 372 ? -35.097 0.928 24.155 1.00 72.06 372 ASN A N 1
ATOM 3059 C CA . ASN A 1 372 ? -36.305 1.568 24.700 1.00 72.06 372 ASN A CA 1
ATOM 3060 C C . ASN A 1 372 ? -37.158 0.611 25.560 1.00 72.06 372 ASN A C 1
ATOM 3062 O O . ASN A 1 372 ? -38.380 0.744 25.617 1.00 72.06 372 ASN A O 1
ATOM 3066 N N . HIS A 1 373 ? -36.533 -0.374 26.203 1.00 73.00 373 HIS A N 1
ATOM 3067 C CA . HIS A 1 373 ? -37.209 -1.381 27.021 1.00 73.00 373 HIS A CA 1
ATOM 3068 C C . HIS A 1 373 ? -36.529 -1.549 28.381 1.00 73.00 373 HIS A C 1
ATOM 3070 O O . HIS A 1 373 ? -35.322 -1.349 28.516 1.00 73.00 373 HIS A O 1
ATOM 3076 N N . ASP A 1 374 ? -37.303 -1.973 29.378 1.00 68.19 374 ASP A N 1
ATOM 3077 C CA . ASP A 1 374 ? -36.792 -2.200 30.726 1.00 68.19 374 ASP A CA 1
ATOM 3078 C C . ASP A 1 374 ? -35.906 -3.449 30.798 1.00 68.19 374 ASP A C 1
ATOM 3080 O O . ASP A 1 374 ? -36.196 -4.496 30.211 1.00 68.19 374 ASP A O 1
ATOM 3084 N N . SER A 1 375 ? -34.831 -3.353 31.576 1.00 73.19 375 SER A N 1
ATOM 3085 C CA . SER A 1 375 ? -33.892 -4.455 31.775 1.00 73.19 375 SER A CA 1
ATOM 3086 C C . SER A 1 375 ? -34.466 -5.512 32.708 1.00 73.19 375 SER A C 1
ATOM 3088 O O . SER A 1 375 ? -34.602 -5.309 33.917 1.00 73.19 375 SER A O 1
ATOM 3090 N N . ASN A 1 376 ? -34.817 -6.661 32.130 1.00 80.00 376 ASN A N 1
ATOM 3091 C CA . ASN A 1 376 ? -35.326 -7.842 32.838 1.00 80.00 376 ASN A CA 1
ATOM 3092 C C . ASN A 1 376 ? -34.317 -8.999 32.857 1.00 80.00 376 ASN A C 1
ATOM 3094 O O . ASN A 1 376 ? -34.663 -10.121 33.227 1.00 80.00 376 ASN A O 1
ATOM 3098 N N . ILE A 1 377 ? -33.083 -8.745 32.430 1.00 81.56 377 ILE A N 1
ATOM 3099 C CA . ILE A 1 377 ? -32.005 -9.728 32.354 1.00 81.56 377 ILE A CA 1
ATOM 3100 C C . ILE A 1 377 ? -30.872 -9.233 33.252 1.00 81.56 377 ILE A C 1
ATOM 3102 O O . ILE A 1 377 ? -30.524 -8.054 33.208 1.00 81.56 377 ILE A O 1
ATOM 3106 N N . CYS A 1 378 ? -30.325 -10.112 34.090 1.00 85.06 378 CYS A N 1
ATOM 3107 C CA . CYS A 1 378 ? -29.194 -9.771 34.944 1.00 85.06 378 CYS A CA 1
ATOM 3108 C C . CYS A 1 378 ? -27.888 -9.674 34.135 1.00 85.06 378 CYS A C 1
ATOM 3110 O O . CYS A 1 378 ? -27.734 -10.310 33.088 1.00 85.06 378 CYS A O 1
ATOM 3112 N N . ARG A 1 379 ? -26.920 -8.915 34.662 1.00 84.19 379 ARG A N 1
ATOM 3113 C CA . ARG A 1 379 ? -25.581 -8.722 34.076 1.00 84.19 379 ARG A CA 1
ATOM 3114 C C . ARG A 1 379 ? -24.904 -10.030 33.645 1.00 84.19 379 ARG A C 1
ATOM 3116 O O . ARG A 1 379 ? -24.336 -10.087 32.559 1.00 84.19 379 ARG A O 1
ATOM 3123 N N . GLU A 1 380 ? -24.980 -11.074 34.468 1.00 84.19 380 GLU A N 1
ATOM 3124 C CA . GLU A 1 380 ? -24.322 -12.361 34.194 1.00 84.19 380 GLU A CA 1
ATOM 3125 C C . GLU A 1 380 ? -24.909 -13.061 32.963 1.00 84.19 380 GLU A C 1
ATOM 3127 O O . GLU A 1 380 ? -24.164 -13.489 32.085 1.00 84.19 380 GLU A O 1
ATOM 3132 N N . CYS A 1 381 ? -26.239 -13.091 32.836 1.00 85.81 381 CYS A N 1
ATOM 3133 C CA . CYS A 1 381 ? -26.912 -13.689 31.681 1.00 85.81 381 CYS A CA 1
ATOM 3134 C C . CYS A 1 381 ? -26.619 -12.930 30.376 1.00 85.81 381 CYS A C 1
ATOM 3136 O O . CYS A 1 381 ? -26.505 -13.550 29.319 1.00 85.81 381 CYS A O 1
ATOM 3138 N N . ILE A 1 382 ? -26.467 -11.600 30.434 1.00 86.94 382 ILE A N 1
ATOM 3139 C CA . ILE A 1 382 ? -26.055 -10.798 29.270 1.00 86.94 382 ILE A CA 1
ATOM 3140 C C . ILE A 1 382 ? -24.623 -11.170 28.860 1.00 86.94 382 ILE A C 1
ATOM 3142 O O . ILE A 1 382 ? -24.361 -11.392 27.677 1.00 86.94 382 ILE A O 1
ATOM 3146 N N . GLY A 1 383 ? -23.710 -11.293 29.828 1.00 86.88 383 GLY A N 1
ATOM 3147 C CA . GLY A 1 383 ? -22.331 -11.718 29.583 1.00 86.88 383 GLY A CA 1
ATOM 3148 C C . GLY A 1 383 ? -22.234 -13.122 28.975 1.00 86.88 383 GLY A C 1
ATOM 3149 O O . GLY A 1 383 ? -21.486 -13.332 28.017 1.00 86.88 383 GLY A O 1
ATOM 3150 N N . GLU A 1 384 ? -23.026 -14.079 29.467 1.00 87.06 384 GLU A N 1
ATOM 3151 C CA . GLU A 1 384 ? -23.090 -15.432 28.897 1.00 87.06 384 GLU A CA 1
ATOM 3152 C C . GLU A 1 384 ? -23.674 -15.452 27.482 1.00 87.06 384 GLU A C 1
ATOM 3154 O O . GLU A 1 384 ? -23.152 -16.153 26.613 1.00 87.06 384 GLU A O 1
ATOM 3159 N N . TYR A 1 385 ? -24.706 -14.650 27.217 1.00 88.56 385 TYR A N 1
ATOM 3160 C CA . TYR A 1 385 ? -25.270 -14.505 25.878 1.00 88.56 385 TYR A CA 1
ATOM 3161 C C . TYR A 1 385 ? -24.243 -13.938 24.886 1.00 88.56 385 TYR A C 1
ATOM 3163 O O . TYR A 1 385 ? -24.045 -14.512 23.814 1.00 88.56 385 TYR A O 1
ATOM 3171 N N . ILE A 1 386 ? -23.533 -12.867 25.263 1.00 87.81 386 ILE A N 1
ATOM 3172 C CA . ILE A 1 386 ? -22.447 -12.282 24.458 1.00 87.81 386 ILE A CA 1
ATOM 3173 C C . ILE A 1 386 ? -21.376 -13.334 24.164 1.00 87.81 386 ILE A C 1
ATOM 3175 O O . ILE A 1 386 ? -20.937 -13.480 23.023 1.00 87.81 386 ILE A O 1
ATOM 3179 N N . LYS A 1 387 ? -20.977 -14.103 25.182 1.00 88.19 387 LYS A N 1
ATOM 3180 C CA . LYS A 1 387 ? -20.014 -15.190 25.018 1.00 88.19 387 LYS A CA 1
ATOM 3181 C C . LYS A 1 387 ? -20.520 -16.231 24.015 1.00 88.19 387 LYS A C 1
ATOM 3183 O O . LYS A 1 387 ? -19.797 -16.558 23.082 1.00 88.19 387 LYS A O 1
ATOM 3188 N N . HIS A 1 388 ? -21.753 -16.708 24.147 1.00 87.12 388 HIS A N 1
ATOM 3189 C CA . HIS A 1 388 ? -22.324 -17.701 23.233 1.00 87.12 388 HIS A CA 1
ATOM 3190 C C . HIS A 1 388 ? -22.434 -17.177 21.785 1.00 87.12 388 HIS A C 1
ATOM 3192 O O . HIS A 1 388 ? -22.097 -17.889 20.837 1.00 87.12 388 HIS A O 1
ATOM 3198 N N . GLU A 1 389 ? -22.835 -15.918 21.580 1.00 86.94 389 GLU A N 1
ATOM 3199 C CA . GLU A 1 389 ? -22.859 -15.299 20.244 1.00 86.94 389 GLU A CA 1
ATOM 3200 C C . GLU A 1 389 ? -21.463 -15.238 19.599 1.00 86.94 389 GLU A C 1
ATOM 3202 O O . GLU A 1 389 ? -21.318 -15.505 18.401 1.00 86.94 389 GLU A O 1
ATOM 3207 N N . LEU A 1 390 ? -20.422 -14.962 20.390 1.00 85.50 390 LEU A N 1
ATOM 3208 C CA . LEU A 1 390 ? -19.045 -14.855 19.902 1.00 85.50 390 LEU A CA 1
ATOM 3209 C C . LEU A 1 390 ? -18.351 -16.202 19.702 1.00 85.50 390 LEU A C 1
ATOM 3211 O O . LEU A 1 390 ? -17.583 -16.361 18.752 1.00 85.50 390 LEU A O 1
ATOM 3215 N N . GLU A 1 391 ? -18.560 -17.161 20.603 1.00 83.12 391 GLU A N 1
ATOM 3216 C CA . GLU A 1 391 ? -17.851 -18.441 20.582 1.00 83.12 391 GLU A CA 1
ATOM 3217 C C . GLU A 1 391 ? -18.522 -19.477 19.681 1.00 83.12 391 GLU A C 1
ATOM 3219 O O . GLU A 1 391 ? -17.821 -20.120 18.899 1.00 83.12 391 GLU A O 1
ATOM 3224 N N . ASP A 1 392 ? -19.849 -19.603 19.751 1.00 77.81 392 ASP A N 1
ATOM 3225 C CA . ASP A 1 392 ? -20.573 -20.677 19.065 1.00 77.81 392 ASP A CA 1
ATOM 3226 C C . ASP A 1 392 ? -21.079 -20.245 17.686 1.00 77.81 392 ASP A C 1
ATOM 3228 O O . ASP A 1 392 ? -21.029 -21.023 16.730 1.00 77.81 392 ASP A O 1
ATOM 3232 N N . LYS A 1 393 ? -21.539 -18.994 17.553 1.00 75.00 393 LYS A N 1
ATOM 3233 C CA . LYS A 1 393 ? -22.052 -18.465 16.276 1.00 75.00 393 LYS A CA 1
ATOM 3234 C C . LYS A 1 393 ? -21.021 -17.664 15.483 1.00 75.00 393 LYS A C 1
ATOM 3236 O O . LYS A 1 393 ? -21.203 -17.489 14.279 1.00 75.00 393 LYS A O 1
ATOM 3241 N N . GLY A 1 394 ? -19.958 -17.179 16.129 1.00 71.69 394 GLY A N 1
ATOM 3242 C CA . GLY A 1 394 ? -18.973 -16.289 15.503 1.00 71.69 394 GLY A CA 1
ATOM 3243 C C . GLY A 1 394 ? -19.586 -14.974 15.014 1.00 71.69 394 GLY A C 1
ATOM 3244 O O . GLY A 1 394 ? -19.087 -14.378 14.057 1.00 71.69 394 GLY A O 1
ATOM 3245 N N . ASN A 1 395 ? -20.698 -14.552 15.620 1.00 77.94 395 ASN A N 1
ATOM 3246 C CA . ASN A 1 395 ? -21.417 -13.358 15.218 1.00 77.94 395 ASN A CA 1
ATOM 3247 C C . ASN A 1 395 ? -20.819 -12.134 15.916 1.00 77.94 395 ASN A C 1
ATOM 3249 O O . ASN A 1 395 ? -20.665 -12.101 17.133 1.00 77.94 395 ASN A O 1
ATOM 3253 N N . ILE A 1 396 ? -20.483 -11.123 15.122 1.00 79.81 396 ILE A N 1
ATOM 3254 C CA . ILE A 1 396 ? -19.860 -9.886 15.601 1.00 79.81 396 ILE A CA 1
ATOM 3255 C C . ILE A 1 396 ? -20.927 -8.818 15.864 1.00 79.81 396 ILE A C 1
ATOM 3257 O O . ILE A 1 396 ? -20.790 -8.004 16.770 1.00 79.81 396 ILE A O 1
ATOM 3261 N N . ASN A 1 397 ? -22.033 -8.865 15.117 1.00 84.19 397 ASN A N 1
ATOM 3262 C CA . ASN A 1 397 ? -23.174 -7.979 15.317 1.00 84.19 397 ASN A CA 1
ATOM 3263 C C . ASN A 1 397 ? -24.122 -8.616 16.335 1.00 84.19 397 ASN A C 1
ATOM 3265 O O . ASN A 1 397 ? -25.121 -9.245 15.975 1.00 84.19 397 ASN A O 1
ATOM 3269 N N . ILE A 1 398 ? -23.767 -8.489 17.612 1.00 85.69 398 ILE A N 1
ATOM 3270 C CA . ILE A 1 398 ? -24.562 -9.007 18.725 1.00 85.69 398 ILE A CA 1
ATOM 3271 C C . ILE A 1 398 ? -25.796 -8.117 18.880 1.00 85.69 398 ILE A C 1
ATOM 3273 O O . ILE A 1 398 ? -25.674 -6.912 19.090 1.00 85.69 398 ILE A O 1
ATOM 3277 N N . SER A 1 399 ? -26.982 -8.705 18.757 1.00 87.38 399 SER A N 1
ATOM 3278 C CA . SER A 1 399 ? -28.256 -8.008 18.979 1.00 87.38 399 SER A CA 1
ATOM 3279 C C . SER A 1 399 ? -28.727 -8.183 20.417 1.00 87.38 399 SER A C 1
ATOM 3281 O O . SER A 1 399 ? -28.339 -9.150 21.077 1.00 87.38 399 SER A O 1
ATOM 3283 N N . CYS A 1 400 ? -29.553 -7.256 20.901 1.00 85.44 400 CYS A N 1
ATOM 3284 C CA . CYS A 1 400 ? -30.156 -7.344 22.225 1.00 85.44 400 CYS A CA 1
ATOM 3285 C C . CYS A 1 400 ? -30.837 -8.715 22.443 1.00 85.44 400 CYS A C 1
ATOM 3287 O O . CYS A 1 400 ? -31.585 -9.159 21.575 1.00 85.44 400 CYS A O 1
ATOM 3289 N N . PRO A 1 401 ? -30.621 -9.385 23.592 1.00 81.75 401 PRO A N 1
ATOM 3290 C CA . PRO A 1 401 ? -31.207 -10.698 23.876 1.00 81.75 401 PRO A CA 1
ATOM 3291 C C . PRO A 1 401 ? -32.719 -10.677 24.169 1.00 81.75 401 PRO A C 1
ATOM 3293 O O . PRO A 1 401 ? -33.295 -11.727 24.438 1.00 81.75 401 PRO A O 1
ATOM 3296 N N . LEU A 1 402 ? -33.369 -9.508 24.165 1.00 79.88 402 LEU A N 1
ATOM 3297 C CA . LEU A 1 402 ? -34.817 -9.382 24.355 1.00 79.88 402 LEU A CA 1
ATOM 3298 C C . LEU A 1 402 ? -35.539 -9.487 23.008 1.00 79.88 402 LEU A C 1
ATOM 3300 O O . LEU A 1 402 ? -35.223 -8.738 22.090 1.00 79.88 402 LEU A O 1
ATOM 3304 N N . ASP A 1 403 ? -36.545 -10.362 22.917 1.00 70.06 403 ASP A N 1
ATOM 3305 C CA . ASP A 1 403 ? -37.234 -10.714 21.660 1.00 70.06 403 ASP A CA 1
ATOM 3306 C C . ASP A 1 403 ? -37.832 -9.514 20.894 1.00 70.06 403 ASP A C 1
ATOM 3308 O O . ASP A 1 403 ? -37.857 -9.519 19.664 1.00 70.06 403 ASP A O 1
ATOM 3312 N N . ASP A 1 404 ? -38.268 -8.467 21.601 1.00 72.81 404 ASP A N 1
ATOM 3313 C CA . ASP A 1 404 ? -38.847 -7.250 21.007 1.00 72.81 404 ASP A CA 1
ATOM 3314 C C . ASP A 1 404 ? -37.797 -6.165 20.683 1.00 72.81 404 ASP A C 1
ATOM 3316 O O . ASP A 1 404 ? -38.146 -5.038 20.317 1.00 72.81 404 ASP A O 1
ATOM 3320 N N . CYS A 1 405 ? -36.505 -6.479 20.817 1.00 78.94 405 CYS A N 1
ATOM 3321 C CA . CYS A 1 405 ? -35.407 -5.563 20.544 1.00 78.94 405 CYS A CA 1
ATOM 3322 C C . CYS A 1 405 ? -34.407 -6.142 19.545 1.00 78.94 405 CYS A C 1
ATOM 3324 O O . CYS A 1 405 ? -33.905 -7.252 19.689 1.00 78.94 405 CYS A O 1
ATOM 3326 N N . HIS A 1 406 ? -34.066 -5.350 18.532 1.00 78.69 406 HIS A N 1
ATOM 3327 C CA . HIS A 1 406 ? -33.071 -5.712 17.518 1.00 78.69 406 HIS A CA 1
ATOM 3328 C C . HIS A 1 406 ? -31.908 -4.718 17.465 1.00 78.69 406 HIS A C 1
ATOM 3330 O O . HIS A 1 406 ? -31.172 -4.678 16.480 1.00 78.69 406 HIS A O 1
ATOM 3336 N N . GLU A 1 407 ? -31.743 -3.910 18.513 1.00 84.62 407 GLU A N 1
ATOM 3337 C CA . GLU A 1 407 ? -30.616 -2.987 18.610 1.00 84.62 407 GLU A CA 1
ATOM 3338 C C . GLU A 1 407 ? -29.301 -3.761 18.745 1.00 84.62 407 GLU A C 1
ATOM 3340 O O . GLU A 1 407 ? -29.216 -4.762 19.465 1.00 84.62 407 GLU A O 1
ATOM 3345 N N . ILE A 1 408 ? -28.281 -3.302 18.017 1.00 85.50 408 ILE A N 1
ATOM 3346 C CA . ILE A 1 408 ? -26.950 -3.914 17.988 1.00 85.50 408 ILE A CA 1
ATOM 3347 C C . ILE A 1 408 ? -26.115 -3.316 19.118 1.00 85.50 408 ILE A C 1
ATOM 3349 O O . ILE A 1 408 ? -26.002 -2.093 19.235 1.00 85.50 408 ILE A O 1
ATOM 3353 N N . LEU A 1 409 ? -25.504 -4.183 19.923 1.00 85.50 409 LEU A N 1
ATOM 3354 C CA . LEU A 1 409 ? -24.618 -3.788 21.010 1.00 85.50 409 LEU A CA 1
ATOM 3355 C C . LEU A 1 409 ? -23.375 -3.092 20.443 1.00 85.50 409 LEU A C 1
ATOM 3357 O O . LEU A 1 409 ? -22.738 -3.573 19.505 1.00 85.50 409 LEU A O 1
ATOM 3361 N N . ARG A 1 410 ? -23.013 -1.951 21.031 1.00 85.38 410 ARG A N 1
ATOM 3362 C CA . ARG A 1 410 ? -21.777 -1.229 20.710 1.00 85.38 410 ARG A CA 1
ATOM 3363 C C . ARG A 1 410 ? -20.602 -1.840 21.465 1.00 85.38 410 ARG A C 1
ATOM 3365 O O . ARG A 1 410 ? -20.776 -2.537 22.456 1.00 85.38 410 ARG A O 1
ATOM 3372 N N . GLU A 1 411 ? -19.382 -1.497 21.058 1.00 84.44 411 GLU A N 1
ATOM 3373 C CA . GLU A 1 411 ? -18.156 -1.940 21.741 1.00 84.44 411 GLU A CA 1
ATOM 3374 C C . GLU A 1 411 ? -18.170 -1.631 23.247 1.00 84.44 411 GLU A C 1
ATOM 3376 O O . GLU A 1 411 ? -17.797 -2.486 24.044 1.00 84.44 411 GLU A O 1
ATOM 3381 N N . ARG A 1 412 ? -18.673 -0.449 23.643 1.00 85.44 412 ARG A N 1
ATOM 3382 C CA . ARG A 1 412 ? -18.842 -0.082 25.060 1.00 85.44 412 ARG A CA 1
ATOM 3383 C C . ARG A 1 412 ? -19.743 -1.074 25.797 1.00 85.44 412 ARG A C 1
ATOM 3385 O O . ARG A 1 412 ? -19.429 -1.447 26.918 1.00 85.44 412 ARG A O 1
ATOM 3392 N N . ASP A 1 413 ? -20.839 -1.476 25.158 1.00 86.19 413 ASP A N 1
ATOM 3393 C CA . ASP A 1 413 ? -21.850 -2.345 25.750 1.00 86.19 413 ASP A CA 1
ATOM 3394 C C . ASP A 1 413 ? -21.245 -3.742 25.931 1.00 86.19 413 ASP A C 1
ATOM 3396 O O . ASP A 1 413 ? -21.278 -4.317 27.013 1.00 86.19 413 ASP A O 1
ATOM 3400 N N . VAL A 1 414 ? -20.563 -4.252 24.900 1.00 85.94 414 VAL A N 1
ATOM 3401 C CA . VAL A 1 414 ? -19.848 -5.533 24.980 1.00 85.94 414 VAL A CA 1
ATOM 3402 C C . VAL A 1 414 ? -18.766 -5.495 26.063 1.00 85.94 414 VAL A C 1
ATOM 3404 O O . VAL A 1 414 ? -18.660 -6.449 26.826 1.00 85.94 414 VAL A O 1
ATOM 3407 N N . LYS A 1 415 ? -18.001 -4.402 26.185 1.00 87.88 415 LYS A N 1
ATOM 3408 C CA . LYS A 1 415 ? -16.966 -4.240 27.221 1.00 87.88 415 LYS A CA 1
ATOM 3409 C C . LYS A 1 415 ? -17.538 -4.211 28.636 1.00 87.88 415 LYS A C 1
ATOM 3411 O O . LYS A 1 415 ? -16.910 -4.728 29.553 1.00 87.88 415 LYS A O 1
ATOM 3416 N N . GLU A 1 416 ? -18.712 -3.612 28.808 1.00 86.31 416 GLU A N 1
ATOM 3417 C CA . GLU A 1 416 ? -19.371 -3.501 30.108 1.00 86.31 416 GLU A CA 1
ATOM 3418 C C . GLU A 1 416 ? -19.863 -4.862 30.616 1.00 86.31 416 GLU A C 1
ATOM 3420 O O . GLU A 1 416 ? -19.770 -5.145 31.808 1.00 86.31 416 GLU A O 1
ATOM 3425 N N . PHE A 1 417 ? -20.362 -5.725 29.725 1.00 86.12 417 PHE A N 1
ATOM 3426 C CA . PHE A 1 417 ? -20.974 -7.004 30.105 1.00 86.12 417 PHE A CA 1
ATOM 3427 C C . PHE A 1 417 ? -20.057 -8.226 29.940 1.00 86.12 417 PHE A C 1
ATOM 3429 O O . PHE A 1 417 ? -20.269 -9.237 30.613 1.00 86.12 417 PHE A O 1
ATOM 3436 N N . ALA A 1 418 ? -19.055 -8.172 29.062 1.00 87.25 418 ALA A N 1
ATOM 3437 C CA . ALA A 1 418 ? -18.139 -9.282 28.817 1.00 87.25 418 ALA A CA 1
ATOM 3438 C C . ALA A 1 418 ? -16.978 -9.322 29.823 1.00 87.25 418 ALA A C 1
ATOM 3440 O O . ALA A 1 418 ? -16.552 -8.307 30.370 1.00 87.25 418 ALA A O 1
ATOM 3441 N N . THR A 1 419 ? -16.410 -10.512 30.029 1.00 88.62 419 THR A N 1
ATOM 3442 C CA . THR A 1 419 ? -15.113 -10.647 30.707 1.00 88.62 419 THR A CA 1
ATOM 3443 C C . THR A 1 419 ? -13.979 -10.176 29.794 1.00 88.62 419 THR A C 1
ATOM 3445 O O . THR A 1 419 ? -14.126 -10.167 28.571 1.00 88.62 419 THR A O 1
ATOM 3448 N N . GLU A 1 420 ? -12.821 -9.840 30.368 1.00 86.12 420 GLU A N 1
ATOM 3449 C CA . GLU A 1 420 ? -11.646 -9.366 29.617 1.00 86.12 420 GLU A CA 1
ATOM 3450 C C . GLU A 1 420 ? -11.222 -10.337 28.494 1.00 86.12 420 GLU A C 1
ATOM 3452 O O . GLU A 1 420 ? -10.952 -9.914 27.368 1.00 86.12 420 GLU A O 1
ATOM 3457 N N . ASP A 1 421 ? -11.272 -11.648 28.752 1.00 85.69 421 ASP A N 1
ATOM 3458 C CA . ASP A 1 421 ? -10.972 -12.688 27.757 1.00 85.69 421 ASP A CA 1
ATOM 3459 C C . ASP A 1 421 ? -11.964 -12.690 26.580 1.00 85.69 421 ASP A C 1
ATOM 3461 O O . ASP A 1 421 ? -11.573 -12.809 25.413 1.00 85.69 421 ASP A O 1
ATOM 3465 N N . VAL A 1 422 ? -13.263 -12.557 26.873 1.00 87.25 422 VAL A N 1
ATOM 3466 C CA . VAL A 1 422 ? -14.328 -12.534 25.858 1.00 87.25 422 VAL A CA 1
ATOM 3467 C C . VAL A 1 422 ? -14.264 -11.234 25.058 1.00 87.25 422 VAL A C 1
ATOM 3469 O O . VAL A 1 422 ? -14.389 -11.266 23.832 1.00 87.25 422 VAL A O 1
ATOM 3472 N N . PHE A 1 423 ? -13.994 -10.108 25.721 1.00 89.06 423 PHE A N 1
ATOM 3473 C CA . PHE A 1 423 ? -13.826 -8.812 25.071 1.00 89.06 423 PHE A CA 1
ATOM 3474 C C . PHE A 1 423 ? -12.603 -8.789 24.143 1.00 89.06 423 PHE A C 1
ATOM 3476 O O . PHE A 1 423 ? -12.725 -8.407 22.983 1.00 89.06 423 PHE A O 1
ATOM 3483 N N . THR A 1 424 ? -11.458 -9.323 24.578 1.00 86.44 424 THR A N 1
ATOM 3484 C CA . THR A 1 424 ? -10.258 -9.450 23.727 1.00 86.44 424 THR A CA 1
ATOM 3485 C C . THR A 1 424 ? -10.551 -10.273 22.464 1.00 86.44 424 THR A C 1
ATOM 3487 O O . THR A 1 424 ? -10.064 -9.989 21.365 1.00 86.44 424 THR A O 1
ATOM 3490 N N . LYS A 1 425 ? -11.380 -11.317 22.594 1.00 86.00 425 LYS A N 1
ATOM 3491 C CA . LYS A 1 425 ? -11.826 -12.130 21.456 1.00 86.00 425 LYS A CA 1
ATOM 3492 C C . LYS A 1 425 ? -12.757 -11.343 20.529 1.00 86.00 425 LYS A C 1
ATOM 3494 O O . LYS A 1 425 ? -12.594 -11.438 19.312 1.00 86.00 425 LYS A O 1
ATOM 34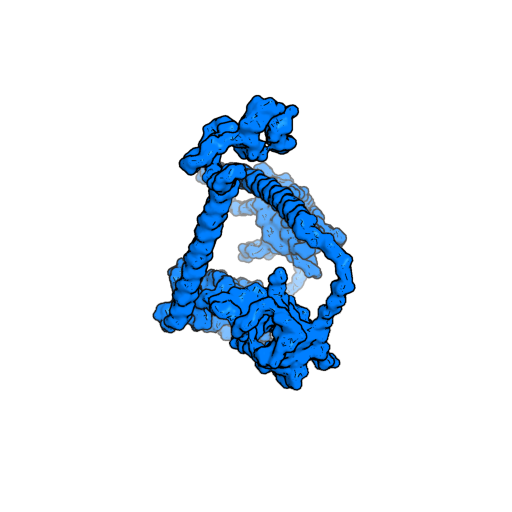99 N N . TYR A 1 426 ? -13.683 -10.560 21.083 1.00 87.62 426 TYR A N 1
ATOM 3500 C CA . TYR A 1 426 ? -14.547 -9.647 20.331 1.00 87.62 426 TYR A CA 1
ATOM 3501 C C . TYR A 1 426 ? -13.734 -8.624 19.530 1.00 87.62 426 TYR A C 1
ATOM 3503 O O . TYR A 1 426 ? -13.923 -8.524 18.319 1.00 87.62 426 TYR A O 1
ATOM 3511 N N . GLU A 1 427 ? -12.769 -7.942 20.155 1.00 87.88 427 GLU A N 1
ATOM 3512 C CA . GLU A 1 427 ? -11.882 -6.984 19.479 1.00 87.88 427 GLU A CA 1
ATOM 3513 C C . GLU A 1 427 ? -11.135 -7.640 18.319 1.00 87.88 427 GLU A C 1
ATOM 3515 O O . GLU A 1 427 ? -11.087 -7.117 17.203 1.00 87.88 427 GLU A O 1
ATOM 3520 N N . ARG A 1 428 ? -10.600 -8.843 18.546 1.00 85.19 428 ARG A N 1
ATOM 3521 C CA . ARG A 1 428 ? -9.918 -9.598 17.497 1.00 85.19 428 ARG A CA 1
ATOM 3522 C C . ARG A 1 428 ? -10.852 -9.944 16.339 1.00 85.19 428 ARG A C 1
ATOM 3524 O O . ARG A 1 428 ? -10.440 -9.838 15.186 1.00 85.19 428 ARG A O 1
ATOM 3531 N N . LEU A 1 429 ? -12.087 -10.360 16.613 1.00 85.06 429 LEU A N 1
ATOM 3532 C CA . LEU A 1 429 ? -13.074 -10.651 15.570 1.00 85.06 429 LEU A CA 1
ATOM 3533 C C . LEU A 1 429 ? -13.486 -9.383 14.808 1.00 85.06 429 LEU A C 1
ATOM 3535 O O . LEU A 1 429 ? -13.564 -9.428 13.582 1.00 85.06 429 LEU A O 1
ATOM 3539 N N . MET A 1 430 ? -13.655 -8.253 15.499 1.00 86.56 430 MET A N 1
ATOM 3540 C CA . MET A 1 430 ? -13.925 -6.939 14.901 1.00 86.56 430 MET A CA 1
ATOM 3541 C C . MET A 1 430 ? -12.805 -6.498 13.956 1.00 86.56 430 MET A C 1
ATOM 3543 O O . MET A 1 430 ? -13.067 -6.148 12.803 1.00 86.56 430 MET A O 1
ATOM 3547 N N . ILE A 1 431 ? -11.548 -6.575 14.406 1.00 85.69 431 ILE A N 1
ATOM 3548 C CA . ILE A 1 431 ? -10.374 -6.290 13.570 1.00 85.69 431 ILE A CA 1
ATOM 3549 C C . ILE A 1 431 ? -10.349 -7.242 12.377 1.00 85.69 431 ILE A C 1
ATOM 3551 O O . ILE A 1 431 ? -10.150 -6.809 11.241 1.00 85.69 431 ILE A O 1
ATOM 3555 N N . ASN A 1 432 ? -10.597 -8.533 12.612 1.00 86.31 432 ASN A N 1
ATOM 3556 C CA . ASN A 1 432 ? -10.585 -9.512 11.540 1.00 86.31 432 ASN A CA 1
ATOM 3557 C C . ASN A 1 432 ? -11.654 -9.206 10.480 1.00 86.31 432 ASN A C 1
ATOM 3559 O O . ASN A 1 432 ? -11.394 -9.306 9.280 1.00 86.31 432 ASN A O 1
ATOM 3563 N N . PHE A 1 433 ? -12.849 -8.806 10.911 1.00 85.56 433 PHE A N 1
ATOM 3564 C CA . PHE A 1 433 ? -13.933 -8.401 10.028 1.00 85.56 433 PHE A CA 1
ATOM 3565 C C . PHE A 1 433 ? -13.577 -7.149 9.232 1.00 85.56 433 PHE A C 1
ATOM 3567 O O . PHE A 1 433 ? -13.729 -7.161 8.012 1.00 85.56 433 PHE A O 1
ATOM 3574 N N . ALA A 1 434 ? -13.044 -6.113 9.887 1.00 85.69 434 ALA A N 1
ATOM 3575 C CA . ALA A 1 434 ? -12.625 -4.875 9.235 1.00 85.69 434 ALA A CA 1
ATOM 3576 C C . ALA A 1 434 ? -11.546 -5.126 8.169 1.00 85.69 434 ALA A C 1
ATOM 3578 O O . ALA A 1 434 ? -11.667 -4.652 7.041 1.00 85.69 434 ALA A O 1
ATOM 3579 N N . LEU A 1 435 ? -10.535 -5.938 8.489 1.00 87.25 435 LEU A N 1
ATOM 3580 C CA . LEU A 1 435 ? -9.495 -6.332 7.537 1.00 87.25 435 LEU A CA 1
ATOM 3581 C C . LEU A 1 435 ? -10.061 -7.162 6.377 1.00 87.25 435 LEU A C 1
ATOM 3583 O O . LEU A 1 435 ? -9.645 -6.977 5.240 1.00 87.25 435 LEU A O 1
ATOM 3587 N N . SER A 1 436 ? -11.058 -8.017 6.628 1.00 85.12 436 SER A N 1
ATOM 3588 C CA . SER A 1 436 ? -11.728 -8.801 5.574 1.00 85.12 436 SER A CA 1
ATOM 3589 C C . SER A 1 436 ? -12.515 -7.944 4.578 1.00 85.12 436 SER A C 1
ATOM 3591 O O . SER A 1 436 ? -12.826 -8.422 3.491 1.00 85.12 436 SER A O 1
ATOM 3593 N N . GLN A 1 437 ? -12.852 -6.696 4.926 1.00 84.56 437 GLN A N 1
ATOM 3594 C CA . GLN A 1 437 ? -13.496 -5.767 3.992 1.00 84.56 437 GLN A CA 1
ATOM 3595 C C . GLN A 1 437 ? -12.513 -5.188 2.967 1.00 84.56 437 GLN A C 1
ATOM 3597 O O . GLN A 1 437 ? -12.941 -4.622 1.962 1.00 84.56 437 GLN A O 1
ATOM 3602 N N . ILE A 1 438 ? -11.202 -5.304 3.202 1.00 85.75 438 ILE A N 1
ATOM 3603 C CA . ILE A 1 438 ? -10.176 -4.811 2.286 1.00 85.75 438 ILE A CA 1
ATOM 3604 C C . ILE A 1 438 ? -10.028 -5.824 1.138 1.00 85.75 438 ILE A C 1
ATOM 3606 O O . ILE A 1 438 ? -9.590 -6.946 1.383 1.00 85.75 438 ILE A O 1
ATOM 3610 N N . PRO A 1 439 ? -10.305 -5.458 -0.131 1.00 82.50 439 PRO A N 1
ATOM 3611 C CA . PRO A 1 439 ? -10.312 -6.418 -1.243 1.00 82.50 439 PRO A CA 1
ATOM 3612 C C . PRO A 1 439 ? -8.968 -7.109 -1.508 1.00 82.50 439 PRO A C 1
ATOM 3614 O O . PRO A 1 439 ? -8.924 -8.192 -2.085 1.00 82.50 439 PRO A O 1
ATOM 3617 N N . THR A 1 440 ? -7.860 -6.469 -1.134 1.00 85.88 440 THR A N 1
ATOM 3618 C CA . THR A 1 440 ? -6.508 -7.016 -1.291 1.00 85.88 440 THR A CA 1
ATOM 3619 C C . THR A 1 440 ? -6.065 -7.861 -0.107 1.00 85.88 440 THR A C 1
ATOM 3621 O O . THR A 1 440 ? -5.049 -8.543 -0.215 1.00 85.88 440 THR A O 1
ATOM 3624 N N . PHE A 1 441 ? -6.769 -7.804 1.020 1.00 90.19 441 PHE A N 1
ATOM 3625 C CA . PHE A 1 441 ? -6.367 -8.494 2.233 1.00 90.19 441 PHE A CA 1
ATOM 3626 C C . PHE A 1 441 ? -6.879 -9.929 2.220 1.00 90.19 441 PHE A C 1
ATOM 3628 O O . PHE A 1 441 ? -8.041 -10.192 1.920 1.00 90.19 441 PHE A O 1
ATOM 3635 N N . GLN A 1 442 ? -6.016 -10.874 2.581 1.00 89.44 442 GLN A N 1
ATOM 3636 C CA . GLN A 1 442 ? -6.370 -12.283 2.592 1.00 89.44 442 GLN A CA 1
ATOM 3637 C C . GLN A 1 442 ? -5.866 -12.966 3.867 1.00 89.44 442 GLN A C 1
ATOM 3639 O O . GLN A 1 442 ? -4.685 -12.890 4.225 1.00 89.44 442 GLN A O 1
ATOM 3644 N N . TRP A 1 443 ? -6.772 -13.685 4.533 1.00 90.44 443 TRP A N 1
ATOM 3645 C CA . TRP A 1 443 ? -6.451 -14.516 5.692 1.00 90.44 443 TRP A CA 1
ATOM 3646 C C . TRP A 1 443 ? -5.674 -15.765 5.297 1.00 90.44 443 TRP A C 1
ATOM 3648 O O . TRP A 1 443 ? -5.923 -16.381 4.255 1.00 90.44 443 TRP A O 1
ATOM 3658 N N . CYS A 1 444 ? -4.745 -16.169 6.161 1.00 91.31 444 CYS A N 1
ATOM 3659 C CA . CYS A 1 444 ? -4.091 -17.458 6.038 1.00 91.31 444 CYS A CA 1
ATOM 3660 C C . CYS A 1 444 ? -5.109 -18.589 6.249 1.00 91.31 444 CYS A C 1
ATOM 3662 O O . CYS A 1 444 ? -5.847 -18.596 7.228 1.00 91.31 444 CYS A O 1
ATOM 3664 N N . LEU A 1 445 ? -5.112 -19.579 5.353 1.00 87.56 445 LEU A N 1
ATOM 3665 C CA . LEU A 1 445 ? -6.000 -20.746 5.450 1.00 87.56 445 LEU A CA 1
ATOM 3666 C C . LEU A 1 445 ? -5.507 -21.809 6.441 1.00 87.56 445 LEU A C 1
ATOM 3668 O O . LEU A 1 445 ? -6.170 -22.820 6.653 1.00 87.56 445 LEU A O 1
ATOM 3672 N N . ASN A 1 446 ? -4.326 -21.623 7.032 1.00 86.81 446 ASN A N 1
ATOM 3673 C CA . ASN A 1 446 ? -3.846 -22.512 8.078 1.00 86.81 446 ASN A CA 1
ATOM 3674 C C . ASN A 1 446 ? -4.578 -22.180 9.384 1.00 86.81 446 ASN A C 1
ATOM 3676 O O . ASN A 1 446 ? -4.396 -21.097 9.931 1.00 86.81 446 ASN A O 1
ATOM 3680 N N . THR A 1 447 ? -5.343 -23.134 9.914 1.00 83.06 447 THR A N 1
ATOM 3681 C CA . THR A 1 447 ? -6.132 -22.983 11.150 1.00 83.06 447 THR A CA 1
ATOM 3682 C C . THR A 1 447 ? -5.287 -22.613 12.369 1.00 83.06 447 THR A C 1
ATOM 3684 O O . THR A 1 447 ? -5.786 -21.988 13.299 1.00 83.06 447 THR A O 1
ATOM 3687 N N . ASN A 1 448 ? -3.997 -22.959 12.359 1.00 85.44 448 ASN A N 1
ATOM 3688 C CA . ASN A 1 448 ? -3.060 -22.628 13.434 1.00 85.44 448 ASN A CA 1
ATOM 3689 C C . ASN A 1 448 ? -2.371 -21.267 13.219 1.00 85.44 448 ASN A C 1
ATOM 3691 O O . ASN A 1 448 ? -1.601 -20.821 14.067 1.00 85.44 448 ASN A O 1
ATOM 3695 N N . CYS A 1 449 ? -2.612 -20.608 12.083 1.00 81.94 449 CYS A N 1
ATOM 3696 C CA . CYS A 1 449 ? -2.029 -19.326 11.712 1.00 81.94 449 CYS A CA 1
ATOM 3697 C C . CYS A 1 449 ? -3.139 -18.276 11.602 1.00 81.94 449 CYS A C 1
ATOM 3699 O O . CYS A 1 449 ? -3.72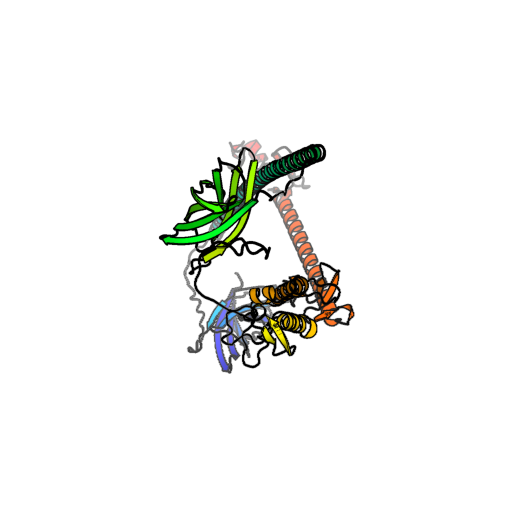2 -18.072 10.545 1.00 81.94 449 CYS A O 1
ATOM 3701 N N . GLY A 1 450 ? -3.407 -17.566 12.698 1.00 82.62 450 GLY A N 1
ATOM 3702 C CA . GLY A 1 450 ? -4.372 -16.460 12.732 1.00 82.62 450 GLY A CA 1
ATOM 3703 C C . GLY A 1 450 ? -3.861 -15.156 12.107 1.00 82.62 450 GLY A C 1
ATOM 3704 O O . GLY A 1 450 ? -4.235 -14.087 12.580 1.00 82.62 450 GLY A O 1
ATOM 3705 N N . SER A 1 451 ? -2.960 -15.235 11.125 1.00 88.50 451 SER A N 1
ATOM 3706 C CA . SER A 1 451 ? -2.369 -14.084 10.437 1.00 88.50 451 SER A CA 1
ATOM 3707 C C . SER A 1 451 ? -3.067 -13.838 9.101 1.00 88.50 451 SER A C 1
ATOM 3709 O O . SER A 1 451 ? -3.510 -14.776 8.437 1.00 88.50 451 SER A O 1
ATOM 3711 N N . GLY A 1 452 ? -3.104 -12.583 8.670 1.00 90.00 452 GLY A N 1
ATOM 3712 C CA . GLY A 1 452 ? -3.512 -12.197 7.323 1.00 90.00 452 GLY A CA 1
ATOM 3713 C C . GLY A 1 452 ? -2.510 -11.218 6.726 1.00 90.00 452 GLY A C 1
ATOM 3714 O O . GLY A 1 452 ? -1.644 -10.694 7.433 1.00 90.00 452 GLY A O 1
ATOM 3715 N N . GLN A 1 453 ? -2.576 -11.032 5.414 1.00 91.56 453 GLN A N 1
ATOM 3716 C CA . GLN A 1 453 ? -1.664 -10.145 4.703 1.00 91.56 453 GLN A CA 1
ATOM 3717 C C . GLN A 1 453 ? -2.319 -9.530 3.476 1.00 91.56 453 GLN A C 1
ATOM 3719 O O . GLN A 1 453 ? -3.200 -10.133 2.860 1.00 91.56 453 GLN A O 1
ATOM 3724 N N . ASP A 1 454 ? -1.803 -8.370 3.084 1.00 89.94 454 ASP A N 1
ATOM 3725 C CA . ASP A 1 454 ? -2.138 -7.759 1.808 1.00 89.94 454 ASP A CA 1
ATOM 3726 C C . ASP A 1 454 ? -1.499 -8.517 0.642 1.00 89.94 454 ASP A C 1
ATOM 3728 O O . ASP A 1 454 ? -0.310 -8.850 0.634 1.00 89.94 454 ASP A O 1
ATOM 3732 N N . HIS A 1 455 ? -2.311 -8.747 -0.381 1.00 87.00 455 HIS A N 1
ATOM 3733 C CA . HIS A 1 455 ? -1.957 -9.382 -1.637 1.00 87.00 455 HIS A CA 1
ATOM 3734 C C . HIS A 1 455 ? -2.384 -8.486 -2.807 1.00 87.00 455 HIS A C 1
ATOM 3736 O O . HIS A 1 455 ? -3.318 -8.782 -3.549 1.00 87.00 455 HIS A O 1
ATOM 3742 N N . TYR A 1 456 ? -1.675 -7.364 -2.983 1.00 80.00 456 TYR A N 1
ATOM 3743 C CA . TYR A 1 456 ? -1.983 -6.329 -3.989 1.00 80.00 456 TYR A CA 1
ATOM 3744 C C . TYR A 1 456 ? -2.045 -6.839 -5.434 1.00 80.00 456 TYR A C 1
ATOM 3746 O O . TYR A 1 456 ? -2.677 -6.231 -6.291 1.00 80.00 456 TYR A O 1
ATOM 3754 N N . GLN A 1 457 ? -1.370 -7.951 -5.718 1.00 75.06 457 GLN A N 1
ATOM 3755 C CA . GLN A 1 457 ? -1.346 -8.559 -7.046 1.00 75.06 457 GLN A CA 1
ATOM 3756 C C . GLN A 1 457 ? -2.648 -9.318 -7.363 1.00 75.06 457 GLN A C 1
ATOM 3758 O O . GLN A 1 457 ? -2.894 -9.632 -8.529 1.00 75.06 457 GLN A O 1
ATOM 3763 N N . GLY A 1 458 ? -3.482 -9.589 -6.351 1.00 71.50 458 GLY A N 1
ATOM 3764 C CA . GLY A 1 458 ? -4.820 -10.156 -6.491 1.00 71.50 458 GLY A CA 1
ATOM 3765 C C . GLY A 1 458 ? -4.855 -11.438 -7.324 1.00 71.50 458 GLY A C 1
ATOM 3766 O O . GLY A 1 458 ? -3.975 -12.298 -7.234 1.00 71.50 458 GLY A O 1
ATOM 3767 N N . GLU A 1 459 ? -5.867 -11.542 -8.183 1.00 68.25 459 GLU A N 1
ATOM 3768 C CA . GLU A 1 459 ? -6.096 -12.694 -9.064 1.00 68.25 459 GLU A CA 1
ATOM 3769 C C . GLU A 1 459 ? -4.983 -12.907 -10.108 1.00 68.25 459 GLU A C 1
ATOM 3771 O O . GLU A 1 459 ? -4.786 -14.028 -10.587 1.00 68.25 459 GLU A O 1
ATOM 3776 N N . ASN A 1 460 ? -4.199 -11.868 -10.430 1.00 71.94 460 ASN A N 1
ATOM 3777 C CA . ASN A 1 460 ? -3.092 -11.972 -11.388 1.00 71.94 460 ASN A CA 1
ATOM 3778 C C . ASN A 1 460 ? -1.962 -12.867 -10.861 1.00 71.94 460 ASN A C 1
ATOM 3780 O O . ASN A 1 460 ? -1.278 -13.540 -11.639 1.00 71.94 460 ASN A O 1
ATOM 3784 N N . VAL A 1 461 ? -1.795 -12.922 -9.537 1.00 80.62 461 VAL A N 1
ATOM 3785 C CA . VAL A 1 461 ? -0.873 -13.833 -8.853 1.00 80.62 461 VAL A CA 1
ATOM 3786 C C . VAL A 1 461 ? -1.699 -14.701 -7.905 1.00 80.62 461 VAL A C 1
ATOM 3788 O O . VAL A 1 461 ? -1.801 -14.414 -6.722 1.00 80.62 461 VAL A O 1
ATOM 3791 N N . PRO A 1 462 ? -2.311 -15.788 -8.397 1.00 83.38 462 PRO A N 1
ATOM 3792 C CA . PRO A 1 462 ? -3.355 -16.508 -7.675 1.00 83.38 462 PRO A CA 1
ATOM 3793 C C . PRO A 1 462 ? -2.840 -17.271 -6.454 1.00 83.38 462 PRO A C 1
ATOM 3795 O O . PRO A 1 462 ? -3.652 -17.784 -5.691 1.00 83.38 462 PRO A O 1
ATOM 3798 N N . ILE A 1 463 ? -1.522 -17.409 -6.288 1.00 87.75 463 ILE A N 1
ATOM 3799 C CA . ILE A 1 463 ? -0.912 -18.133 -5.174 1.00 87.75 463 ILE A CA 1
ATOM 3800 C C . ILE A 1 463 ? -0.304 -17.131 -4.204 1.00 87.75 463 ILE A C 1
ATOM 3802 O O . ILE A 1 463 ? 0.672 -16.457 -4.533 1.00 87.75 463 ILE A O 1
ATOM 3806 N N . MET A 1 464 ? -0.849 -17.096 -2.994 1.00 89.75 464 MET A N 1
ATOM 3807 C CA . MET A 1 464 ? -0.316 -16.325 -1.881 1.00 89.75 464 MET A CA 1
ATOM 3808 C C . MET A 1 464 ? 0.466 -17.248 -0.944 1.00 89.75 464 MET A C 1
ATOM 3810 O O . MET A 1 464 ? 0.074 -18.388 -0.690 1.00 89.75 464 MET A O 1
ATOM 3814 N N . THR A 1 465 ? 1.606 -16.762 -0.457 1.00 90.94 465 THR A N 1
ATOM 3815 C CA . THR A 1 465 ? 2.407 -17.431 0.573 1.00 90.94 465 THR A CA 1
ATOM 3816 C C . THR A 1 465 ? 2.297 -16.617 1.850 1.00 90.94 465 THR A C 1
ATOM 3818 O O . THR A 1 465 ? 2.626 -15.434 1.837 1.00 90.94 465 THR A O 1
ATOM 3821 N N . CYS A 1 466 ? 1.840 -17.244 2.931 1.00 92.44 466 CYS A N 1
ATOM 3822 C CA . CYS A 1 466 ? 1.702 -16.582 4.219 1.00 92.44 466 CYS A CA 1
ATOM 3823 C C . CYS A 1 466 ? 3.074 -16.143 4.763 1.00 92.44 466 CYS A C 1
ATOM 3825 O O . CYS A 1 466 ? 3.957 -16.981 4.941 1.00 92.44 466 CYS A O 1
ATOM 3827 N N . ASN A 1 467 ? 3.233 -14.864 5.101 1.00 91.94 467 ASN A N 1
ATOM 3828 C CA . ASN A 1 467 ? 4.473 -14.290 5.633 1.00 91.94 467 ASN A CA 1
ATOM 3829 C C . ASN A 1 467 ? 4.816 -14.802 7.042 1.00 91.94 467 ASN A C 1
ATOM 3831 O O . ASN A 1 467 ? 5.982 -14.807 7.422 1.00 91.94 467 ASN A O 1
ATOM 3835 N N . ALA A 1 468 ? 3.813 -15.238 7.811 1.00 91.50 468 ALA A N 1
ATOM 3836 C CA . ALA A 1 468 ? 4.000 -15.706 9.182 1.00 91.50 468 ALA A CA 1
ATOM 3837 C C . ALA A 1 468 ? 4.362 -17.199 9.261 1.00 91.50 468 ALA A C 1
ATOM 3839 O O . ALA A 1 468 ? 5.286 -17.570 9.978 1.00 91.50 468 ALA A O 1
ATOM 3840 N N . CYS A 1 469 ? 3.642 -18.065 8.534 1.00 92.25 469 CYS A N 1
ATOM 3841 C CA . CYS A 1 469 ? 3.822 -19.523 8.626 1.00 92.25 469 CYS A CA 1
ATOM 3842 C C . CYS A 1 469 ? 4.354 -20.193 7.351 1.00 92.25 469 CYS A C 1
ATOM 3844 O O . CYS A 1 469 ? 4.629 -21.390 7.364 1.00 92.25 469 CYS A O 1
ATOM 3846 N N . GLY A 1 470 ? 4.469 -19.466 6.237 1.00 89.69 470 GLY A N 1
ATOM 3847 C CA . GLY A 1 470 ? 4.939 -20.005 4.958 1.00 89.69 470 G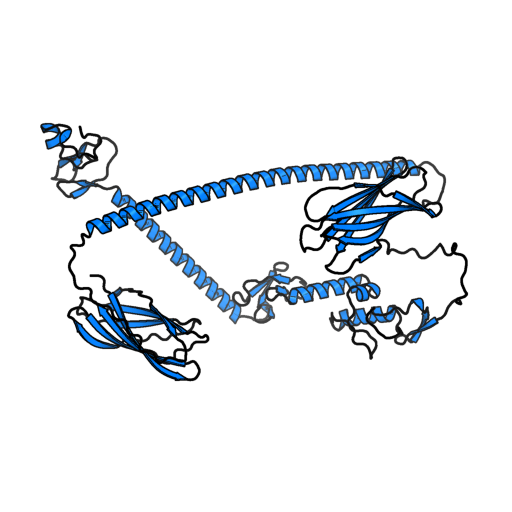LY A CA 1
ATOM 3848 C C . GLY A 1 470 ? 3.928 -20.870 4.196 1.00 89.69 470 GLY A C 1
ATOM 3849 O O . GLY A 1 470 ? 4.247 -21.342 3.103 1.00 89.69 470 GLY A O 1
ATOM 3850 N N . GLN A 1 471 ? 2.714 -21.078 4.722 1.00 89.94 471 GLN A N 1
ATOM 3851 C CA . GLN A 1 471 ? 1.681 -21.856 4.033 1.00 89.94 471 GLN A CA 1
ATOM 3852 C C . GLN A 1 471 ? 1.286 -21.183 2.717 1.00 89.94 471 GLN A C 1
ATOM 3854 O O . GLN A 1 471 ? 1.022 -19.980 2.671 1.00 89.94 471 GLN A O 1
ATOM 3859 N N . LYS A 1 472 ? 1.208 -21.978 1.648 1.00 90.69 472 LYS A N 1
ATOM 3860 C CA . LYS A 1 472 ? 0.775 -21.517 0.327 1.00 90.69 472 LYS A CA 1
ATOM 3861 C C . LYS A 1 472 ? -0.698 -21.819 0.107 1.00 90.69 472 LYS A C 1
ATOM 3863 O O . LYS A 1 472 ? -1.134 -22.953 0.309 1.00 90.69 472 LYS A O 1
ATOM 3868 N N . SER A 1 473 ? -1.430 -20.825 -0.374 1.00 90.06 473 SER A N 1
ATOM 3869 C CA . SER A 1 473 ? -2.869 -20.907 -0.616 1.00 90.06 473 SER A CA 1
ATOM 3870 C C . SER A 1 473 ? -3.224 -20.267 -1.951 1.00 90.06 473 SER A C 1
ATOM 3872 O O . SER A 1 473 ? -2.601 -19.288 -2.364 1.00 90.06 473 SER A O 1
ATOM 3874 N N . CYS A 1 474 ? -4.219 -20.820 -2.638 1.00 89.12 474 CYS A N 1
ATOM 3875 C CA . CYS A 1 474 ? -4.784 -20.190 -3.819 1.00 89.12 474 CYS A CA 1
ATOM 3876 C C . CYS A 1 474 ? -5.843 -19.167 -3.401 1.00 89.12 474 CYS A C 1
ATOM 3878 O O . CYS A 1 474 ? -6.861 -19.547 -2.830 1.00 89.12 474 CYS A O 1
ATOM 3880 N N . VAL A 1 475 ? -5.628 -17.893 -3.726 1.00 86.56 475 VAL A N 1
ATOM 3881 C CA . VAL A 1 475 ? -6.555 -16.789 -3.424 1.00 86.56 475 VAL A CA 1
ATOM 3882 C C . VAL A 1 475 ? -7.828 -16.892 -4.266 1.00 86.56 475 VAL A C 1
ATOM 3884 O O . VAL A 1 475 ? -8.917 -16.673 -3.759 1.00 86.56 475 VAL A O 1
ATOM 3887 N N . VAL A 1 476 ? -7.710 -17.319 -5.528 1.00 84.50 476 VAL A N 1
ATOM 3888 C CA . VAL A 1 476 ? -8.851 -17.440 -6.459 1.00 84.50 476 VAL A CA 1
ATOM 3889 C C . VAL A 1 476 ? -9.843 -18.522 -6.025 1.00 84.50 476 VAL A C 1
ATOM 3891 O O . VAL A 1 476 ? -11.046 -18.367 -6.193 1.00 84.50 476 VAL A O 1
ATOM 3894 N N . HIS A 1 477 ? -9.342 -19.632 -5.480 1.00 82.00 477 HIS A N 1
ATOM 3895 C CA . HIS A 1 477 ? -10.170 -20.783 -5.109 1.00 82.00 477 HIS A CA 1
ATOM 3896 C C . HIS A 1 477 ? -10.380 -20.923 -3.596 1.00 82.00 477 HIS A C 1
ATOM 3898 O O . HIS A 1 477 ? -11.147 -21.783 -3.180 1.00 82.00 477 HIS A O 1
ATOM 3904 N N . GLY A 1 478 ? -9.690 -20.127 -2.775 1.00 85.12 478 GLY A N 1
ATOM 3905 C CA . GLY A 1 478 ? -9.803 -20.182 -1.317 1.00 85.12 478 GLY A CA 1
ATOM 3906 C C . GLY A 1 478 ? -9.363 -21.514 -0.702 1.00 85.12 478 GLY A C 1
ATOM 3907 O O . GLY A 1 478 ? -9.885 -21.896 0.340 1.00 85.12 478 GLY A O 1
ATOM 3908 N N . ILE A 1 479 ? -8.425 -22.231 -1.334 1.00 86.62 479 ILE A N 1
ATOM 3909 C CA . ILE A 1 479 ? -7.942 -23.538 -0.856 1.00 86.62 479 ILE A CA 1
ATOM 3910 C C . ILE A 1 479 ? -6.426 -23.550 -0.632 1.00 86.62 479 ILE A C 1
ATOM 3912 O O . ILE A 1 479 ? -5.685 -22.886 -1.372 1.00 86.62 479 ILE A O 1
ATOM 3916 N N . PRO A 1 480 ? -5.929 -24.325 0.348 1.00 86.62 480 PRO A N 1
ATOM 3917 C CA . PRO A 1 480 ? -4.508 -24.613 0.471 1.00 86.62 480 PRO A CA 1
ATOM 3918 C C . PRO A 1 480 ? -3.958 -25.243 -0.810 1.00 86.62 480 PRO A C 1
ATOM 3920 O O . PRO A 1 480 ? -4.618 -26.036 -1.479 1.00 86.62 480 PRO A O 1
ATOM 3923 N N . ILE A 1 481 ? -2.709 -24.930 -1.153 1.00 84.19 481 ILE A N 1
ATOM 3924 C CA . ILE A 1 481 ? -2.071 -25.518 -2.337 1.00 84.19 481 ILE A CA 1
ATOM 3925 C C . ILE A 1 481 ? -1.875 -27.031 -2.194 1.00 84.19 481 ILE A C 1
ATOM 3927 O O . ILE A 1 481 ? -1.947 -27.748 -3.193 1.00 84.19 481 ILE A O 1
ATOM 3931 N N . SER A 1 482 ? -1.686 -27.511 -0.962 1.00 77.56 482 SER A N 1
ATOM 3932 C CA . SER A 1 482 ? -1.650 -28.941 -0.633 1.00 77.56 482 SER A CA 1
ATOM 3933 C C . SER A 1 482 ? -2.907 -29.689 -1.071 1.00 77.56 482 SER A C 1
ATOM 3935 O O . SER A 1 482 ? -2.825 -30.877 -1.371 1.00 77.56 482 SER A O 1
ATOM 3937 N N . ASP A 1 483 ? -4.038 -28.991 -1.163 1.00 78.56 483 ASP A N 1
ATOM 3938 C CA . ASP A 1 483 ? -5.358 -29.597 -1.322 1.00 78.56 483 ASP A CA 1
ATOM 3939 C C . ASP A 1 483 ? -5.804 -29.629 -2.796 1.00 78.56 483 ASP A C 1
ATOM 3941 O O . ASP A 1 483 ? -6.907 -30.070 -3.107 1.00 78.56 483 ASP A O 1
ATOM 3945 N N . GLY A 1 484 ? -4.924 -29.226 -3.728 1.00 66.12 484 GLY A N 1
ATOM 3946 C CA . GLY A 1 484 ? -5.059 -29.570 -5.149 1.00 66.12 484 GLY A CA 1
ATOM 3947 C C . GLY A 1 484 ? -5.426 -28.433 -6.109 1.00 66.12 484 GLY A C 1
ATOM 3948 O O . GLY A 1 484 ? -6.271 -28.618 -6.981 1.00 66.12 484 GLY A O 1
ATOM 3949 N N . CYS A 1 485 ? -4.752 -27.277 -6.049 1.00 80.19 485 CYS A N 1
ATOM 3950 C CA . CYS A 1 485 ? -4.926 -26.206 -7.048 1.00 80.19 485 CYS A CA 1
ATOM 3951 C C . CYS A 1 485 ? -3.909 -26.275 -8.213 1.00 80.19 485 CYS A C 1
ATOM 3953 O O . CYS A 1 485 ? -3.117 -25.357 -8.445 1.00 80.19 485 CYS A O 1
ATOM 3955 N N . GLU A 1 486 ? -3.908 -27.377 -8.971 1.00 78.88 486 GLU A N 1
ATOM 3956 C CA . GLU A 1 486 ? -2.890 -27.636 -10.006 1.00 78.88 486 GLU A CA 1
ATOM 3957 C C . GLU A 1 486 ? -2.951 -26.646 -11.190 1.00 78.88 486 GLU A C 1
ATOM 3959 O O . GLU A 1 486 ? -1.922 -26.266 -11.751 1.00 78.88 486 GLU A O 1
ATOM 3964 N N . ARG A 1 487 ? -4.151 -26.173 -11.554 1.00 82.62 487 ARG A N 1
ATOM 3965 C CA . ARG A 1 487 ? -4.351 -25.230 -12.670 1.00 82.62 487 ARG A CA 1
ATOM 3966 C C . ARG A 1 487 ? -3.699 -23.869 -12.408 1.00 82.62 487 ARG A C 1
ATOM 3968 O O . ARG A 1 487 ? -2.987 -23.365 -13.273 1.00 82.62 487 ARG A O 1
ATOM 3975 N N . CYS A 1 488 ? -3.911 -23.284 -11.228 1.00 83.12 488 CYS A N 1
ATOM 3976 C CA . CYS A 1 488 ? -3.329 -21.983 -10.880 1.00 83.12 488 CYS A CA 1
ATOM 3977 C C . CYS A 1 488 ? -1.812 -22.059 -10.691 1.00 83.12 488 CYS A C 1
ATOM 3979 O O . CYS A 1 488 ? -1.112 -21.112 -11.045 1.00 83.12 488 CYS A O 1
ATOM 3981 N N . LEU A 1 489 ? -1.301 -23.192 -10.198 1.00 83.12 489 LEU A N 1
ATOM 3982 C CA . LEU A 1 489 ? 0.138 -23.448 -10.132 1.00 83.12 489 LEU A CA 1
ATOM 3983 C C . LEU A 1 489 ? 0.776 -23.477 -11.526 1.00 83.12 489 LEU A C 1
ATOM 3985 O O . LEU A 1 489 ? 1.777 -22.799 -11.752 1.00 83.12 489 LEU A O 1
ATOM 3989 N N . LYS A 1 490 ? 0.178 -24.208 -12.479 1.00 84.31 490 LYS A N 1
ATOM 3990 C CA . LYS A 1 490 ? 0.661 -24.251 -13.871 1.00 84.31 490 LYS A CA 1
ATOM 3991 C C . LYS A 1 490 ? 0.650 -22.866 -14.513 1.00 84.31 490 LYS A C 1
ATOM 3993 O O . LYS A 1 490 ? 1.651 -22.457 -15.089 1.00 84.31 490 LYS A O 1
ATOM 3998 N N . GLN A 1 491 ? -0.432 -22.113 -14.326 1.00 82.00 491 GLN A N 1
ATOM 3999 C CA . GLN A 1 491 ? -0.553 -20.758 -14.861 1.00 82.00 491 GLN A CA 1
ATOM 4000 C C . GLN A 1 491 ? 0.490 -19.791 -14.270 1.00 82.00 491 GLN A C 1
ATOM 4002 O O . GLN A 1 491 ? 1.024 -18.938 -14.979 1.00 82.00 491 GLN A O 1
ATOM 4007 N N . GLN A 1 492 ? 0.803 -19.908 -12.975 1.00 83.88 492 GLN A N 1
ATOM 4008 C CA . GLN A 1 492 ? 1.854 -19.104 -12.347 1.00 83.88 492 GLN A CA 1
ATOM 4009 C C . GLN A 1 492 ? 3.239 -19.441 -12.917 1.00 83.88 492 GLN A C 1
ATOM 4011 O O . GLN A 1 492 ? 4.016 -18.533 -13.208 1.00 83.88 492 GLN A O 1
ATOM 4016 N N . GLU A 1 493 ? 3.528 -20.725 -13.116 1.00 85.62 493 GLU A N 1
ATOM 4017 C CA . GLU A 1 493 ? 4.803 -21.183 -13.670 1.00 85.62 493 GLU A CA 1
ATOM 4018 C C . GLU A 1 493 ? 4.986 -20.781 -15.143 1.00 85.62 493 GLU A C 1
ATOM 4020 O O . GLU A 1 493 ? 6.073 -20.364 -15.543 1.00 85.62 493 GLU A O 1
ATOM 4025 N N . GLU A 1 494 ? 3.930 -20.848 -15.955 1.00 86.31 494 GLU A N 1
ATOM 4026 C CA . GLU A 1 494 ? 3.949 -20.382 -17.348 1.00 86.31 494 GLU A CA 1
ATOM 4027 C C . GLU A 1 494 ? 4.233 -18.882 -17.441 1.00 86.31 494 GLU A C 1
ATOM 4029 O O . GLU A 1 494 ? 5.091 -18.465 -18.221 1.00 86.31 494 GLU A O 1
ATOM 4034 N N . ARG A 1 495 ? 3.582 -18.071 -16.596 1.00 84.06 495 ARG A N 1
ATOM 4035 C CA . ARG A 1 495 ? 3.859 -16.630 -16.523 1.00 84.06 495 ARG A CA 1
ATOM 4036 C C . ARG A 1 495 ? 5.300 -16.343 -16.121 1.00 84.06 495 ARG A C 1
ATOM 4038 O O . ARG A 1 495 ? 5.933 -15.504 -16.754 1.00 84.06 495 ARG A O 1
ATOM 4045 N N . ARG A 1 496 ? 5.838 -17.059 -15.125 1.00 85.44 496 ARG A N 1
ATOM 4046 C CA . ARG A 1 496 ? 7.239 -16.908 -14.697 1.00 85.44 496 ARG A CA 1
ATOM 4047 C C . ARG A 1 496 ? 8.204 -17.148 -15.860 1.00 85.44 496 ARG A C 1
ATOM 4049 O O . ARG A 1 496 ? 9.094 -16.338 -16.088 1.00 85.44 496 ARG A O 1
ATOM 4056 N N . LYS A 1 497 ? 7.991 -18.215 -16.636 1.00 89.62 497 LYS A N 1
ATOM 4057 C CA . LYS A 1 497 ? 8.822 -18.527 -17.810 1.00 89.62 497 LYS A CA 1
ATOM 4058 C C . LYS A 1 497 ? 8.733 -17.458 -18.898 1.00 89.62 497 LYS A C 1
ATOM 4060 O O . LYS A 1 497 ? 9.752 -17.106 -19.483 1.00 89.62 497 LYS A O 1
ATOM 4065 N N . GLN A 1 498 ? 7.535 -16.935 -19.164 1.00 87.44 498 GLN A N 1
ATOM 4066 C CA . GLN A 1 498 ? 7.350 -15.852 -20.133 1.00 87.44 498 GLN A CA 1
ATOM 4067 C C . GLN A 1 498 ? 8.051 -14.562 -19.689 1.00 87.44 498 GLN A C 1
ATOM 4069 O O . GLN A 1 498 ? 8.679 -13.897 -20.508 1.00 87.44 498 GLN A O 1
ATOM 4074 N N . GLU A 1 499 ? 7.976 -14.221 -18.401 1.00 87.81 499 GLU A N 1
ATOM 4075 C CA . GLU A 1 499 ? 8.671 -13.068 -17.817 1.00 87.81 499 GLU A CA 1
ATOM 4076 C C . GLU A 1 499 ? 10.194 -13.197 -17.975 1.00 87.81 499 GLU A C 1
ATOM 4078 O O . GLU A 1 499 ? 10.849 -12.281 -18.467 1.00 87.81 499 GLU A O 1
ATOM 4083 N N . GLU A 1 500 ? 10.746 -14.361 -17.625 1.00 89.88 500 GLU A N 1
ATOM 4084 C CA . GLU A 1 500 ? 12.178 -14.657 -17.753 1.00 89.88 500 GLU A CA 1
ATOM 4085 C C . GLU A 1 500 ? 12.646 -14.578 -19.208 1.00 89.88 500 GLU A C 1
ATOM 4087 O O . GLU A 1 500 ? 13.711 -14.028 -19.488 1.00 89.88 500 GLU A O 1
ATOM 4092 N N . GLN A 1 501 ? 11.838 -15.073 -20.148 1.00 92.12 501 GLN A N 1
ATOM 4093 C CA . GLN A 1 501 ? 12.147 -14.980 -21.570 1.00 92.12 501 GLN A CA 1
ATOM 4094 C C . GLN A 1 501 ? 12.142 -13.524 -22.061 1.00 92.12 501 GLN A C 1
ATOM 4096 O O . GLN A 1 501 ? 13.083 -13.111 -22.738 1.00 92.12 501 GLN A O 1
ATOM 4101 N N . ARG A 1 502 ? 11.142 -12.720 -21.668 1.00 89.00 502 ARG A N 1
ATOM 4102 C CA . ARG A 1 502 ? 11.088 -11.284 -21.999 1.00 89.00 502 ARG A CA 1
ATOM 4103 C C . ARG A 1 502 ? 12.310 -10.532 -21.474 1.00 89.00 502 ARG A C 1
ATOM 4105 O O . ARG A 1 502 ? 12.898 -9.738 -22.204 1.00 89.00 502 ARG A O 1
ATOM 4112 N N . GLN A 1 503 ? 12.717 -10.807 -20.235 1.00 88.81 503 GLN A N 1
ATOM 4113 C CA . GLN A 1 503 ? 13.895 -10.179 -19.631 1.00 88.81 503 GLN A CA 1
ATOM 4114 C C . GLN A 1 503 ? 15.177 -10.536 -20.393 1.00 88.81 503 GLN A C 1
ATOM 4116 O O . GLN A 1 503 ? 15.964 -9.647 -20.716 1.00 88.81 503 GLN A O 1
ATOM 4121 N N . GLN A 1 504 ? 15.359 -11.809 -20.759 1.00 90.75 504 GLN A N 1
ATOM 4122 C CA . GLN A 1 504 ? 16.513 -12.245 -21.555 1.00 90.75 504 GLN A CA 1
ATOM 4123 C C . GLN A 1 504 ? 16.547 -11.598 -22.947 1.00 90.75 504 GLN A C 1
ATOM 4125 O O . GLN A 1 504 ? 17.614 -11.203 -23.426 1.00 90.75 504 GLN A O 1
ATOM 4130 N N . GLU A 1 505 ? 15.395 -11.471 -23.606 1.00 91.94 505 GLU A N 1
ATOM 4131 C CA . GLU A 1 505 ? 15.286 -10.817 -24.913 1.00 91.94 505 GLU A CA 1
ATOM 4132 C C . GLU A 1 505 ? 15.607 -9.317 -24.828 1.00 91.94 505 GLU A C 1
ATOM 4134 O O . GLU A 1 505 ? 16.347 -8.794 -25.668 1.00 91.94 505 GLU A O 1
ATOM 4139 N N . GLU A 1 506 ? 15.125 -8.627 -23.790 1.00 90.56 506 GLU A N 1
ATOM 4140 C CA . GLU A 1 506 ? 15.404 -7.207 -23.572 1.00 90.56 506 GLU A CA 1
ATOM 4141 C C . GLU A 1 506 ? 16.878 -6.947 -23.226 1.00 90.56 506 GLU A C 1
ATOM 4143 O O . GLU A 1 506 ? 17.498 -6.033 -23.780 1.00 90.56 506 GLU A O 1
ATOM 4148 N N . GLU A 1 507 ? 17.479 -7.767 -22.363 1.00 89.25 507 GLU A N 1
ATOM 4149 C CA . GLU A 1 507 ? 18.918 -7.712 -22.082 1.00 89.25 507 GLU A CA 1
ATOM 4150 C C . GLU A 1 507 ? 19.745 -7.969 -23.347 1.00 89.25 507 GLU A C 1
ATOM 4152 O O . GLU A 1 507 ? 20.711 -7.249 -23.629 1.00 89.25 507 GLU A O 1
ATOM 4157 N N . GLY A 1 508 ? 19.331 -8.948 -24.157 1.00 91.94 508 GLY A N 1
ATOM 4158 C CA . GLY A 1 508 ? 19.932 -9.239 -25.454 1.00 91.94 508 GLY A CA 1
ATOM 4159 C C . GLY A 1 508 ? 19.859 -8.051 -26.414 1.00 91.94 508 GLY A C 1
ATOM 4160 O O . GLY A 1 508 ? 20.847 -7.741 -27.086 1.00 91.94 508 GLY A O 1
ATOM 4161 N N . ARG A 1 509 ? 18.725 -7.344 -26.449 1.00 91.19 509 ARG A N 1
ATOM 4162 C CA . ARG A 1 509 ? 18.543 -6.128 -27.251 1.00 91.19 509 ARG A CA 1
ATOM 4163 C C . ARG A 1 509 ? 19.449 -4.991 -26.779 1.00 91.19 509 ARG A C 1
ATOM 4165 O O . ARG A 1 509 ? 20.205 -4.459 -27.590 1.00 91.19 509 ARG A O 1
ATOM 4172 N N . LYS A 1 510 ? 19.453 -4.679 -25.478 1.00 88.12 510 LYS A N 1
ATOM 4173 C CA . LYS A 1 510 ? 20.313 -3.631 -24.891 1.00 88.12 510 LYS A CA 1
ATOM 4174 C C . LYS A 1 510 ? 21.791 -3.896 -25.155 1.00 88.12 510 LYS A C 1
ATOM 4176 O O . LYS A 1 510 ? 22.557 -2.972 -25.429 1.00 88.12 510 LYS A O 1
ATOM 4181 N N . ARG A 1 511 ? 22.211 -5.163 -25.103 1.00 90.31 511 ARG A N 1
ATOM 4182 C CA . ARG A 1 511 ? 23.584 -5.553 -25.434 1.00 90.31 511 ARG A CA 1
ATOM 4183 C C . ARG A 1 511 ? 23.931 -5.241 -26.892 1.00 90.31 511 ARG A C 1
ATOM 4185 O O . ARG A 1 511 ? 24.981 -4.651 -27.127 1.00 90.31 511 ARG A O 1
ATOM 4192 N N . ARG A 1 512 ? 23.060 -5.588 -27.846 1.00 88.50 512 ARG A N 1
ATOM 4193 C CA . ARG A 1 512 ? 23.271 -5.293 -29.276 1.00 88.50 512 ARG A CA 1
ATOM 4194 C C . ARG A 1 512 ? 23.327 -3.790 -29.540 1.00 88.50 512 ARG A C 1
ATOM 4196 O O . ARG A 1 512 ? 24.267 -3.332 -30.175 1.00 88.50 512 ARG A O 1
ATOM 4203 N N . GLU A 1 513 ? 22.399 -3.020 -28.976 1.00 86.94 513 GLU A N 1
ATOM 4204 C CA . GLU A 1 513 ? 22.373 -1.555 -29.112 1.00 86.94 513 GLU A CA 1
ATOM 4205 C C . GLU A 1 513 ? 23.649 -0.900 -28.547 1.00 86.94 513 GLU A C 1
ATOM 4207 O O . GLU A 1 513 ? 24.207 0.025 -29.144 1.00 86.94 513 GLU A O 1
ATOM 4212 N N . ASN A 1 514 ? 24.169 -1.412 -27.425 1.00 81.81 514 ASN A N 1
ATOM 4213 C CA . ASN A 1 514 ? 25.439 -0.958 -26.856 1.00 81.81 514 ASN A CA 1
ATOM 4214 C C . ASN A 1 514 ? 26.644 -1.321 -27.738 1.00 81.81 514 ASN A C 1
ATOM 4216 O O . ASN A 1 514 ? 27.539 -0.492 -27.916 1.00 81.81 514 ASN A O 1
ATOM 4220 N N . GLU A 1 515 ? 26.683 -2.537 -28.289 1.00 83.56 515 GLU A N 1
ATOM 4221 C CA . GLU A 1 515 ? 27.737 -2.987 -29.208 1.00 83.56 515 GLU A CA 1
ATOM 4222 C C . GLU A 1 515 ? 27.727 -2.174 -30.519 1.00 83.56 515 GLU A C 1
ATOM 4224 O O . GLU A 1 515 ? 28.784 -1.739 -30.989 1.00 83.56 515 GLU A O 1
ATOM 4229 N N . GLU A 1 516 ? 26.547 -1.882 -31.070 1.00 82.69 516 GLU A N 1
ATOM 4230 C CA . GLU A 1 516 ? 26.362 -1.021 -32.246 1.00 82.69 516 GLU A CA 1
ATOM 4231 C C . GLU A 1 516 ? 26.797 0.420 -31.960 1.00 82.69 516 GLU A C 1
ATOM 4233 O O . GLU A 1 516 ? 27.612 0.981 -32.697 1.00 82.69 516 GLU A O 1
ATOM 4238 N N . SER A 1 517 ? 26.365 0.988 -30.832 1.00 80.75 517 SER A N 1
ATOM 4239 C CA . SER A 1 517 ? 26.765 2.332 -30.400 1.00 80.75 517 SER A CA 1
ATOM 4240 C C . SER A 1 517 ? 28.277 2.440 -30.165 1.00 80.75 517 SER A C 1
ATOM 4242 O O . SER A 1 517 ? 28.908 3.443 -30.513 1.00 80.75 517 SER A O 1
ATOM 4244 N N . ALA A 1 518 ? 28.901 1.410 -29.583 1.00 77.19 518 ALA A N 1
ATOM 4245 C CA . ALA A 1 518 ? 30.350 1.350 -29.410 1.00 77.19 518 ALA A CA 1
ATOM 4246 C C . ALA A 1 518 ? 31.076 1.280 -30.763 1.00 77.19 518 ALA A C 1
ATOM 4248 O O . ALA A 1 518 ? 32.085 1.968 -30.962 1.00 77.19 518 ALA A O 1
ATOM 4249 N N . SER A 1 519 ? 30.533 0.509 -31.707 1.00 76.81 519 SER A N 1
ATOM 4250 C CA . SER A 1 519 ? 31.054 0.389 -33.071 1.00 76.81 519 SER A CA 1
ATOM 4251 C C . SER A 1 519 ? 30.954 1.714 -33.835 1.00 76.81 519 SER A C 1
ATOM 4253 O O . SER A 1 519 ? 31.922 2.138 -34.472 1.00 76.81 519 SER A O 1
ATOM 4255 N N . GLU A 1 520 ? 29.839 2.434 -33.712 1.00 77.00 520 GLU A N 1
ATOM 4256 C CA . GLU A 1 520 ? 29.643 3.752 -34.325 1.00 77.00 520 GLU A CA 1
ATOM 4257 C C . GLU A 1 520 ? 30.588 4.813 -33.732 1.00 77.00 520 GLU A C 1
ATOM 4259 O O . GLU A 1 520 ? 31.237 5.574 -34.461 1.00 77.00 520 GLU A O 1
ATOM 4264 N N . ARG A 1 521 ? 30.772 4.815 -32.404 1.00 73.31 521 ARG A N 1
ATOM 4265 C CA . ARG A 1 521 ? 31.765 5.669 -31.722 1.00 73.31 521 ARG A CA 1
ATOM 4266 C C . ARG A 1 521 ? 33.202 5.365 -32.142 1.00 73.31 521 ARG A C 1
ATOM 4268 O O . ARG A 1 521 ? 34.044 6.263 -32.134 1.00 73.31 521 ARG A O 1
ATOM 4275 N N . TYR A 1 522 ? 33.514 4.117 -32.479 1.00 75.31 522 TYR A N 1
ATOM 4276 C CA . TYR A 1 522 ? 34.828 3.762 -33.011 1.00 75.31 522 TYR A CA 1
ATOM 4277 C C . TYR A 1 522 ? 34.988 4.262 -34.453 1.00 75.31 522 TYR A C 1
ATOM 4279 O O . TYR A 1 522 ? 35.984 4.906 -34.781 1.00 75.31 522 TYR A O 1
ATOM 4287 N N . VAL A 1 523 ? 33.970 4.065 -35.295 1.00 76.00 523 VAL A N 1
ATOM 4288 C CA . VAL A 1 523 ? 33.952 4.530 -36.689 1.00 76.00 523 VAL A CA 1
ATOM 4289 C C . VAL A 1 523 ? 34.097 6.051 -36.803 1.00 76.00 523 VAL A C 1
ATOM 4291 O O . VAL A 1 523 ? 34.859 6.519 -37.648 1.00 76.00 523 VAL A O 1
ATOM 4294 N N . THR A 1 524 ? 33.430 6.825 -35.945 1.00 71.31 524 THR A N 1
ATOM 4295 C CA . THR A 1 524 ? 33.490 8.302 -35.948 1.00 71.31 524 THR A CA 1
ATOM 4296 C C . THR A 1 524 ? 34.861 8.870 -35.566 1.00 71.31 524 THR A C 1
ATOM 4298 O O . THR A 1 524 ? 35.194 9.990 -35.954 1.00 71.31 524 THR A O 1
ATOM 4301 N N . LYS A 1 525 ? 35.703 8.105 -34.860 1.00 74.44 525 LYS A N 1
ATOM 4302 C CA . LYS A 1 525 ? 37.085 8.506 -34.533 1.00 74.44 525 LYS A CA 1
ATOM 4303 C C . LYS A 1 525 ? 38.050 8.361 -35.714 1.00 74.44 525 LYS A C 1
ATOM 4305 O O . LYS A 1 525 ? 39.145 8.929 -35.681 1.00 74.44 525 LYS A O 1
ATOM 4310 N N . LEU A 1 526 ? 37.663 7.625 -36.756 1.00 82.69 526 LEU A N 1
ATOM 4311 C CA . LEU A 1 526 ? 38.472 7.424 -37.954 1.00 82.69 526 LEU A CA 1
ATOM 4312 C C . LEU A 1 526 ? 38.261 8.575 -38.942 1.00 82.69 526 LEU A C 1
ATOM 4314 O O . LEU A 1 526 ? 37.136 8.978 -39.229 1.00 82.69 526 LEU A O 1
ATOM 4318 N N . LYS A 1 527 ? 39.348 9.074 -39.532 1.00 86.12 527 LYS A N 1
ATOM 4319 C CA . LYS A 1 527 ? 39.302 10.076 -40.610 1.00 86.12 527 LYS A CA 1
ATOM 4320 C C . LYS A 1 527 ? 39.798 9.470 -41.915 1.00 86.12 527 LYS A C 1
ATOM 4322 O O . LYS A 1 527 ? 40.622 8.562 -41.909 1.00 86.12 527 LYS A O 1
ATOM 4327 N N . GLN A 1 528 ? 39.302 9.956 -43.048 1.00 89.12 528 GLN A N 1
ATOM 4328 C CA . GLN A 1 528 ? 39.693 9.440 -44.360 1.00 89.12 528 GLN A CA 1
ATOM 4329 C C . GLN A 1 528 ? 40.865 10.222 -44.954 1.00 89.12 528 GLN A C 1
ATOM 4331 O O . GLN A 1 528 ? 40.939 11.444 -44.838 1.00 89.12 528 GLN A O 1
ATOM 4336 N N . CYS A 1 529 ? 41.772 9.514 -45.630 1.00 90.25 529 CYS A N 1
ATOM 4337 C CA . CYS A 1 529 ? 42.812 10.145 -46.436 1.00 90.25 529 CYS A CA 1
ATOM 4338 C C . CYS A 1 529 ? 42.181 10.968 -47.577 1.00 90.25 529 CYS A C 1
ATOM 4340 O O . CYS A 1 529 ? 41.412 10.392 -48.347 1.00 90.25 529 CYS A O 1
ATOM 4342 N N . PRO A 1 530 ? 42.562 12.241 -47.781 1.00 89.50 530 PRO A N 1
ATOM 4343 C CA . PRO A 1 530 ? 41.979 13.076 -48.839 1.00 89.50 530 PRO A CA 1
ATOM 4344 C C . PRO A 1 530 ? 42.264 12.588 -50.266 1.00 89.50 530 PRO A C 1
ATOM 4346 O O . PRO A 1 530 ? 41.540 12.942 -51.188 1.00 89.50 530 PRO A O 1
ATOM 4349 N N . LYS A 1 531 ? 43.319 11.781 -50.455 1.00 90.25 531 LYS A N 1
ATOM 4350 C CA . LYS A 1 531 ? 43.722 11.266 -51.772 1.00 90.25 531 LYS A CA 1
ATOM 4351 C C . LYS A 1 531 ? 43.126 9.898 -52.093 1.00 90.25 531 LYS A C 1
ATOM 4353 O O . LYS A 1 531 ? 42.703 9.665 -53.216 1.00 90.25 531 LYS A O 1
ATOM 4358 N N . CYS A 1 532 ? 43.141 8.967 -51.137 1.00 91.19 532 CYS A N 1
ATOM 4359 C CA . CYS A 1 532 ? 42.771 7.565 -51.389 1.00 91.19 532 CYS A CA 1
ATOM 4360 C C . CYS A 1 532 ? 41.573 7.063 -50.572 1.00 91.19 532 CYS A C 1
ATOM 4362 O O . CYS A 1 532 ? 41.238 5.881 -50.662 1.00 91.19 532 CYS A O 1
ATOM 4364 N N . PHE A 1 533 ? 40.974 7.924 -49.744 1.00 88.56 533 PHE A N 1
ATOM 4365 C CA . PHE A 1 533 ? 39.787 7.678 -48.913 1.00 88.56 533 PHE A CA 1
ATOM 4366 C C . PHE A 1 533 ? 39.883 6.531 -47.897 1.00 88.56 533 PHE A C 1
ATOM 4368 O O . PHE A 1 533 ? 38.908 6.214 -47.212 1.00 88.56 533 PHE A O 1
ATOM 4375 N N . SER A 1 534 ? 41.064 5.931 -47.730 1.00 87.44 534 SER A N 1
ATOM 4376 C CA . SER A 1 534 ? 41.296 4.941 -46.682 1.00 87.44 534 SER A CA 1
ATOM 4377 C C . SER A 1 534 ? 41.109 5.568 -45.305 1.00 87.44 534 SER A C 1
ATOM 4379 O O . SER A 1 534 ? 41.610 6.667 -45.053 1.00 87.44 534 SER A O 1
ATOM 4381 N N . ARG A 1 535 ? 40.392 4.859 -44.427 1.00 87.44 535 ARG A N 1
ATOM 4382 C CA . ARG A 1 535 ? 40.204 5.244 -43.026 1.00 87.44 535 ARG A CA 1
ATOM 4383 C C . ARG A 1 535 ? 41.527 5.102 -42.280 1.00 87.44 535 ARG A C 1
ATOM 4385 O O . ARG A 1 535 ? 42.216 4.095 -42.408 1.00 87.44 535 ARG A O 1
ATOM 4392 N N . ILE A 1 536 ? 41.885 6.141 -41.546 1.00 84.69 536 ILE A N 1
ATOM 4393 C CA . ILE A 1 536 ? 43.114 6.265 -40.776 1.00 84.69 536 ILE A CA 1
ATOM 4394 C C . ILE A 1 536 ? 42.692 6.541 -39.336 1.00 84.69 536 ILE A C 1
ATOM 4396 O O . ILE A 1 536 ? 41.788 7.340 -39.091 1.00 84.69 536 ILE A O 1
ATOM 4400 N N . GLU A 1 537 ? 43.343 5.870 -38.394 1.00 85.19 537 GLU A N 1
ATOM 4401 C CA . GLU A 1 537 ? 43.255 6.163 -36.967 1.00 85.19 537 GLU A CA 1
ATOM 4402 C C . GLU A 1 537 ? 44.448 7.036 -36.566 1.00 85.19 537 GLU A C 1
ATOM 4404 O O . GLU A 1 537 ? 45.578 6.802 -37.012 1.00 85.19 537 GLU A O 1
ATOM 4409 N N . LYS A 1 538 ? 44.223 8.055 -35.729 1.00 80.31 538 LYS A N 1
ATOM 4410 C CA . LYS A 1 538 ? 45.327 8.872 -35.221 1.00 80.31 538 LYS A CA 1
ATOM 4411 C C . LYS A 1 538 ? 46.072 8.102 -34.135 1.00 80.31 538 LYS A C 1
ATOM 4413 O O . LYS A 1 538 ? 45.677 8.119 -32.976 1.00 80.31 538 LYS A O 1
ATOM 4418 N N . THR A 1 539 ? 47.198 7.495 -34.477 1.00 67.31 539 THR A N 1
ATOM 4419 C CA . THR A 1 539 ? 48.180 7.091 -33.465 1.00 67.31 539 THR A CA 1
ATOM 4420 C C . THR A 1 539 ? 48.840 8.369 -32.938 1.00 67.31 539 THR A C 1
ATOM 4422 O O . THR A 1 539 ? 49.403 9.112 -33.738 1.00 67.31 539 THR A O 1
ATOM 4425 N N . SER A 1 540 ? 48.682 8.666 -31.646 1.00 68.56 540 SER A N 1
ATOM 4426 C CA . SER A 1 540 ? 49.120 9.882 -30.927 1.00 68.56 540 SER A CA 1
ATOM 4427 C C . SER A 1 540 ? 50.363 10.603 -31.479 1.00 68.56 540 SER A C 1
ATOM 4429 O O . SER A 1 540 ? 51.337 9.961 -31.866 1.00 68.56 540 SER A O 1
ATOM 4431 N N . GLY A 1 541 ? 50.379 11.940 -31.409 1.00 77.19 541 GLY A N 1
ATOM 4432 C CA . GLY A 1 541 ? 51.530 12.766 -31.794 1.00 77.19 541 GLY A CA 1
ATOM 4433 C C . GLY A 1 541 ? 51.174 13.869 -32.796 1.00 77.19 541 GLY A C 1
ATOM 4434 O O . GLY A 1 541 ? 50.146 14.534 -32.654 1.00 77.19 541 GLY A O 1
ATOM 4435 N N . CYS A 1 542 ? 52.046 14.069 -33.788 1.00 83.69 542 CYS A N 1
ATOM 4436 C CA . CYS A 1 542 ? 52.013 15.174 -34.752 1.00 83.69 542 CYS A CA 1
ATOM 4437 C C . CYS A 1 542 ? 50.721 15.229 -35.594 1.00 83.69 542 CYS A C 1
ATOM 4439 O O . CYS A 1 542 ? 50.146 14.203 -35.956 1.00 83.69 542 CYS A O 1
ATOM 4441 N N . ASP A 1 543 ? 50.283 16.442 -35.944 1.00 89.00 543 ASP A N 1
ATOM 4442 C CA . ASP A 1 543 ? 49.140 16.678 -36.838 1.00 89.00 543 ASP A CA 1
ATOM 4443 C C . ASP A 1 543 ? 49.514 16.625 -38.328 1.00 89.00 543 ASP A C 1
ATOM 4445 O O . ASP A 1 543 ? 48.632 16.682 -39.181 1.00 89.00 543 ASP A O 1
ATOM 4449 N N . HIS A 1 544 ? 50.799 16.494 -38.662 1.00 89.81 544 HIS A N 1
ATOM 4450 C CA . HIS A 1 544 ? 51.249 16.116 -40.002 1.00 89.81 544 HIS A CA 1
ATOM 4451 C C . HIS A 1 544 ? 51.148 14.599 -40.145 1.00 89.81 544 HIS A C 1
ATOM 4453 O O . HIS A 1 544 ? 51.830 13.853 -39.444 1.00 89.81 544 HIS A O 1
ATOM 4459 N N . MET A 1 545 ? 50.274 14.135 -41.036 1.00 89.75 545 MET A N 1
ATOM 4460 C CA . MET A 1 545 ? 50.048 12.713 -41.260 1.00 89.75 545 MET A CA 1
ATOM 4461 C C . MET A 1 545 ? 50.429 12.297 -42.665 1.00 89.75 545 MET A C 1
ATOM 4463 O O . MET A 1 545 ? 50.077 12.950 -43.641 1.00 89.75 545 MET A O 1
ATOM 4467 N N . LYS A 1 546 ? 51.091 11.143 -42.752 1.00 90.69 546 LYS A N 1
ATOM 4468 C CA . LYS A 1 546 ? 51.388 10.443 -43.998 1.00 90.69 546 LYS A CA 1
ATOM 4469 C C . LYS A 1 546 ? 50.505 9.209 -44.115 1.00 90.69 546 LYS A C 1
ATOM 4471 O O . LYS A 1 546 ? 50.507 8.351 -43.230 1.00 90.69 546 LYS A O 1
ATOM 4476 N N . CYS A 1 547 ? 49.753 9.106 -45.205 1.00 90.81 547 CYS A N 1
ATOM 4477 C CA . CYS A 1 547 ? 48.911 7.952 -45.482 1.00 90.81 547 CYS A CA 1
ATOM 4478 C C . CYS A 1 547 ? 49.779 6.696 -45.637 1.00 90.81 547 CYS A C 1
ATOM 4480 O O . CYS A 1 547 ? 50.595 6.603 -46.554 1.00 90.81 547 CYS A O 1
ATOM 4482 N N . ARG A 1 548 ? 49.568 5.712 -44.756 1.00 89.25 548 ARG A N 1
ATOM 4483 C CA . ARG A 1 548 ? 50.309 4.440 -44.748 1.00 89.25 548 ARG A CA 1
ATOM 4484 C C . ARG A 1 548 ? 49.756 3.395 -45.721 1.00 89.25 548 ARG A C 1
ATOM 4486 O O . ARG A 1 548 ? 50.316 2.308 -45.806 1.00 89.25 548 ARG A O 1
ATOM 4493 N N . ARG A 1 549 ? 48.668 3.694 -46.449 1.00 88.94 549 ARG A N 1
ATOM 4494 C CA . ARG A 1 549 ? 48.135 2.779 -47.469 1.00 88.94 549 ARG A CA 1
ATOM 4495 C C . ARG A 1 549 ? 49.233 2.531 -48.517 1.00 88.94 549 ARG A C 1
ATOM 4497 O O . ARG A 1 549 ? 49.720 3.519 -49.082 1.00 88.94 549 ARG A O 1
ATOM 4504 N N . PRO A 1 550 ? 49.594 1.267 -48.805 1.00 87.69 550 PRO A N 1
ATOM 4505 C CA . PRO A 1 550 ? 50.556 0.944 -49.853 1.00 87.69 550 PRO A CA 1
ATOM 4506 C C . PRO A 1 550 ? 50.197 1.654 -51.165 1.00 87.69 550 PRO A C 1
ATOM 4508 O O . PRO A 1 550 ? 49.044 1.622 -51.594 1.00 87.69 550 PRO A O 1
ATOM 4511 N N . GLY A 1 551 ? 51.164 2.361 -51.753 1.00 88.19 551 GLY A N 1
ATOM 4512 C CA . GLY A 1 551 ? 50.984 3.121 -52.996 1.00 88.19 551 GLY A CA 1
ATOM 4513 C C . GLY A 1 551 ? 50.357 4.519 -52.866 1.00 88.19 551 GLY A C 1
ATOM 4514 O O . GLY A 1 551 ? 50.331 5.240 -53.857 1.00 88.19 551 GLY A O 1
ATOM 4515 N N . CYS A 1 552 ? 49.881 4.952 -51.688 1.00 92.31 552 CYS A N 1
ATOM 4516 C CA . CYS A 1 552 ? 49.339 6.310 -51.522 1.00 92.31 552 CYS A CA 1
ATOM 4517 C C . CYS A 1 552 ? 50.406 7.320 -51.082 1.00 92.31 552 CYS A C 1
ATOM 4519 O O . CYS A 1 552 ? 50.656 8.296 -51.788 1.00 92.31 552 CYS A O 1
ATOM 4521 N N . GLY A 1 553 ? 50.994 7.116 -49.897 1.00 88.75 553 GLY A N 1
ATOM 4522 C CA . GLY A 1 553 ? 52.059 7.962 -49.341 1.00 88.75 553 GLY A CA 1
ATOM 4523 C C . GLY A 1 553 ? 51.711 9.441 -49.121 1.00 88.75 553 GLY A C 1
ATOM 4524 O O . GLY A 1 553 ? 52.604 10.201 -48.766 1.00 88.75 553 GLY A O 1
ATOM 4525 N N . TYR A 1 554 ? 50.456 9.849 -49.334 1.00 92.75 554 TYR A N 1
ATOM 4526 C CA . TYR A 1 554 ? 50.026 11.247 -49.323 1.00 92.75 554 TYR A CA 1
ATOM 4527 C C . TYR A 1 554 ? 50.155 11.888 -47.945 1.00 92.75 554 TYR A C 1
ATOM 4529 O O . TYR A 1 554 ? 49.777 11.277 -46.942 1.00 92.75 554 TYR A O 1
ATOM 4537 N N . GLU A 1 555 ? 50.646 13.120 -47.907 1.00 92.75 555 GLU A N 1
ATOM 4538 C CA . GLU A 1 555 ? 50.915 13.858 -46.679 1.00 92.75 555 GLU A CA 1
ATOM 4539 C C . GLU A 1 555 ? 49.925 15.010 -46.514 1.00 92.75 555 GLU A C 1
ATOM 4541 O O . GLU A 1 555 ? 49.702 15.794 -47.430 1.00 92.75 555 GLU A O 1
ATOM 4546 N N . PHE A 1 556 ? 49.300 15.106 -45.344 1.00 92.88 556 PHE A N 1
ATOM 4547 C CA . PHE A 1 556 ? 48.236 16.071 -45.090 1.00 92.88 556 PHE A CA 1
ATOM 4548 C C . PHE A 1 556 ? 48.158 16.465 -43.614 1.00 92.88 556 PHE A C 1
ATOM 4550 O O . PHE A 1 556 ? 48.674 15.779 -42.729 1.00 92.88 556 PHE A O 1
ATOM 4557 N N . CYS A 1 557 ? 47.487 17.580 -43.330 1.00 91.69 557 CYS A N 1
ATOM 4558 C CA . CYS A 1 557 ? 47.173 17.992 -41.967 1.00 91.69 557 CYS A CA 1
ATOM 4559 C C . CYS A 1 557 ? 45.963 17.211 -41.426 1.00 91.69 557 CYS A C 1
ATOM 4561 O O . CYS A 1 557 ? 44.871 17.291 -41.980 1.00 91.69 557 CYS A O 1
ATOM 4563 N N . TRP A 1 558 ? 46.111 16.522 -40.296 1.00 90.38 558 TRP A N 1
ATOM 4564 C CA . TRP A 1 558 ? 45.052 15.742 -39.645 1.00 90.38 558 TRP A CA 1
ATOM 4565 C C . TRP A 1 558 ? 43.820 16.561 -39.254 1.00 90.38 558 TRP A C 1
ATOM 4567 O O . TRP A 1 558 ? 42.696 16.053 -39.227 1.00 90.38 558 TRP A O 1
ATOM 4577 N N . ILE A 1 559 ? 44.030 17.826 -38.885 1.00 88.81 559 ILE A N 1
ATOM 4578 C CA . ILE A 1 559 ? 42.970 18.689 -38.363 1.00 88.81 559 ILE A CA 1
ATOM 4579 C C . ILE A 1 559 ? 42.055 19.118 -39.506 1.00 88.81 559 ILE A C 1
ATOM 4581 O O . ILE A 1 559 ? 40.855 18.860 -39.449 1.00 88.81 559 ILE A O 1
ATOM 4585 N N . CYS A 1 560 ? 42.630 19.720 -40.549 1.00 89.75 560 CYS A N 1
ATOM 4586 C CA . CYS A 1 560 ? 41.875 20.371 -41.620 1.00 89.75 560 CYS A CA 1
ATOM 4587 C C . CYS A 1 560 ? 41.896 19.647 -42.969 1.00 89.75 560 CYS A C 1
ATOM 4589 O O . CYS A 1 560 ? 41.225 20.087 -43.903 1.00 89.75 560 CYS A O 1
ATOM 4591 N N . MET A 1 561 ? 42.629 18.538 -43.075 1.00 91.50 561 MET A N 1
ATOM 4592 C CA . MET A 1 561 ? 42.786 17.741 -44.295 1.00 91.50 561 MET A CA 1
ATOM 4593 C C . MET A 1 561 ? 43.496 18.461 -45.449 1.00 91.50 561 MET A C 1
ATOM 4595 O O . MET A 1 561 ? 43.411 18.013 -46.588 1.00 91.50 561 MET A O 1
ATOM 4599 N N . ALA A 1 562 ? 44.190 19.568 -45.166 1.00 90.06 562 ALA A N 1
ATOM 4600 C CA . ALA A 1 562 ? 44.952 20.318 -46.162 1.00 90.06 562 ALA A CA 1
ATOM 4601 C C . ALA A 1 562 ? 46.198 19.547 -46.624 1.00 90.06 562 ALA A C 1
ATOM 4603 O O . ALA A 1 562 ? 46.826 18.843 -45.828 1.00 90.06 562 ALA A O 1
ATOM 4604 N N . ASP A 1 563 ? 46.537 19.704 -47.903 1.00 92.06 563 ASP A N 1
ATOM 4605 C CA . ASP A 1 563 ? 47.711 19.110 -48.545 1.00 92.06 563 ASP A CA 1
ATOM 4606 C C . ASP A 1 563 ? 49.004 19.690 -47.961 1.00 92.06 563 ASP A C 1
ATOM 4608 O O . ASP A 1 563 ? 49.204 20.908 -47.939 1.00 92.06 563 ASP A O 1
ATOM 4612 N N . PHE A 1 564 ? 49.893 18.821 -47.482 1.00 91.00 564 PHE A N 1
ATOM 4613 C CA . PHE A 1 564 ? 51.126 19.265 -46.847 1.00 91.00 564 PHE A CA 1
ATOM 4614 C C . PHE A 1 564 ? 52.179 19.767 -47.839 1.00 91.00 564 PHE A C 1
ATOM 4616 O O . PHE A 1 564 ? 53.007 20.598 -47.464 1.00 91.00 564 PHE A O 1
ATOM 4623 N N . ASP A 1 565 ? 52.134 19.340 -49.101 1.00 89.88 565 ASP A N 1
ATOM 4624 C CA . ASP A 1 565 ? 53.039 19.865 -50.130 1.00 89.88 565 ASP A CA 1
ATOM 4625 C C . ASP A 1 565 ? 52.683 21.317 -50.488 1.00 89.88 565 ASP A C 1
ATOM 4627 O O . ASP A 1 565 ? 53.560 22.163 -50.704 1.00 89.88 565 ASP A O 1
ATOM 4631 N N . GLN A 1 566 ? 51.393 21.657 -50.440 1.00 88.69 566 GLN A N 1
ATOM 4632 C CA . GLN A 1 566 ? 50.935 23.039 -50.578 1.00 88.69 566 GLN A CA 1
ATOM 4633 C C . GLN A 1 566 ? 51.293 23.885 -49.348 1.00 88.69 566 GLN A C 1
ATOM 4635 O O . GLN A 1 566 ? 51.769 25.008 -49.499 1.00 88.69 566 GLN A O 1
ATOM 4640 N N . ILE A 1 567 ? 51.152 23.338 -48.135 1.00 89.75 567 ILE A N 1
ATOM 4641 C CA . ILE A 1 567 ? 51.561 24.027 -46.898 1.00 89.75 567 ILE A CA 1
ATOM 4642 C C . ILE A 1 567 ? 53.068 24.334 -46.907 1.00 89.75 567 ILE A C 1
ATOM 4644 O O . ILE A 1 567 ? 53.469 25.442 -46.561 1.00 89.75 567 ILE A O 1
ATOM 4648 N N . ARG A 1 568 ? 53.920 23.401 -47.353 1.00 89.56 568 ARG A N 1
ATOM 4649 C CA . ARG A 1 568 ? 55.375 23.632 -47.460 1.00 89.56 568 ARG A CA 1
ATOM 4650 C C . ARG A 1 568 ? 55.738 24.751 -48.431 1.00 89.56 568 ARG A C 1
ATOM 4652 O O . ARG A 1 568 ? 56.676 25.496 -48.172 1.00 89.56 568 ARG A O 1
ATOM 4659 N N . SER A 1 569 ? 55.034 24.832 -49.558 1.00 89.19 569 SER A N 1
ATOM 4660 C CA . SER A 1 569 ? 55.359 25.768 -50.640 1.00 89.19 569 SER A CA 1
ATOM 4661 C C . SER A 1 569 ? 54.755 27.156 -50.438 1.00 89.19 569 SER A C 1
ATOM 4663 O O . SER A 1 569 ? 55.359 28.151 -50.828 1.00 89.19 569 SER A O 1
ATOM 4665 N N . GLN A 1 570 ? 53.571 27.240 -49.831 1.00 88.50 570 GLN A N 1
ATOM 4666 C CA . GLN A 1 570 ? 52.814 28.486 -49.711 1.00 88.50 570 GLN A CA 1
ATOM 4667 C C . GLN A 1 570 ? 52.620 28.944 -48.261 1.00 88.50 570 GLN A C 1
ATOM 4669 O O . GLN A 1 570 ? 52.075 30.027 -48.055 1.00 88.50 570 GLN A O 1
ATOM 4674 N N . GLY A 1 571 ? 53.076 28.170 -47.276 1.00 87.75 571 GLY A N 1
ATOM 4675 C CA . GLY A 1 571 ? 52.992 28.496 -45.857 1.00 87.75 571 GLY A CA 1
ATOM 4676 C C . GLY A 1 571 ? 51.621 28.225 -45.229 1.00 87.75 571 GLY A C 1
ATOM 4677 O O . GLY A 1 571 ? 50.737 27.592 -45.809 1.00 87.75 571 GLY A O 1
ATOM 4678 N N . ASN A 1 572 ? 51.449 28.736 -44.010 1.00 89.00 572 ASN A N 1
ATOM 4679 C CA . ASN A 1 572 ? 50.329 28.413 -43.120 1.00 89.00 572 ASN A CA 1
ATOM 4680 C C . ASN A 1 572 ? 48.939 28.857 -43.619 1.00 89.00 572 ASN A C 1
ATOM 4682 O O . ASN A 1 572 ? 47.930 28.272 -43.223 1.00 89.00 572 ASN A O 1
ATOM 4686 N N . ARG A 1 573 ? 48.878 29.795 -44.568 1.00 87.88 573 ARG A N 1
ATOM 4687 C CA . ARG A 1 573 ? 47.642 30.250 -45.232 1.00 87.88 573 ARG A CA 1
ATOM 4688 C C . ARG A 1 573 ? 46.876 29.158 -45.989 1.00 87.88 573 ARG A C 1
ATOM 4690 O O . ARG A 1 573 ? 45.716 29.351 -46.327 1.00 87.88 573 ARG A O 1
ATOM 4697 N N . VAL A 1 574 ? 47.518 28.026 -46.291 1.00 90.75 574 VAL A N 1
ATOM 4698 C CA . VAL A 1 574 ? 46.889 26.884 -46.986 1.00 90.75 574 VAL A CA 1
ATOM 4699 C C . VAL A 1 574 ? 46.037 26.030 -46.046 1.00 90.75 574 VAL A C 1
ATOM 4701 O O . VAL A 1 574 ? 45.150 25.296 -46.492 1.00 90.75 574 VAL A O 1
ATOM 4704 N N . HIS A 1 575 ? 46.274 26.099 -44.734 1.00 90.44 575 HIS A N 1
ATOM 4705 C CA . HIS A 1 575 ? 45.379 25.444 -43.789 1.00 90.44 575 HIS A CA 1
ATOM 4706 C C . HIS A 1 575 ? 43.950 26.002 -43.933 1.00 90.44 575 HIS A C 1
ATOM 4708 O O . HIS A 1 575 ? 43.736 27.117 -44.391 1.00 90.44 575 HIS A O 1
ATOM 4714 N N . LYS A 1 576 ? 42.930 25.226 -43.557 1.00 87.94 576 LYS A N 1
ATOM 4715 C CA . LYS A 1 576 ? 41.558 25.759 -43.516 1.00 87.94 576 LYS A CA 1
ATOM 4716 C C . LYS A 1 576 ? 41.385 26.662 -42.296 1.00 87.94 576 LYS A C 1
ATOM 4718 O O . LYS A 1 576 ? 42.018 26.414 -41.276 1.00 87.94 576 LYS A O 1
ATOM 4723 N N . VAL A 1 577 ? 40.461 27.620 -42.369 1.00 85.81 577 VAL A N 1
ATOM 4724 C CA . VAL A 1 577 ? 40.174 28.617 -41.313 1.00 85.81 577 VAL A CA 1
ATOM 4725 C C . VAL A 1 577 ? 39.898 27.991 -39.936 1.00 85.81 577 VAL A C 1
ATOM 4727 O O . VAL A 1 577 ? 40.220 28.569 -38.907 1.00 85.81 577 VAL A O 1
ATOM 4730 N N . ASN A 1 578 ? 39.353 26.774 -39.897 1.00 83.56 578 ASN A N 1
ATOM 4731 C CA . ASN A 1 578 ? 39.095 26.022 -38.664 1.00 83.56 578 ASN A CA 1
ATOM 4732 C C . ASN A 1 578 ? 40.308 25.217 -38.145 1.00 83.56 578 ASN A C 1
ATOM 4734 O O . ASN A 1 578 ? 40.171 24.378 -37.255 1.00 83.56 578 ASN A O 1
ATOM 4738 N N . CYS A 1 579 ? 41.494 25.416 -38.721 1.00 88.06 579 CYS A N 1
ATOM 4739 C CA . CYS A 1 579 ? 42.729 24.769 -38.312 1.00 88.06 579 CYS A CA 1
ATOM 4740 C C . CYS A 1 579 ? 43.537 25.683 -37.398 1.00 88.06 579 CYS A C 1
ATOM 4742 O O . CYS A 1 579 ? 43.818 26.819 -37.758 1.00 88.06 579 CYS A O 1
ATOM 4744 N N . LYS A 1 580 ? 44.050 25.147 -36.287 1.00 89.88 580 LYS A N 1
ATOM 4745 C CA . LYS A 1 580 ? 44.940 25.889 -35.376 1.00 89.88 580 LYS A CA 1
ATOM 4746 C C . LYS A 1 580 ? 46.249 26.393 -36.010 1.00 89.88 580 LYS A C 1
ATOM 4748 O O . LYS A 1 580 ? 46.959 27.166 -35.386 1.00 89.88 580 LYS A O 1
ATOM 4753 N N . TYR A 1 581 ? 46.594 25.902 -37.201 1.00 88.12 581 TYR A N 1
ATOM 4754 C CA . TYR A 1 581 ? 47.789 26.295 -37.951 1.00 88.12 581 TYR A CA 1
ATOM 4755 C C . TYR A 1 581 ? 47.495 27.305 -39.065 1.00 88.12 581 TYR A C 1
ATOM 4757 O O . TYR A 1 581 ? 48.411 27.657 -39.797 1.00 88.12 581 TYR A O 1
ATOM 4765 N N . TYR A 1 582 ? 46.241 27.735 -39.232 1.00 88.81 582 TYR A N 1
ATOM 4766 C CA . TYR A 1 582 ? 45.891 28.778 -40.191 1.00 88.81 582 TYR A CA 1
ATOM 4767 C C . TYR A 1 582 ? 46.426 30.130 -39.714 1.00 88.81 582 TYR A C 1
ATOM 4769 O O . TYR A 1 582 ? 46.124 30.542 -38.594 1.00 88.81 582 TYR A O 1
ATOM 4777 N N . ALA A 1 583 ? 47.239 30.780 -40.548 1.00 77.94 583 ALA A N 1
ATOM 4778 C CA . ALA A 1 583 ? 47.861 32.075 -40.277 1.00 77.94 583 ALA A CA 1
ATOM 4779 C C . ALA A 1 583 ? 48.059 32.870 -41.568 1.00 77.94 583 ALA A C 1
ATOM 4781 O O . ALA A 1 583 ? 48.394 32.231 -42.598 1.00 77.94 583 ALA A O 1
#

Foldseek 3Di:
DPWDKDWFWKFWDDDDPQWTKMKTKMKIQAQDPADKWKWKDKDKPPDDDPDIWTWAWDAADDNRITMTMIIDGTDHDPDPFIWMWMFIWMDGPNDTDGDDPTDIDTDDDPDRDTDGDDDDPPDDDDDDDPVVVVVVVVVVVVVVVVVVVVVVVVVVVVVVVVVVVVVVVVVVVVVVVVVVVVVVVVVVVVVVVVVVVVVVVVPDDDDDDDDDWAKDWFKKWFDDDDPQKTKIKTKIKTQADADDKWKKKFKDKPDDDDRDIWTWDWDAAPDPGMTMTMTMDIDGDPDLDFIWMKMKIWMDGPNDIHIDIDTDRQDDPDDIDMDGGDDDDDPDDDPDDDDDDDDDDPFDWAAAPPPRDTHTPVQQDDLDPPDPDGRRHGLQVSQVLLLCCCPVVVDLQDADPDPVGGDTGDLVSNVSRYDPVSSVSSVLSVVVVVQVVPQQKDADPPPVDRDIDGRPCQQVQQWDQDPPPRFIDGNVVRGTVVVPPVPSVVVNVVVVVVVVVVVVVVVVVVVVVVVVVVVVVVVVQWDAQPPPGDTDHDPDDDQWDFDPPPPGRFTAGNQQNFGVVCCVVPNQCRGDPRDPSHD

Sequence (583 aa):
MSDNIFIKYIKIINERNSTIDLRGQVIIQNSCNKEKTVTIEYTTDSWDTDNRVNATWSRKLSPNQDLYDFEILSVKSSKLPLYLEFTVLCDIAGSILWISDGFNCSYDKDTPKEFFFNYTEDDDNSNYSMDEERKKLDELRRQLEDERKKLEEYNNEGRRKLKEERKQLEEERNQLEEVRKQLEEDRRQFEKQMMEINYHEDNTNSNPSQLSNSIFVKSIKVVNEYNGVIDLQGQVVVQTIGSDKSVIIEYTTDSWITNNSVNATWSHTLSSEQDSYYFKISVSKSSNLPLYLEFTALCNVAGTVLWTNSYEYLYDVGTPKELFFNDTFTESYIDSFFPPTPNISKDEKKECSICAEDVDIKAFLNVTDLCNHDSNICRECIGEYIKHELEDKGNINISCPLDDCHEILRERDVKEFATEDVFTKYERLMINFALSQIPTFQWCLNTNCGSGQDHYQGENVPIMTCNACGQKSCVVHGIPISDGCERCLKQQEERRKQEEQRQQEEEGRKRRENEESASERYVTKLKQCPKCFSRIEKTSGCDHMKCRRPGCGYEFCWICMADFDQIRSQGNRVHKVNCKYYA

Organism: Gigaspora margarita (NCBI:txid4874)